Protein AF-A0A9X8E2Y0-F1 (afdb_monomer)

Nearest PDB structures (foldseek):
  7qpg-assembly1_S  TM=6.595E-01  e=1.476E-09  Homo sapiens
  4rg6-assembly1_A  TM=2.338E-01  e=3.665E-01  Homo sapiens
  6hc2-assembly4_S  TM=2.641E-01  e=7.260E+00  Homo sapiens
  7t7t-assembly1_A  TM=2.164E-01  e=4.126E+00  Citrus unshiu
  7qds-assembly1_B  TM=1.953E-01  e=3.963E+00  Homo sapiens

Organism: Aphanomyces astaci (NCBI:txid112090)

pLDDT: mean 82.27, std 19.23, range [25.81, 98.0]

Radius of gyration: 30.3 Å; Cα contacts (8 Å, |Δi|>4): 375; chains: 1; bounding box: 103×72×66 Å

Structure (mmCIF, N/CA/C/O backbone):
data_AF-A0A9X8E2Y0-F1
#
_entry.id   AF-A0A9X8E2Y0-F1
#
loop_
_atom_site.group_PDB
_atom_site.id
_atom_site.type_symbol
_atom_site.label_atom_id
_atom_site.label_alt_id
_atom_site.label_comp_id
_atom_site.label_asym_id
_atom_site.label_entity_id
_atom_site.label_seq_id
_atom_site.pdbx_PDB_ins_code
_atom_site.Cartn_x
_atom_site.Cartn_y
_atom_site.Cartn_z
_atom_site.occupancy
_atom_site.B_iso_or_equiv
_atom_site.auth_seq_id
_atom_site.auth_comp_id
_atom_site.auth_asym_id
_atom_site.auth_atom_id
_atom_site.pdbx_PDB_model_num
ATOM 1 N N . MET A 1 1 ? 14.601 50.756 30.701 1.00 35.56 1 MET A N 1
ATOM 2 C CA . MET A 1 1 ? 13.865 50.807 29.426 1.00 35.56 1 MET A CA 1
ATOM 3 C C . MET A 1 1 ? 12.869 49.675 29.446 1.00 35.56 1 MET A C 1
ATOM 5 O O . MET A 1 1 ? 13.245 48.526 29.265 1.00 35.56 1 MET A O 1
ATOM 9 N N . SER A 1 2 ? 11.645 50.020 29.817 1.00 35.28 2 SER A N 1
ATOM 10 C CA . SER A 1 2 ? 10.489 49.139 29.833 1.00 35.28 2 SER A CA 1
ATOM 11 C C . SER A 1 2 ? 10.053 48.935 28.386 1.00 35.28 2 SER A C 1
ATOM 13 O O . SER A 1 2 ? 9.714 49.911 27.723 1.00 35.28 2 SER A O 1
ATOM 15 N N . GLN A 1 3 ? 10.121 47.707 27.879 1.00 34.72 3 GLN A N 1
ATOM 16 C CA . GLN A 1 3 ? 9.374 47.340 26.681 1.00 34.72 3 GLN A CA 1
ATOM 17 C C . GLN A 1 3 ? 8.023 46.823 27.156 1.00 34.72 3 GLN A C 1
ATOM 19 O O . GLN A 1 3 ? 7.908 45.718 27.682 1.00 34.72 3 GLN A O 1
ATOM 24 N N . GLU A 1 4 ? 7.037 47.709 27.051 1.00 34.12 4 GLU A N 1
ATOM 25 C CA . GLU A 1 4 ? 5.621 47.383 27.093 1.00 34.12 4 GLU A CA 1
ATOM 26 C C . GLU A 1 4 ? 5.363 46.318 26.026 1.00 34.12 4 GLU A C 1
ATOM 28 O O . GLU A 1 4 ? 5.553 46.549 24.832 1.00 34.12 4 GLU A O 1
ATOM 33 N N . PHE A 1 5 ? 5.006 45.116 26.476 1.00 29.88 5 PHE A N 1
ATOM 34 C CA . PHE A 1 5 ? 4.448 44.106 25.596 1.00 29.88 5 PHE A CA 1
ATOM 35 C C . PHE A 1 5 ? 3.051 44.589 25.225 1.00 29.88 5 PHE A C 1
ATOM 37 O O . PHE A 1 5 ? 2.166 44.676 26.078 1.00 29.88 5 PHE A O 1
ATOM 44 N N . ASP A 1 6 ? 2.915 44.963 23.959 1.00 37.25 6 ASP A N 1
ATOM 45 C CA . ASP A 1 6 ? 1.674 45.391 23.342 1.00 37.25 6 ASP A CA 1
ATOM 46 C C . ASP A 1 6 ? 0.613 44.311 23.582 1.00 37.25 6 ASP A C 1
ATOM 48 O O . ASP A 1 6 ? 0.823 43.125 23.302 1.00 37.25 6 ASP A O 1
ATOM 52 N N . GLY A 1 7 ? -0.491 44.720 24.203 1.00 40.59 7 GLY A N 1
ATOM 53 C CA . GLY A 1 7 ? -1.574 43.847 24.621 1.00 40.59 7 GLY A CA 1
ATOM 54 C C . GLY A 1 7 ? -2.274 43.234 23.418 1.00 40.59 7 GLY A C 1
ATOM 55 O O . GLY A 1 7 ? -3.307 43.729 22.974 1.00 40.59 7 GLY A O 1
ATOM 56 N N . ALA A 1 8 ? -1.755 42.113 22.920 1.00 35.19 8 ALA A N 1
ATOM 57 C CA . ALA A 1 8 ? -2.576 41.175 22.180 1.00 35.19 8 ALA A CA 1
ATOM 58 C C . ALA A 1 8 ? -3.679 40.711 23.137 1.00 35.19 8 ALA A C 1
ATOM 60 O O . ALA A 1 8 ? -3.393 40.135 24.190 1.00 35.19 8 ALA A O 1
ATOM 61 N N . ALA A 1 9 ? -4.933 41.018 22.800 1.00 37.78 9 ALA A N 1
ATOM 62 C CA . ALA A 1 9 ? -6.081 40.537 23.547 1.00 37.78 9 ALA A CA 1
ATOM 63 C C . ALA A 1 9 ? -5.945 39.018 23.727 1.00 37.78 9 ALA A C 1
ATOM 65 O O . ALA A 1 9 ? -5.828 38.278 22.746 1.00 37.78 9 ALA A O 1
ATOM 66 N N . LEU A 1 10 ? -5.914 38.567 24.985 1.00 44.19 10 LEU A N 1
ATOM 67 C CA . LEU A 1 10 ? -6.024 37.149 25.301 1.00 44.19 10 LEU A CA 1
ATOM 68 C C . LEU A 1 10 ? -7.296 36.624 24.614 1.00 44.19 10 LEU A C 1
ATOM 70 O O . LEU A 1 10 ? -8.324 37.305 24.689 1.00 44.19 10 LEU A O 1
ATOM 74 N N . PRO A 1 11 ? -7.246 35.463 23.935 1.00 43.91 11 PRO A N 1
ATOM 75 C CA . PRO A 1 11 ? -8.441 34.868 23.357 1.00 43.91 11 PRO A CA 1
ATOM 76 C C . PRO A 1 11 ? -9.524 34.781 24.436 1.00 43.91 11 PRO A C 1
ATOM 78 O O . PRO A 1 11 ? -9.235 34.386 25.568 1.00 43.91 11 PRO A O 1
ATOM 81 N N . GLU A 1 12 ? -10.745 35.208 24.106 1.00 44.75 12 GLU A N 1
ATOM 82 C CA . GLU A 1 12 ? -11.857 35.222 25.056 1.00 44.75 12 GLU A CA 1
ATOM 83 C C . GLU A 1 12 ? -12.028 33.852 25.746 1.00 44.75 12 GLU A C 1
ATOM 85 O O . GLU A 1 12 ? -11.857 32.810 25.105 1.00 44.75 12 GLU A O 1
ATOM 90 N N . PRO A 1 13 ? -12.418 33.817 27.034 1.00 47.59 13 PRO A N 1
ATOM 91 C CA . PRO A 1 13 ? -12.658 32.582 27.771 1.00 47.59 13 PRO A CA 1
ATOM 92 C C . PRO A 1 13 ? -13.994 31.959 27.333 1.00 47.59 13 PRO A C 1
ATOM 94 O O . PRO A 1 13 ? -14.984 32.017 28.056 1.00 47.59 13 PRO A O 1
ATOM 97 N N . GLN A 1 14 ? -14.055 31.399 26.123 1.00 53.34 14 GLN A N 1
ATOM 98 C CA . GLN A 1 14 ? -15.256 30.721 25.609 1.00 53.34 14 GLN A CA 1
ATOM 99 C C . GLN A 1 14 ? -15.030 29.260 25.197 1.00 53.34 14 GLN A C 1
ATOM 101 O O . GLN A 1 14 ? -15.999 28.530 24.961 1.00 53.34 14 GLN A O 1
ATOM 106 N N . ASP A 1 15 ? -13.787 28.780 25.162 1.00 62.16 15 ASP A N 1
ATOM 107 C CA . ASP A 1 15 ? -13.524 27.375 24.869 1.00 62.16 15 ASP A CA 1
ATOM 108 C C . ASP A 1 15 ? -13.430 26.552 26.153 1.00 62.16 15 ASP A C 1
ATOM 110 O O . ASP A 1 15 ? -12.492 26.668 26.935 1.00 62.16 15 ASP A O 1
ATOM 114 N N . SER A 1 16 ? -14.427 25.684 26.360 1.00 87.38 16 SER A N 1
ATOM 115 C CA . SER A 1 16 ? -14.429 24.685 27.436 1.00 87.38 16 SER A CA 1
ATOM 116 C C . SER A 1 16 ? -13.090 23.924 27.478 1.00 87.38 16 SER A C 1
ATOM 118 O O . SER A 1 16 ? -12.581 23.595 26.400 1.00 87.38 16 SER A O 1
ATOM 120 N N . PRO A 1 17 ? -12.566 23.537 28.658 1.00 91.00 17 PRO A N 1
ATOM 121 C CA . PRO A 1 17 ? -11.280 22.836 28.785 1.00 91.00 17 PRO A CA 1
ATOM 122 C C . PRO A 1 17 ? -11.171 21.605 27.875 1.00 91.00 17 PRO A C 1
ATOM 124 O O . PRO A 1 17 ? -10.128 21.363 27.271 1.00 91.00 17 PRO A O 1
ATOM 127 N N . LYS A 1 18 ? -12.284 20.887 27.675 1.00 93.31 18 LYS A N 1
ATOM 128 C CA . LYS A 1 18 ? -12.399 19.777 26.720 1.00 93.31 18 LYS A CA 1
ATOM 129 C C . LYS A 1 18 ? -12.017 20.161 25.284 1.00 93.31 18 LYS A C 1
ATOM 131 O O . LYS A 1 18 ? -11.270 19.426 24.649 1.00 93.31 18 LYS A O 1
ATOM 136 N N . LYS A 1 19 ? -12.510 21.293 24.765 1.00 92.81 19 LYS A N 1
ATOM 137 C CA . LYS A 1 19 ? -12.211 21.764 23.398 1.00 92.81 19 LYS A CA 1
ATOM 138 C C . LYS A 1 19 ? -10.733 22.109 23.232 1.00 92.81 19 LYS A C 1
ATOM 140 O O . LYS A 1 19 ? -10.145 21.758 22.216 1.00 92.81 19 LYS A O 1
ATOM 145 N N . LEU A 1 20 ? -10.138 22.764 24.230 1.00 93.81 20 LEU A N 1
ATOM 146 C CA . LEU A 1 20 ? -8.717 23.117 24.212 1.00 93.81 20 LEU A CA 1
ATOM 147 C C . LEU A 1 20 ? -7.836 21.865 24.229 1.00 93.81 20 LEU A C 1
ATOM 149 O O . LEU A 1 20 ? -6.923 21.742 23.415 1.00 93.81 20 LEU A O 1
ATOM 153 N N . ILE A 1 21 ? -8.146 20.907 25.106 1.00 96.12 21 ILE A N 1
ATOM 154 C CA . ILE A 1 21 ? -7.442 19.622 25.174 1.00 96.12 21 ILE A CA 1
ATOM 155 C C . ILE A 1 21 ? -7.603 18.848 23.858 1.00 96.12 21 ILE A C 1
ATOM 157 O O . ILE A 1 21 ? -6.616 18.349 23.318 1.00 96.12 21 ILE A O 1
ATOM 161 N N . GLU A 1 22 ? -8.818 18.789 23.301 1.00 95.38 22 GLU A N 1
ATOM 162 C CA . GLU A 1 22 ? -9.062 18.150 22.005 1.00 95.38 22 GLU A CA 1
ATOM 163 C C . GLU A 1 22 ? -8.240 18.803 20.888 1.00 95.38 22 GLU A C 1
ATOM 165 O O . GLU A 1 22 ? -7.613 18.089 20.110 1.00 95.38 22 GLU A O 1
ATOM 170 N N . LEU A 1 23 ? -8.178 20.137 20.831 1.00 93.88 23 LEU A N 1
ATOM 171 C CA . LEU A 1 23 ? -7.395 20.868 19.832 1.00 93.88 23 LEU A CA 1
ATOM 172 C C . LEU A 1 23 ? -5.894 20.557 19.935 1.00 93.88 23 LEU A C 1
ATOM 174 O O . LEU A 1 23 ? -5.232 20.380 18.911 1.00 93.88 23 LEU A O 1
ATOM 178 N N . VAL A 1 24 ? -5.363 20.457 21.157 1.00 95.06 24 VAL A N 1
ATOM 179 C CA . VAL A 1 24 ? -3.955 20.119 21.411 1.00 95.06 24 VAL A CA 1
ATOM 180 C C . VAL A 1 24 ? -3.627 18.718 20.889 1.00 95.06 24 VAL A C 1
ATOM 182 O O . VAL A 1 24 ? -2.689 18.567 20.103 1.00 95.06 24 VAL A O 1
ATOM 185 N N . TYR A 1 25 ? -4.431 17.705 21.229 1.00 95.81 25 TYR A N 1
ATOM 186 C CA . TYR A 1 25 ? -4.239 16.356 20.684 1.00 95.81 25 TYR A CA 1
ATOM 187 C C . TYR A 1 25 ? -4.474 16.300 19.170 1.00 95.81 25 TYR A C 1
ATOM 189 O O . TYR A 1 25 ? -3.740 15.617 18.459 1.00 95.81 25 TYR A O 1
ATOM 197 N N . PHE A 1 26 ? -5.474 17.019 18.656 1.00 92.81 26 PHE A N 1
ATOM 198 C CA . PHE A 1 26 ? -5.804 17.025 17.233 1.00 92.81 26 PHE A CA 1
ATOM 199 C C . PHE A 1 26 ? -4.661 17.592 16.388 1.00 92.81 26 PHE A C 1
ATOM 201 O O . PHE A 1 26 ? -4.374 17.049 15.324 1.00 92.81 26 PHE A O 1
ATOM 208 N N . LYS A 1 27 ? -4.020 18.668 16.855 1.00 91.69 27 LYS A N 1
ATOM 209 C CA . LYS A 1 27 ? -2.971 19.375 16.114 1.00 91.69 27 LYS A CA 1
ATOM 210 C C . LYS A 1 27 ? -1.593 18.733 16.263 1.00 91.69 27 LYS A C 1
ATOM 212 O O . LYS A 1 27 ? -0.823 18.750 15.311 1.00 91.69 27 LYS A O 1
ATOM 217 N N . TYR A 1 28 ? -1.283 18.181 17.436 1.00 93.56 28 TYR A N 1
ATOM 218 C CA . TYR A 1 28 ? 0.079 17.745 17.764 1.00 93.56 28 TYR A CA 1
ATOM 219 C C . TYR A 1 28 ? 0.207 16.251 18.083 1.00 93.56 28 TYR A C 1
ATOM 221 O O . TYR A 1 28 ? 1.323 15.744 18.127 1.00 93.56 28 TYR A O 1
ATOM 229 N N . GLY A 1 29 ? -0.897 15.521 18.274 1.00 92.56 29 GLY A N 1
ATOM 230 C CA . GLY A 1 29 ? -0.871 14.128 18.732 1.00 92.56 29 GLY A CA 1
ATOM 231 C C . GLY A 1 29 ? -0.153 13.169 17.780 1.00 92.56 29 GLY A C 1
ATOM 232 O O . GLY A 1 29 ? 0.637 12.351 18.232 1.00 92.56 29 GLY A O 1
ATOM 233 N N . GLN A 1 30 ? -0.359 13.296 16.464 1.00 90.31 30 GLN A N 1
ATOM 234 C CA . GLN A 1 30 ? 0.320 12.434 15.485 1.00 90.31 30 GLN A CA 1
ATOM 235 C C . GLN A 1 30 ? 1.839 12.640 15.505 1.00 90.31 30 GLN A C 1
ATOM 237 O O . GLN A 1 30 ? 2.591 11.677 15.598 1.00 90.31 30 GLN A O 1
ATOM 242 N N . GLN A 1 31 ? 2.300 13.893 15.465 1.00 90.25 31 GLN A N 1
ATOM 243 C CA . GLN A 1 31 ? 3.730 14.199 15.538 1.00 90.25 31 GLN A CA 1
ATOM 244 C C . GLN A 1 31 ? 4.326 13.763 16.882 1.00 90.25 31 GLN A C 1
ATOM 246 O O . GLN A 1 31 ? 5.459 13.278 16.934 1.00 90.25 31 GLN A O 1
ATOM 251 N N . ALA A 1 32 ? 3.565 13.915 17.968 1.00 92.06 32 ALA A N 1
ATOM 252 C CA . ALA A 1 32 ? 3.995 13.505 19.295 1.00 92.06 32 ALA A CA 1
ATOM 253 C C . ALA A 1 32 ? 4.133 11.982 19.427 1.00 92.06 32 ALA A C 1
ATOM 255 O O . ALA A 1 32 ? 5.062 11.525 20.086 1.00 92.06 32 ALA A O 1
ATOM 256 N N . TRP A 1 33 ? 3.284 11.208 18.743 1.00 91.44 33 TRP A N 1
ATOM 257 C CA . TRP A 1 33 ? 3.463 9.764 18.588 1.00 91.44 33 TRP A CA 1
ATOM 258 C C . TRP A 1 33 ? 4.742 9.431 17.822 1.00 91.44 33 TRP A C 1
ATOM 260 O O . TRP A 1 33 ? 5.564 8.665 18.312 1.00 91.44 33 TRP A O 1
ATOM 270 N N . THR A 1 34 ? 4.976 10.055 16.666 1.00 88.88 34 THR A N 1
ATOM 271 C CA . THR A 1 34 ? 6.183 9.797 15.860 1.00 88.88 34 THR A CA 1
ATOM 272 C C . THR A 1 34 ? 7.473 10.100 16.626 1.00 88.88 34 THR A C 1
ATOM 274 O O . THR A 1 34 ? 8.458 9.382 16.501 1.00 88.88 34 THR A O 1
ATOM 277 N N . THR A 1 35 ? 7.469 11.164 17.430 1.00 91.88 35 THR A N 1
ATOM 278 C CA . THR A 1 35 ? 8.630 11.600 18.225 1.00 91.88 35 THR A CA 1
ATOM 279 C C . THR A 1 35 ? 8.664 11.018 19.638 1.00 91.88 35 THR A C 1
ATOM 281 O O . THR A 1 35 ? 9.609 11.295 20.373 1.00 91.88 35 THR A O 1
ATOM 284 N N . GLN A 1 36 ? 7.656 10.224 20.015 1.00 89.38 36 GLN A N 1
ATOM 285 C CA . GLN A 1 36 ? 7.509 9.599 21.334 1.00 89.38 36 GLN A CA 1
ATOM 286 C C . GLN A 1 36 ? 7.704 10.589 22.502 1.00 89.38 36 GLN A C 1
ATOM 288 O O . GLN A 1 36 ? 8.402 10.313 23.477 1.00 89.38 36 GLN A O 1
ATOM 293 N N . THR A 1 37 ? 7.106 11.781 22.402 1.00 93.19 37 THR A N 1
ATOM 294 C CA . THR A 1 37 ? 7.245 12.861 23.399 1.00 93.19 37 THR A CA 1
ATOM 295 C C . THR A 1 37 ? 6.018 12.981 24.307 1.00 93.19 37 THR A C 1
ATOM 297 O O . THR A 1 37 ? 4.890 12.848 23.841 1.00 93.19 37 THR A O 1
ATOM 300 N N . SER A 1 38 ? 6.197 13.302 25.594 1.00 94.19 38 SER A N 1
ATOM 301 C CA . SER A 1 38 ? 5.098 13.518 26.558 1.00 94.19 38 SER A CA 1
ATOM 302 C C . SER A 1 38 ? 4.481 14.921 26.507 1.00 94.19 38 SER A C 1
ATOM 304 O O . SER A 1 38 ? 3.451 15.159 27.130 1.00 94.19 38 SER A O 1
ATOM 306 N N . VAL A 1 39 ? 5.075 15.861 25.760 1.00 95.50 39 VAL A N 1
ATOM 307 C CA . VAL A 1 39 ? 4.751 17.302 25.835 1.00 95.50 39 VAL A CA 1
ATOM 308 C C . VAL A 1 39 ? 3.264 17.600 25.617 1.00 95.50 39 VAL A C 1
ATOM 310 O O . VAL A 1 39 ? 2.706 18.499 26.253 1.00 95.50 39 VAL A O 1
ATOM 313 N N . VAL A 1 40 ? 2.602 16.854 24.730 1.00 96.50 40 VAL A N 1
ATOM 314 C CA . VAL A 1 40 ? 1.173 17.033 24.441 1.00 96.50 40 VAL A CA 1
ATOM 315 C C . VAL A 1 40 ? 0.321 16.530 25.616 1.00 96.50 40 VAL A C 1
ATOM 317 O O . VAL A 1 40 ? -0.612 17.231 26.013 1.00 96.50 40 VAL A O 1
ATOM 320 N N . HIS A 1 41 ? 0.676 15.402 26.244 1.00 96.56 41 HIS A N 1
ATOM 321 C CA . HIS A 1 41 ? 0.052 14.954 27.498 1.00 96.56 41 HIS A CA 1
ATOM 322 C C . HIS A 1 41 ? 0.270 15.952 28.642 1.00 96.56 41 HIS A C 1
ATOM 324 O O . HIS A 1 41 ? -0.689 16.318 29.320 1.00 96.56 41 HIS A O 1
ATOM 330 N N . ASP A 1 42 ? 1.493 16.460 28.807 1.00 96.69 42 ASP A N 1
ATOM 331 C CA . ASP A 1 42 ? 1.838 17.425 29.857 1.00 96.69 42 ASP A CA 1
ATOM 332 C C . ASP A 1 42 ? 1.074 18.744 29.684 1.00 96.69 42 ASP A C 1
ATOM 334 O O . ASP A 1 42 ? 0.639 19.372 30.652 1.00 96.69 42 ASP A O 1
ATOM 338 N N . THR A 1 43 ? 0.875 19.170 28.436 1.00 96.69 43 THR A N 1
ATOM 339 C CA . THR A 1 43 ? 0.084 20.361 28.105 1.00 96.69 43 THR A CA 1
ATOM 340 C C . THR A 1 43 ? -1.399 20.133 28.390 1.00 96.69 43 THR A C 1
ATOM 342 O O . THR A 1 43 ? -2.034 20.989 29.006 1.00 96.69 43 THR A O 1
ATOM 345 N N . ALA A 1 44 ? -1.950 18.977 28.008 1.00 96.75 44 ALA A N 1
ATOM 346 C CA . ALA A 1 44 ? -3.332 18.619 28.319 1.00 96.75 44 ALA A CA 1
ATOM 347 C C . ALA A 1 44 ? -3.583 18.554 29.836 1.00 96.75 44 ALA A C 1
ATOM 349 O O . ALA A 1 44 ? -4.597 19.068 30.307 1.00 96.75 44 ALA A O 1
ATOM 350 N N . LEU A 1 45 ? -2.633 18.005 30.602 1.00 96.94 45 LEU A N 1
ATOM 351 C CA . LEU A 1 45 ? -2.681 17.972 32.063 1.00 96.94 45 LEU A CA 1
ATOM 352 C C . LEU A 1 45 ? -2.677 19.377 32.665 1.00 96.94 45 LEU A C 1
ATOM 354 O O . LEU A 1 45 ? -3.503 19.670 33.522 1.00 96.94 45 LEU A O 1
ATOM 358 N N . LYS A 1 46 ? -1.815 20.279 32.184 1.00 96.88 46 LYS A N 1
ATOM 359 C CA . LYS A 1 46 ? -1.812 21.682 32.636 1.00 96.88 46 LYS A CA 1
ATOM 360 C C . LYS A 1 46 ? -3.154 22.366 32.381 1.00 96.88 46 LYS A C 1
ATOM 362 O O . LYS A 1 46 ? -3.658 23.042 33.273 1.00 96.88 46 LYS A O 1
ATOM 367 N N . ILE A 1 47 ? -3.741 22.180 31.196 1.00 95.94 47 ILE A N 1
ATOM 368 C CA . ILE A 1 47 ? -5.056 22.748 30.865 1.00 95.94 47 ILE A CA 1
ATOM 369 C C . ILE A 1 47 ? -6.129 22.183 31.802 1.00 95.94 47 ILE A C 1
ATOM 371 O O . ILE A 1 47 ? -6.921 22.954 32.339 1.00 95.94 47 ILE A O 1
ATOM 375 N N . ALA A 1 48 ? -6.142 20.867 32.028 1.00 95.94 48 ALA A N 1
ATOM 376 C CA . ALA A 1 48 ? -7.102 20.217 32.915 1.00 95.94 48 ALA A CA 1
ATOM 377 C C . ALA A 1 48 ? -6.997 20.742 34.357 1.00 95.94 48 ALA A C 1
ATOM 379 O O . ALA A 1 48 ? -7.999 21.178 34.918 1.00 95.94 48 ALA A O 1
ATOM 380 N N . THR A 1 49 ? -5.781 20.811 34.911 1.00 96.69 49 THR A N 1
ATOM 381 C CA . THR A 1 49 ? -5.524 21.313 36.270 1.00 96.69 49 THR A CA 1
ATOM 382 C C . THR A 1 49 ? -5.921 22.779 36.441 1.00 96.69 49 THR A C 1
ATOM 384 O O . THR A 1 49 ? -6.502 23.140 37.459 1.00 96.69 49 THR A O 1
ATOM 387 N N . LEU A 1 50 ? -5.649 23.637 35.450 1.00 95.62 50 LEU A N 1
ATOM 388 C CA . LEU A 1 50 ? -6.025 25.057 35.504 1.00 95.62 50 LEU A CA 1
ATOM 389 C C . LEU A 1 50 ? -7.543 25.285 35.482 1.00 95.62 50 LEU A C 1
ATOM 391 O O . LEU A 1 50 ? -8.000 26.343 35.904 1.00 95.62 50 LEU A O 1
ATOM 395 N N . ASN A 1 51 ? -8.308 24.317 34.976 1.00 93.94 51 ASN A N 1
ATOM 396 C CA . ASN A 1 51 ? -9.757 24.413 34.816 1.00 93.94 51 ASN A CA 1
ATOM 397 C C . ASN A 1 51 ? -10.531 23.466 35.751 1.00 93.94 51 ASN A C 1
ATOM 399 O O . ASN A 1 51 ? -11.732 23.304 35.550 1.00 93.94 51 ASN A O 1
ATOM 403 N N . ASP A 1 52 ? -9.859 22.834 36.723 1.00 93.56 52 ASP A N 1
ATOM 404 C CA . ASP A 1 52 ? -10.439 21.834 37.638 1.00 93.56 52 ASP A CA 1
ATOM 405 C C . ASP A 1 52 ? -11.250 20.744 36.906 1.00 93.56 52 ASP A C 1
ATOM 407 O O . ASP A 1 52 ? -12.369 20.387 37.271 1.00 93.56 52 ASP A O 1
ATOM 411 N N . ALA A 1 53 ? -10.702 20.260 35.789 1.00 94.50 53 ALA A N 1
ATOM 412 C CA . ALA A 1 53 ? -11.355 19.294 34.916 1.00 94.50 53 ALA A CA 1
ATOM 413 C C . ALA A 1 53 ? -10.698 17.912 35.019 1.00 94.50 53 ALA A C 1
ATOM 415 O O . ALA A 1 53 ? -9.474 17.797 35.088 1.00 94.50 53 ALA A O 1
ATOM 416 N N . ASP A 1 54 ? -11.502 16.849 34.949 1.00 95.00 54 ASP A N 1
ATOM 417 C CA . ASP A 1 54 ? -10.983 15.482 34.911 1.00 95.00 54 ASP A CA 1
ATOM 418 C C . ASP A 1 54 ? -10.412 15.143 33.524 1.00 95.00 54 ASP A C 1
ATOM 420 O O . ASP A 1 54 ? -11.146 14.910 32.555 1.00 95.00 54 ASP A O 1
ATOM 424 N N . LEU A 1 55 ? -9.079 15.100 33.438 1.00 95.00 55 LEU A N 1
ATOM 425 C CA . LEU A 1 55 ? -8.369 14.758 32.210 1.00 95.00 55 LEU A CA 1
ATOM 426 C C . LEU A 1 55 ? -8.729 13.354 31.710 1.00 95.00 55 LEU A C 1
ATOM 428 O O . LEU A 1 55 ? -8.854 13.179 30.498 1.00 95.00 55 LEU A O 1
ATOM 432 N N . ALA A 1 56 ? -8.912 12.377 32.603 1.00 93.94 56 ALA A N 1
ATOM 433 C CA . ALA A 1 56 ? -9.167 10.993 32.212 1.00 93.94 56 ALA A CA 1
ATOM 434 C C . ALA A 1 56 ? -10.528 10.865 31.512 1.00 93.94 56 ALA A C 1
ATOM 436 O O . ALA A 1 56 ? -10.612 10.300 30.418 1.00 93.94 56 ALA A O 1
ATOM 437 N N . THR A 1 57 ? -11.573 11.481 32.077 1.00 94.69 57 THR A N 1
ATOM 438 C CA . THR A 1 57 ? -12.894 11.565 31.434 1.00 94.69 57 THR A CA 1
ATOM 439 C C . THR A 1 57 ? -12.817 12.289 30.087 1.00 94.69 57 THR A C 1
ATOM 441 O O . THR A 1 57 ? -13.343 11.794 29.089 1.00 94.69 57 THR A O 1
ATOM 444 N N . ILE A 1 58 ? -12.110 13.423 30.005 1.00 95.62 58 ILE A N 1
ATOM 445 C CA . ILE A 1 58 ? -11.958 14.171 28.744 1.00 95.62 58 ILE A CA 1
ATOM 446 C C . ILE A 1 58 ? -11.236 13.335 27.676 1.00 95.62 58 ILE A C 1
ATOM 448 O O . ILE A 1 58 ? -11.680 13.286 26.527 1.00 95.62 58 ILE A O 1
ATOM 452 N N . GLN A 1 59 ? -10.140 12.660 28.033 1.00 95.69 59 GLN A N 1
ATOM 453 C CA . GLN A 1 59 ? -9.394 11.788 27.123 1.00 95.69 59 GLN A CA 1
ATOM 454 C C . GLN A 1 59 ? -10.248 10.619 26.633 1.00 95.69 59 GLN A C 1
ATOM 456 O O . GLN A 1 59 ? -10.222 10.316 25.440 1.00 95.69 59 GLN A O 1
ATOM 461 N N . HIS A 1 60 ? -11.027 9.996 27.520 1.00 94.81 60 HIS A N 1
ATOM 462 C CA . HIS A 1 60 ? -11.960 8.931 27.164 1.00 94.81 60 HIS A CA 1
ATOM 463 C C . HIS A 1 60 ? -13.008 9.420 26.151 1.00 94.81 60 HIS A C 1
ATOM 465 O O . HIS A 1 60 ? -13.206 8.792 25.111 1.00 94.81 60 HIS A O 1
ATOM 471 N N . GLU A 1 61 ? -13.621 10.585 26.378 1.00 94.75 61 GLU A N 1
ATOM 472 C CA . GLU A 1 61 ? -14.608 11.159 25.456 1.00 94.75 61 GLU A CA 1
ATOM 473 C C . GLU A 1 61 ? -14.015 11.506 24.080 1.00 94.75 61 GLU A C 1
ATOM 475 O O . GLU A 1 61 ? -14.647 11.250 23.050 1.00 94.75 61 GLU A O 1
ATOM 480 N N . ILE A 1 62 ? -12.805 12.077 24.041 1.00 95.31 62 ILE A N 1
ATOM 481 C CA . ILE A 1 62 ? -12.096 12.380 22.786 1.00 95.31 62 ILE A CA 1
ATOM 482 C C . ILE A 1 62 ? -11.750 11.081 22.052 1.00 95.31 62 ILE A C 1
ATOM 484 O O . ILE A 1 62 ? -12.019 10.955 20.855 1.00 95.31 62 ILE A O 1
ATOM 488 N N . ARG A 1 63 ? -11.207 10.087 22.766 1.00 95.06 63 ARG A N 1
ATOM 489 C CA . ARG A 1 63 ? -10.867 8.780 22.197 1.00 95.06 63 ARG A CA 1
ATOM 490 C C . ARG A 1 63 ? -12.101 8.107 21.613 1.00 95.06 63 ARG A C 1
ATOM 492 O O . ARG A 1 63 ? -12.054 7.667 20.469 1.00 95.06 63 ARG A O 1
ATOM 499 N N . TRP A 1 64 ? -13.218 8.088 22.339 1.00 94.31 64 TRP A N 1
ATOM 500 C CA . TRP A 1 64 ? -14.480 7.539 21.845 1.00 94.31 64 TRP A CA 1
ATOM 501 C C . TRP A 1 64 ? -14.980 8.271 20.594 1.00 94.31 64 TRP A C 1
ATOM 503 O O . TRP A 1 64 ? -15.364 7.630 19.611 1.00 94.31 64 TRP A O 1
ATOM 513 N N . LYS A 1 65 ? -14.927 9.610 20.581 1.00 93.00 65 LYS A N 1
ATOM 514 C CA . LYS A 1 65 ? -15.302 10.430 19.416 1.00 93.00 65 LYS A CA 1
ATOM 515 C C . LYS A 1 65 ? -14.478 10.070 18.178 1.00 93.00 65 LYS A C 1
ATOM 517 O O . LYS A 1 65 ? -15.036 9.945 17.091 1.00 93.00 65 LYS A O 1
ATOM 522 N N . TRP A 1 66 ? -13.167 9.894 18.322 1.00 93.25 66 TRP A N 1
ATOM 523 C CA . TRP A 1 66 ? -12.281 9.570 17.200 1.00 93.25 66 TRP A CA 1
ATOM 524 C C . TRP A 1 66 ? -12.354 8.097 16.790 1.00 93.25 66 TRP A C 1
ATOM 526 O O . TRP A 1 66 ? -12.331 7.799 15.598 1.00 93.25 66 TRP A O 1
ATOM 536 N N . LEU A 1 67 ? -12.535 7.178 17.742 1.00 92.69 67 LEU A N 1
ATOM 537 C CA . LEU A 1 67 ? -12.779 5.760 17.472 1.00 92.69 67 LEU A CA 1
ATOM 538 C C . LEU A 1 67 ? -14.059 5.560 16.658 1.00 92.69 67 LEU A C 1
ATOM 540 O O . LEU A 1 67 ? -14.041 4.826 15.672 1.00 92.69 67 LEU A O 1
ATOM 544 N N . SER A 1 68 ? -15.144 6.243 17.033 1.00 91.56 68 SER A N 1
ATOM 545 C CA . SER A 1 68 ? -16.471 6.143 16.402 1.00 91.56 68 SER A CA 1
ATOM 546 C C . SER A 1 68 ? -16.675 7.056 15.190 1.00 91.56 68 SER A C 1
ATOM 548 O O . SER A 1 68 ? -17.728 7.001 14.548 1.00 91.56 68 SER A O 1
ATOM 550 N N . ALA A 1 69 ? -15.672 7.867 14.833 1.00 88.81 69 ALA A N 1
ATOM 551 C CA . ALA A 1 69 ? -15.742 8.763 13.687 1.00 88.81 69 ALA A CA 1
ATOM 552 C C . ALA A 1 69 ? -16.043 7.981 12.401 1.00 88.81 69 ALA A C 1
ATOM 554 O O . ALA A 1 69 ? -15.361 7.008 12.066 1.00 88.81 69 ALA A O 1
ATOM 555 N N . ARG A 1 70 ? -17.067 8.407 11.661 1.00 81.06 70 ARG A N 1
ATOM 556 C CA . ARG A 1 70 ? -17.397 7.784 10.378 1.00 81.06 70 ARG A CA 1
ATOM 557 C C . ARG A 1 70 ? -16.283 8.045 9.372 1.00 81.06 70 ARG A C 1
ATOM 559 O O . ARG A 1 70 ? -15.634 9.087 9.407 1.00 81.06 70 ARG A O 1
ATOM 566 N N . HIS A 1 71 ? -16.097 7.095 8.471 1.00 74.69 71 HIS A N 1
ATOM 567 C CA . HIS A 1 71 ? -15.238 7.289 7.319 1.00 74.69 71 HIS A CA 1
ATOM 568 C C . HIS A 1 71 ? -15.912 8.247 6.346 1.00 74.69 71 HIS A C 1
ATOM 570 O O . HIS A 1 71 ? -17.089 8.091 6.002 1.00 74.69 71 HIS A O 1
ATOM 576 N N . THR A 1 72 ? -15.173 9.268 5.943 1.00 66.25 72 THR A N 1
ATOM 577 C CA . THR A 1 72 ? -15.520 10.102 4.802 1.00 66.25 72 THR A CA 1
ATOM 578 C C . THR A 1 72 ? -15.447 9.219 3.569 1.00 66.25 72 THR A C 1
ATOM 580 O O . THR A 1 72 ? -14.461 8.519 3.372 1.00 66.25 72 THR A O 1
ATOM 583 N N . LYS A 1 73 ? -16.513 9.173 2.757 1.00 58.72 73 LYS A N 1
ATOM 584 C CA . LYS A 1 73 ? -16.453 8.407 1.505 1.00 58.72 73 LYS A CA 1
ATOM 585 C C . LYS A 1 73 ? -15.217 8.870 0.731 1.00 58.72 73 LYS A C 1
ATOM 587 O O . LYS A 1 73 ? -15.041 10.087 0.616 1.00 58.72 73 LYS A O 1
ATOM 592 N N . PRO A 1 74 ? -14.393 7.939 0.221 1.00 57.03 74 PRO A N 1
ATOM 593 C CA . PRO A 1 74 ? -13.244 8.336 -0.563 1.00 57.03 74 PRO A CA 1
ATOM 594 C C . PRO A 1 74 ? -13.731 9.180 -1.748 1.00 57.03 74 PRO A C 1
ATOM 596 O O . PRO A 1 74 ? -14.870 9.000 -2.207 1.00 57.03 74 PRO A O 1
ATOM 599 N N . PRO A 1 75 ? -12.913 10.128 -2.225 1.00 56.38 75 PRO A N 1
ATOM 600 C CA . PRO A 1 75 ? -13.289 10.973 -3.343 1.00 56.38 75 PRO A CA 1
ATOM 601 C C . PRO A 1 75 ? -13.746 10.114 -4.528 1.00 56.38 75 PRO A C 1
ATOM 603 O O . PRO A 1 75 ? -13.159 9.081 -4.839 1.00 56.38 75 PRO A O 1
ATOM 606 N N . THR A 1 76 ? -14.798 10.562 -5.216 1.00 53.69 76 THR A N 1
ATOM 607 C CA . THR A 1 76 ? -15.453 9.858 -6.338 1.00 53.69 76 THR A CA 1
ATOM 608 C C . THR A 1 76 ? -14.534 9.526 -7.522 1.00 53.69 76 THR A C 1
ATOM 610 O O . THR A 1 76 ? -14.952 8.813 -8.428 1.00 53.69 76 THR A O 1
ATOM 613 N N . LYS A 1 77 ? -13.297 10.034 -7.537 1.00 60.88 77 LYS A N 1
ATOM 614 C CA . LYS A 1 77 ? -12.246 9.688 -8.498 1.00 60.88 77 LYS A CA 1
ATOM 615 C C . LYS A 1 77 ? -10.982 9.296 -7.734 1.00 60.88 77 LYS A C 1
ATOM 617 O O . LYS A 1 77 ? -10.150 10.149 -7.440 1.00 60.88 77 LYS A O 1
ATOM 622 N N . GLN A 1 78 ? -10.850 8.017 -7.400 1.00 63.81 78 GLN A N 1
ATOM 623 C CA . GLN A 1 78 ? -9.572 7.470 -6.950 1.00 63.81 78 GLN A CA 1
ATOM 624 C C . GLN A 1 78 ? -8.641 7.338 -8.160 1.00 63.81 78 GLN A C 1
ATOM 626 O O . GLN A 1 78 ? -9.033 6.811 -9.200 1.00 63.81 78 GLN A O 1
ATOM 631 N N . THR A 1 79 ? -7.413 7.826 -8.031 1.00 75.19 79 THR A N 1
ATOM 632 C CA . THR A 1 79 ? -6.323 7.606 -8.989 1.00 75.19 79 THR A CA 1
ATOM 633 C C . THR A 1 79 ? -5.230 6.809 -8.287 1.00 75.19 79 THR A C 1
ATOM 635 O O . THR A 1 79 ? -5.161 6.836 -7.061 1.00 75.19 79 THR A O 1
ATOM 638 N N . VAL A 1 80 ? -4.356 6.126 -9.036 1.00 77.19 80 VAL A N 1
ATOM 639 C CA . VAL A 1 80 ? -3.161 5.458 -8.469 1.00 77.19 80 VAL A CA 1
ATOM 640 C C . VAL A 1 80 ? -2.338 6.441 -7.621 1.00 77.19 80 VAL A C 1
ATOM 642 O O . VAL A 1 80 ? -1.843 6.107 -6.553 1.00 77.19 80 VAL A O 1
ATOM 645 N N . TRP A 1 81 ? -2.276 7.692 -8.072 1.00 77.81 81 TRP A N 1
ATOM 646 C CA . TRP A 1 81 ? -1.510 8.783 -7.474 1.00 77.81 81 TRP A CA 1
ATOM 647 C C . TRP A 1 81 ? -2.069 9.311 -6.144 1.00 77.81 81 TRP A C 1
ATOM 649 O O . TRP A 1 81 ? -1.330 9.900 -5.361 1.00 77.81 81 TRP A O 1
ATOM 659 N N . ASN A 1 82 ? -3.358 9.082 -5.882 1.00 68.06 82 ASN A N 1
ATOM 660 C CA . ASN A 1 82 ? -4.052 9.485 -4.654 1.00 68.06 82 ASN A CA 1
ATOM 661 C C . ASN A 1 82 ? -4.594 8.272 -3.881 1.00 68.06 82 ASN A C 1
ATOM 663 O O . ASN A 1 82 ? -5.449 8.419 -3.012 1.00 68.06 82 ASN A O 1
ATOM 667 N N . TYR A 1 83 ? -4.152 7.061 -4.231 1.00 56.81 83 TYR A N 1
ATOM 668 C CA . TYR A 1 83 ? -4.623 5.829 -3.600 1.00 56.81 83 TYR A CA 1
ATOM 669 C C . TYR A 1 83 ? -3.994 5.612 -2.220 1.00 56.81 83 TYR A C 1
ATOM 671 O O . TYR A 1 83 ? -4.571 4.928 -1.379 1.00 56.81 83 TYR A O 1
ATOM 679 N N . LEU A 1 84 ? -2.795 6.166 -2.004 1.00 52.41 84 LEU A N 1
ATOM 680 C CA . LEU A 1 84 ? -1.907 5.737 -0.928 1.00 52.41 84 LEU A CA 1
ATOM 681 C C . LEU A 1 84 ? -2.174 6.332 0.447 1.00 52.41 84 LEU A C 1
ATOM 683 O O . LEU A 1 84 ? -1.620 5.804 1.402 1.00 52.41 84 LEU A O 1
ATOM 687 N N . THR A 1 85 ? -3.051 7.315 0.603 1.00 48.62 85 THR A N 1
ATOM 688 C CA . THR A 1 85 ? -3.406 7.772 1.943 1.00 48.62 85 THR A CA 1
ATOM 689 C C . THR A 1 85 ? -4.846 8.263 1.983 1.00 48.62 85 THR A C 1
ATOM 691 O O . THR A 1 85 ? -5.219 9.264 1.373 1.00 48.62 85 THR A O 1
ATOM 694 N N . ASP A 1 86 ? -5.672 7.588 2.783 1.00 52.81 86 ASP A N 1
ATOM 695 C CA . ASP A 1 86 ? -6.658 8.341 3.551 1.00 52.81 86 ASP A CA 1
ATOM 696 C C . ASP A 1 86 ? -5.836 9.063 4.627 1.00 52.81 86 ASP A C 1
ATOM 698 O O . ASP A 1 86 ? -5.719 8.576 5.752 1.00 52.81 86 ASP A O 1
ATOM 702 N N . ASP A 1 87 ? -5.162 10.161 4.245 1.00 57.09 87 ASP A N 1
ATOM 703 C CA . ASP A 1 87 ? -4.309 10.968 5.139 1.00 57.09 87 ASP A CA 1
ATOM 704 C C . ASP A 1 87 ? -5.060 11.267 6.447 1.00 57.09 87 ASP A C 1
ATOM 706 O O . ASP A 1 87 ? -4.474 11.315 7.530 1.00 57.09 87 ASP A O 1
ATOM 710 N N . ASP A 1 88 ? -6.388 11.375 6.364 1.00 69.56 88 ASP A N 1
ATOM 711 C CA . ASP A 1 88 ? -7.280 11.546 7.498 1.00 69.56 88 ASP A CA 1
ATOM 712 C C . ASP A 1 88 ? -7.356 10.327 8.431 1.00 69.56 88 ASP A C 1
ATOM 714 O O . ASP A 1 88 ? -7.423 10.522 9.651 1.00 69.56 88 ASP A O 1
ATOM 718 N N . GLU A 1 89 ? -7.362 9.092 7.921 1.00 81.31 89 GLU A N 1
ATOM 719 C CA . GLU A 1 89 ? -7.447 7.870 8.733 1.00 81.31 89 GLU A CA 1
ATOM 720 C C . GLU A 1 89 ? -6.112 7.520 9.382 1.00 81.31 89 GLU A C 1
ATOM 722 O O . GLU A 1 89 ? -6.098 7.221 10.576 1.00 81.31 89 GLU A O 1
ATOM 727 N N . ASP A 1 90 ? -4.994 7.632 8.663 1.00 81.31 90 ASP A N 1
ATOM 728 C CA . ASP A 1 90 ? -3.667 7.378 9.236 1.00 81.31 90 ASP A CA 1
ATOM 729 C C . ASP A 1 90 ? -3.296 8.452 10.263 1.00 81.31 90 ASP A C 1
ATOM 731 O O . ASP A 1 90 ? -2.864 8.135 11.378 1.00 81.31 90 ASP A O 1
ATOM 735 N N . ALA A 1 91 ? -3.568 9.730 9.970 1.00 84.44 91 ALA A N 1
ATOM 736 C CA . ALA A 1 91 ? -3.411 10.792 10.959 1.00 84.44 91 ALA A CA 1
ATOM 737 C C . ALA A 1 91 ? -4.337 10.589 12.163 1.00 84.44 91 ALA A C 1
ATOM 739 O O . ALA A 1 91 ? -3.972 10.883 13.306 1.00 84.44 91 ALA A O 1
ATOM 740 N N . ARG A 1 92 ? -5.569 10.109 11.948 1.00 89.69 92 ARG A N 1
ATOM 741 C CA . ARG A 1 92 ? -6.500 9.773 13.039 1.00 89.69 92 ARG A CA 1
ATOM 742 C C . ARG A 1 92 ? -5.986 8.606 13.867 1.00 89.69 92 ARG A C 1
ATOM 744 O O . ARG A 1 92 ? -6.053 8.696 15.090 1.00 89.69 92 ARG A O 1
ATOM 751 N N . LEU A 1 93 ? -5.448 7.562 13.244 1.00 91.44 93 LEU A N 1
ATOM 752 C CA . LEU A 1 93 ? -4.858 6.431 13.946 1.00 91.44 93 LEU A CA 1
ATOM 753 C C . LEU A 1 93 ? -3.644 6.876 14.767 1.00 91.44 93 LEU A C 1
ATOM 755 O O . LEU A 1 93 ? -3.586 6.558 15.948 1.00 91.44 93 LEU A O 1
ATOM 759 N N . GLY A 1 94 ? -2.746 7.695 14.210 1.00 91.25 94 GLY A N 1
ATOM 760 C CA . GLY A 1 94 ? -1.617 8.281 14.945 1.00 91.25 94 GLY A CA 1
ATOM 761 C C . GLY A 1 94 ? -2.053 9.089 16.172 1.00 91.25 94 GLY A C 1
ATOM 762 O O . GLY A 1 94 ? -1.502 8.939 17.262 1.00 91.25 94 GLY A O 1
ATOM 763 N N . ARG A 1 95 ? -3.110 9.900 16.035 1.00 93.06 95 ARG A N 1
ATOM 764 C CA . ARG A 1 95 ? -3.708 10.644 17.159 1.00 93.06 95 ARG A CA 1
ATOM 765 C C . ARG A 1 95 ? -4.359 9.727 18.195 1.00 93.06 95 ARG A C 1
ATOM 767 O O . ARG A 1 95 ? -4.226 9.972 19.393 1.00 93.06 95 ARG A O 1
ATOM 774 N N . LEU A 1 96 ? -5.053 8.683 17.743 1.00 95.31 96 LEU A N 1
ATOM 775 C CA . LEU A 1 96 ? -5.676 7.670 18.594 1.00 95.31 96 LEU A CA 1
ATOM 776 C C . LEU A 1 96 ? -4.642 6.857 19.377 1.00 95.31 96 LEU A C 1
ATOM 778 O O . LEU A 1 96 ? -4.867 6.578 20.552 1.00 95.31 96 LEU A O 1
ATOM 782 N N . LEU A 1 97 ? -3.520 6.508 18.749 1.00 95.25 97 LEU A N 1
ATOM 783 C CA . LEU A 1 97 ? -2.387 5.851 19.393 1.00 95.25 97 LEU A CA 1
ATOM 784 C C . LEU A 1 97 ? -1.835 6.736 20.502 1.00 95.25 97 LEU A C 1
ATOM 786 O O . LEU A 1 97 ? -1.803 6.309 21.652 1.00 95.25 97 LEU A O 1
ATOM 790 N N . TYR A 1 98 ? -1.529 7.996 20.185 1.00 95.44 98 TYR A N 1
ATOM 791 C CA . TYR A 1 98 ? -0.987 8.934 21.162 1.00 95.44 98 TYR A CA 1
ATOM 792 C C . TYR A 1 98 ? -1.911 9.141 22.367 1.00 95.44 98 TYR A C 1
ATOM 794 O O . TYR A 1 98 ? -1.502 8.948 23.504 1.00 95.44 98 TYR A O 1
ATOM 802 N N . ILE A 1 99 ? -3.194 9.466 22.154 1.00 95.44 99 ILE A N 1
ATOM 803 C CA . ILE A 1 99 ? -4.137 9.676 23.272 1.00 95.44 99 ILE A CA 1
ATOM 804 C C . ILE A 1 99 ? -4.420 8.387 24.070 1.00 95.44 99 ILE A C 1
ATOM 806 O O . ILE A 1 99 ? -4.980 8.437 25.167 1.00 95.44 99 ILE A O 1
ATOM 810 N N . SER A 1 100 ? -4.067 7.222 23.524 1.00 94.56 100 SER A N 1
ATOM 811 C CA . SER A 1 100 ? -4.160 5.928 24.209 1.00 94.56 100 SER A CA 1
ATOM 812 C C . SER A 1 100 ? -2.850 5.519 24.895 1.00 94.56 100 SER A C 1
ATOM 814 O O . SER A 1 100 ? -2.858 4.616 25.726 1.00 94.56 100 SER A O 1
ATOM 816 N N . TRP A 1 101 ? -1.742 6.200 24.606 1.00 90.81 101 TRP A N 1
ATOM 817 C CA . TRP A 1 101 ? -0.412 5.925 25.143 1.00 90.81 101 TRP A CA 1
ATOM 818 C C . TRP A 1 101 ? -0.173 6.652 26.477 1.00 90.81 101 TRP A C 1
ATOM 820 O O . TRP A 1 101 ? 0.718 7.480 26.622 1.00 90.81 101 TRP A O 1
ATOM 830 N N . THR A 1 102 ? -1.001 6.357 27.481 1.00 84.94 102 THR A N 1
ATOM 831 C CA . THR A 1 102 ? -0.934 7.016 28.802 1.00 84.94 102 THR A CA 1
ATOM 832 C C . THR A 1 102 ? -0.210 6.194 29.871 1.00 84.94 102 THR A C 1
ATOM 834 O O . THR A 1 102 ? 0.006 6.685 30.975 1.00 84.94 102 THR A O 1
ATOM 837 N N . GLY A 1 103 ? 0.123 4.933 29.580 1.00 80.31 103 GLY A N 1
ATOM 838 C CA . GLY A 1 103 ? 0.638 3.976 30.567 1.00 80.31 103 GLY A CA 1
ATOM 839 C C . GLY A 1 103 ? -0.420 3.431 31.538 1.00 80.31 103 GLY A C 1
ATOM 840 O O . GLY A 1 103 ? -0.090 2.596 32.374 1.00 80.31 103 GLY A O 1
ATOM 841 N N . ASP A 1 104 ? -1.682 3.861 31.426 1.00 86.00 104 ASP A N 1
ATOM 842 C CA . ASP A 1 104 ? -2.798 3.336 32.218 1.00 86.00 104 ASP A CA 1
ATOM 843 C C . ASP A 1 104 ? -3.312 2.010 31.618 1.00 86.00 104 ASP A C 1
ATOM 845 O O . ASP A 1 104 ? -3.854 2.016 30.506 1.00 86.00 104 ASP A O 1
ATOM 849 N N . PRO A 1 105 ? -3.212 0.872 32.334 1.00 84.75 105 PRO A N 1
ATOM 850 C CA . PRO A 1 105 ? -3.706 -0.415 31.846 1.00 84.75 105 PRO A CA 1
ATOM 851 C C . PRO A 1 105 ? -5.204 -0.413 31.523 1.00 84.75 105 PRO A C 1
ATOM 853 O O . PRO A 1 105 ? -5.646 -1.149 30.638 1.00 84.75 105 PRO A O 1
ATOM 856 N N . ASN A 1 106 ? -6.002 0.430 32.193 1.00 88.75 106 ASN A N 1
ATOM 857 C CA . ASN A 1 106 ? -7.448 0.490 31.971 1.00 88.75 106 ASN A CA 1
ATOM 858 C C . ASN A 1 106 ? -7.793 0.910 30.541 1.00 88.75 106 ASN A C 1
ATOM 860 O O . ASN A 1 106 ? -8.759 0.403 29.974 1.00 88.75 106 ASN A O 1
ATOM 864 N N . VAL A 1 107 ? -6.974 1.773 29.932 1.00 90.75 107 VAL A N 1
ATOM 865 C CA . VAL A 1 107 ? -7.119 2.187 28.532 1.00 90.75 107 VAL A CA 1
ATOM 866 C C . VAL A 1 107 ? -7.039 0.984 27.597 1.00 90.75 107 VAL A C 1
ATOM 868 O O . VAL A 1 107 ? -7.878 0.828 26.708 1.00 90.75 107 VAL A O 1
ATOM 871 N N . LEU A 1 108 ? -6.051 0.116 27.813 1.00 89.75 108 LEU A N 1
ATOM 872 C CA . LEU A 1 108 ? -5.856 -1.074 26.996 1.00 89.75 108 LEU A CA 1
ATOM 873 C C . LEU A 1 108 ? -7.005 -2.072 27.197 1.00 89.75 108 LEU A C 1
ATOM 875 O O . LEU A 1 108 ? -7.558 -2.573 26.219 1.00 89.75 108 LEU A O 1
ATOM 879 N N . HIS A 1 109 ? -7.424 -2.300 28.446 1.00 89.88 109 HIS A N 1
ATOM 880 C CA . HIS A 1 109 ? -8.567 -3.163 28.762 1.00 89.88 109 HIS A CA 1
ATOM 881 C C . HIS A 1 109 ? -9.877 -2.671 28.130 1.00 89.88 109 HIS A C 1
ATOM 883 O O . HIS A 1 109 ? -10.675 -3.470 27.637 1.00 89.88 109 HIS A O 1
ATOM 889 N N . GLU A 1 110 ? -10.101 -1.359 28.115 1.00 92.50 110 GLU A N 1
ATOM 890 C CA . GLU A 1 110 ? -11.264 -0.741 27.483 1.00 92.50 110 GLU A CA 1
ATOM 891 C C . GLU A 1 110 ? -11.266 -0.974 25.962 1.00 92.50 110 GLU A C 1
ATOM 893 O O . GLU A 1 110 ? -12.272 -1.409 25.397 1.00 92.50 110 GLU A O 1
ATOM 898 N N . LEU A 1 111 ? -10.122 -0.765 25.302 1.00 93.88 111 LEU A N 1
ATOM 899 C CA . LEU A 1 111 ? -9.962 -1.002 23.865 1.00 93.88 111 LEU A CA 1
ATOM 900 C C . LEU A 1 111 ? -10.162 -2.478 23.497 1.00 93.88 111 LEU A C 1
ATOM 902 O O . LEU A 1 111 ? -10.863 -2.778 22.528 1.00 93.88 111 LEU A O 1
ATOM 906 N N . VAL A 1 112 ? -9.614 -3.401 24.293 1.00 92.56 112 VAL A N 1
ATOM 907 C CA . VAL A 1 112 ? -9.845 -4.848 24.147 1.00 92.56 112 VAL A CA 1
ATOM 908 C C . VAL A 1 112 ? -11.333 -5.172 24.261 1.00 92.56 112 VAL A C 1
ATOM 910 O O . VAL A 1 112 ? -11.869 -5.919 23.441 1.00 92.56 112 VAL A O 1
ATOM 913 N N . LYS A 1 113 ? -12.027 -4.587 25.244 1.00 91.44 113 LYS A N 1
ATOM 914 C CA . LYS A 1 113 ? -13.467 -4.790 25.436 1.00 91.44 113 LYS A CA 1
ATOM 915 C C . LYS A 1 113 ? -14.271 -4.323 24.222 1.00 91.44 113 LYS A C 1
ATOM 917 O O . LYS A 1 113 ? -15.213 -5.008 23.833 1.00 91.44 113 LYS A O 1
ATOM 922 N N . TYR A 1 114 ? -13.907 -3.196 23.609 1.00 91.88 114 TYR A N 1
ATOM 923 C CA . TYR A 1 114 ? -14.537 -2.749 22.364 1.00 91.88 114 TYR A CA 1
ATOM 924 C C . TYR A 1 114 ? -14.270 -3.708 21.210 1.00 91.88 114 TYR A C 1
ATOM 926 O O . TYR A 1 114 ? -15.207 -4.101 20.516 1.00 91.88 114 TYR A O 1
ATOM 934 N N . ALA A 1 115 ? -13.011 -4.103 21.026 1.00 90.94 115 ALA A N 1
ATOM 935 C CA . ALA A 1 115 ? -12.581 -5.002 19.964 1.00 90.94 115 ALA A CA 1
ATOM 936 C C . ALA A 1 115 ? -13.276 -6.373 20.014 1.00 90.94 115 ALA A C 1
ATOM 938 O O . ALA A 1 115 ? -13.666 -6.902 18.973 1.00 90.94 115 ALA A O 1
ATOM 939 N N . CYS A 1 116 ? -13.453 -6.920 21.218 1.00 89.00 116 CYS A N 1
ATOM 940 C CA . CYS A 1 116 ? -13.970 -8.270 21.448 1.00 89.00 116 CYS A CA 1
ATOM 941 C C . CYS A 1 116 ? -15.479 -8.312 21.724 1.00 89.00 116 CYS A C 1
ATOM 943 O O . CYS A 1 116 ? -16.018 -9.373 22.035 1.00 89.00 116 CYS A O 1
ATOM 945 N N . ASP A 1 117 ? -16.186 -7.181 21.631 1.00 87.44 117 ASP A N 1
ATOM 946 C CA . ASP A 1 117 ? -17.639 -7.182 21.782 1.00 87.44 117 ASP A CA 1
ATOM 947 C C . ASP A 1 117 ? -18.259 -8.051 20.665 1.00 87.44 117 ASP A C 1
ATOM 949 O O . ASP A 1 117 ? -18.005 -7.802 19.480 1.00 87.44 117 ASP A O 1
ATOM 953 N N . PRO A 1 118 ? -19.062 -9.079 20.986 1.00 75.00 118 PRO A N 1
ATOM 954 C CA . PRO A 1 118 ? -19.562 -10.019 19.987 1.00 75.00 118 PRO A CA 1
ATOM 955 C C . PRO A 1 118 ? -20.623 -9.415 19.057 1.00 75.00 118 PRO A C 1
ATOM 957 O O . PRO A 1 118 ? -20.883 -9.976 17.992 1.00 75.00 118 PRO A O 1
ATOM 960 N N . VAL A 1 119 ? -21.243 -8.284 19.421 1.00 70.56 119 VAL A N 1
ATOM 961 C CA . VAL A 1 119 ? -22.411 -7.744 18.714 1.00 70.56 119 VAL A CA 1
ATOM 962 C C . VAL A 1 119 ? -22.136 -6.321 18.221 1.00 70.56 119 VAL A C 1
ATOM 964 O O . VAL A 1 119 ? -21.809 -5.437 19.013 1.00 70.56 119 VAL A O 1
ATOM 967 N N . PRO A 1 120 ? -22.266 -6.046 16.912 1.00 68.00 120 PRO A N 1
ATOM 968 C CA . PRO A 1 120 ? -22.342 -4.672 16.430 1.00 68.00 120 PRO A CA 1
ATOM 969 C C . PRO A 1 120 ? -23.599 -4.005 17.004 1.00 68.00 120 PRO A C 1
ATOM 971 O O . PRO A 1 120 ? -24.711 -4.504 16.836 1.00 68.00 120 PRO A O 1
ATOM 974 N N . ARG A 1 121 ? -23.436 -2.878 17.694 1.00 78.31 121 ARG A N 1
ATOM 975 C CA . ARG A 1 121 ? -24.542 -2.071 18.243 1.00 78.31 121 ARG A CA 1
ATOM 976 C C . ARG A 1 121 ? -24.320 -0.602 17.921 1.00 78.31 121 ARG A C 1
ATOM 978 O O . ARG A 1 121 ? -23.228 -0.229 17.501 1.00 78.31 121 ARG A O 1
ATOM 985 N N . ALA A 1 122 ? -25.345 0.234 18.091 1.00 72.12 122 ALA A N 1
ATOM 986 C CA . ALA A 1 122 ? -25.254 1.661 17.781 1.00 72.12 122 ALA A CA 1
ATOM 987 C C . ALA A 1 122 ? -24.005 2.291 18.434 1.00 72.12 122 ALA A C 1
ATOM 989 O O . ALA A 1 122 ? -23.861 2.268 19.653 1.00 72.12 122 ALA A O 1
ATOM 990 N N . GLY A 1 123 ? -23.089 2.803 17.606 1.00 77.31 123 GLY A N 1
ATOM 991 C CA . GLY A 1 123 ? -21.815 3.392 18.040 1.00 77.31 123 GLY A CA 1
ATOM 992 C C . GLY A 1 123 ? -20.621 2.431 18.124 1.00 77.31 123 GLY A C 1
ATOM 993 O O . GLY A 1 123 ? -19.497 2.912 18.133 1.00 77.31 123 GLY A O 1
ATOM 994 N N . LEU A 1 124 ? -20.823 1.108 18.108 1.00 87.25 124 LEU A N 1
ATOM 995 C CA . LEU A 1 124 ? -19.768 0.083 18.155 1.00 87.25 124 LEU A CA 1
ATOM 996 C C . LEU A 1 124 ? -19.767 -0.768 16.871 1.00 87.25 124 LEU A C 1
ATOM 998 O O . LEU A 1 124 ? -20.125 -1.948 16.877 1.00 87.25 124 LEU A O 1
ATOM 1002 N N . THR A 1 125 ? -19.408 -0.131 15.757 1.00 91.62 125 THR A N 1
ATOM 1003 C CA . THR A 1 125 ? -19.295 -0.749 14.422 1.00 91.62 125 THR A CA 1
ATOM 1004 C C . THR A 1 125 ? -18.009 -1.565 14.284 1.00 91.62 125 THR A C 1
ATOM 1006 O O . THR A 1 125 ? -17.094 -1.419 15.101 1.00 91.62 125 THR A O 1
ATOM 1009 N N . TYR A 1 126 ? -17.867 -2.377 13.229 1.00 92.94 126 TYR A N 1
ATOM 1010 C CA . TYR A 1 126 ? -16.590 -3.062 12.977 1.00 92.94 126 TYR A CA 1
ATOM 1011 C C . TYR A 1 126 ? -15.439 -2.093 12.745 1.00 92.94 126 TYR A C 1
ATOM 1013 O O . TYR A 1 126 ? -14.302 -2.428 13.062 1.00 92.94 126 TYR A O 1
ATOM 1021 N N . ARG A 1 127 ? -15.713 -0.870 12.282 1.00 91.75 127 ARG A N 1
ATOM 1022 C CA . ARG A 1 127 ? -14.690 0.176 12.160 1.00 91.75 127 ARG A CA 1
ATOM 1023 C C . ARG A 1 127 ? -14.107 0.568 13.515 1.00 91.75 127 ARG A C 1
ATOM 1025 O O . ARG A 1 127 ? -12.891 0.675 13.641 1.00 91.75 127 ARG A O 1
ATOM 1032 N N . VAL A 1 128 ? -14.952 0.715 14.537 1.00 93.19 128 VAL A N 1
ATOM 1033 C CA . VAL A 1 128 ? -14.492 0.962 15.914 1.00 93.19 128 VAL A CA 1
ATOM 1034 C C . VAL A 1 128 ? -13.645 -0.205 16.406 1.00 93.19 128 VAL A C 1
ATOM 1036 O O . VAL A 1 128 ? -12.554 0.009 16.928 1.00 93.19 128 VAL A O 1
ATOM 1039 N N . LYS A 1 129 ? -14.118 -1.438 16.189 1.00 94.12 129 LYS A N 1
ATOM 1040 C CA . LYS A 1 129 ? -13.399 -2.657 16.590 1.00 94.12 129 LYS A CA 1
ATOM 1041 C C . LYS A 1 129 ? -12.045 -2.769 15.893 1.00 94.12 129 LYS A C 1
ATOM 1043 O O . LYS A 1 129 ? -11.048 -3.057 16.542 1.00 94.12 129 LYS A O 1
ATOM 1048 N N . TYR A 1 130 ? -11.997 -2.489 14.594 1.00 94.25 130 TYR A N 1
ATOM 1049 C CA . TYR A 1 130 ? -10.777 -2.515 13.795 1.00 94.25 130 TYR A CA 1
ATOM 1050 C C . TYR A 1 130 ? -9.755 -1.481 14.279 1.00 94.25 130 TYR A C 1
ATOM 1052 O O . TYR A 1 130 ? -8.610 -1.847 14.538 1.00 94.25 130 TYR A O 1
ATOM 1060 N N . ARG A 1 131 ? -10.174 -0.229 14.505 1.00 94.62 131 ARG A N 1
ATOM 1061 C CA . ARG A 1 131 ? -9.302 0.809 15.080 1.00 94.62 131 ARG A CA 1
ATOM 1062 C C . ARG A 1 131 ? -8.806 0.434 16.471 1.00 94.62 131 ARG A C 1
ATOM 1064 O O . ARG A 1 131 ? -7.621 0.573 16.751 1.00 94.62 131 ARG A O 1
ATOM 1071 N N . ALA A 1 132 ? -9.687 -0.080 17.328 1.00 95.44 132 ALA A N 1
ATOM 1072 C CA . ALA A 1 132 ? -9.302 -0.542 18.656 1.00 95.44 132 ALA A CA 1
ATOM 1073 C C . ALA A 1 132 ? -8.239 -1.648 18.575 1.00 95.44 132 ALA A C 1
ATOM 1075 O O . ALA A 1 132 ? -7.231 -1.563 19.266 1.00 95.44 132 ALA A O 1
ATOM 1076 N N . LEU A 1 133 ? -8.397 -2.624 17.674 1.00 95.00 133 LEU A N 1
ATOM 1077 C CA . LEU A 1 133 ? -7.405 -3.680 17.438 1.00 95.00 133 LEU A CA 1
ATOM 1078 C C . LEU A 1 133 ? -6.076 -3.139 16.902 1.00 95.00 133 LEU A C 1
ATOM 1080 O O . LEU A 1 133 ? -5.024 -3.625 17.308 1.00 95.00 133 LEU A O 1
ATOM 1084 N N . GLN A 1 134 ? -6.098 -2.134 16.020 1.00 94.94 134 GLN A N 1
ATOM 1085 C CA . GLN A 1 134 ? -4.875 -1.469 15.556 1.00 94.94 134 GLN A CA 1
ATOM 1086 C C . GLN A 1 134 ? -4.122 -0.810 16.719 1.00 94.94 134 GLN A C 1
ATOM 1088 O O . GLN A 1 134 ? -2.909 -0.976 16.821 1.00 94.94 134 GLN A O 1
ATOM 1093 N N . ILE A 1 135 ? -4.838 -0.114 17.607 1.00 94.75 135 ILE A N 1
ATOM 1094 C CA . ILE A 1 135 ? -4.249 0.546 18.778 1.00 94.75 135 ILE A CA 1
ATOM 1095 C C . ILE A 1 135 ? -3.717 -0.489 19.773 1.00 94.75 135 ILE A C 1
ATOM 1097 O O . ILE A 1 135 ? -2.570 -0.381 20.194 1.00 94.75 135 ILE A O 1
ATOM 1101 N N . VAL A 1 136 ? -4.516 -1.508 20.116 1.00 93.31 136 VAL A N 1
ATOM 1102 C CA . VAL A 1 136 ? -4.117 -2.598 21.026 1.00 93.31 136 VAL A CA 1
ATOM 1103 C C . VAL A 1 136 ? -2.840 -3.263 20.528 1.00 93.31 136 VAL A C 1
ATOM 1105 O O . VAL A 1 136 ? -1.906 -3.418 21.305 1.00 93.31 136 VAL A O 1
ATOM 1108 N N . GLN A 1 137 ? -2.779 -3.605 19.237 1.00 92.62 137 GLN A N 1
ATOM 1109 C CA . GLN A 1 137 ? -1.600 -4.231 18.651 1.00 92.62 137 GLN A CA 1
ATOM 1110 C C . GLN A 1 137 ? -0.370 -3.325 18.746 1.00 92.62 137 GLN A C 1
ATOM 1112 O O . GLN A 1 137 ? 0.651 -3.756 19.258 1.00 92.62 137 GLN A O 1
ATOM 1117 N N . GLN A 1 138 ? -0.461 -2.066 18.308 1.00 91.88 138 GLN A N 1
ATOM 1118 C CA . GLN A 1 138 ? 0.710 -1.185 18.311 1.00 91.88 138 GLN A CA 1
ATOM 1119 C C . GLN A 1 138 ? 1.192 -0.828 19.720 1.00 91.88 138 GLN A C 1
ATOM 1121 O O . GLN A 1 138 ? 2.398 -0.732 19.945 1.00 91.88 138 GLN A O 1
ATOM 1126 N N . ILE A 1 139 ? 0.280 -0.643 20.679 1.00 89.06 139 ILE A N 1
ATOM 1127 C CA . ILE A 1 139 ? 0.651 -0.434 22.083 1.00 89.06 139 ILE A CA 1
ATOM 1128 C C . ILE A 1 139 ? 1.327 -1.694 22.630 1.00 89.06 139 ILE A C 1
ATOM 1130 O O . ILE A 1 139 ? 2.380 -1.586 23.255 1.00 89.06 139 ILE A O 1
ATOM 1134 N N . ALA A 1 140 ? 0.769 -2.878 22.363 1.00 88.19 140 ALA A N 1
ATOM 1135 C CA . ALA A 1 140 ? 1.379 -4.140 22.767 1.00 88.19 140 ALA A CA 1
ATOM 1136 C C . ALA A 1 140 ? 2.783 -4.308 22.172 1.00 88.19 140 ALA A C 1
ATOM 1138 O O . ALA A 1 140 ? 3.710 -4.593 22.921 1.00 88.19 140 ALA A O 1
ATOM 1139 N N . ASP A 1 141 ? 2.964 -4.035 20.879 1.00 89.38 141 ASP A N 1
ATOM 1140 C CA . ASP A 1 141 ? 4.264 -4.102 20.206 1.00 89.38 141 ASP A CA 1
ATOM 1141 C C . ASP A 1 141 ? 5.267 -3.106 20.823 1.00 89.38 141 ASP A C 1
ATOM 1143 O O . ASP A 1 141 ? 6.417 -3.455 21.088 1.00 89.38 141 ASP A O 1
ATOM 1147 N N . THR A 1 142 ? 4.820 -1.881 21.126 1.00 87.19 142 THR A N 1
ATOM 1148 C CA . THR A 1 142 ? 5.653 -0.824 21.736 1.00 87.19 142 THR A CA 1
ATOM 1149 C C . THR A 1 142 ? 6.133 -1.208 23.137 1.00 87.19 142 THR A C 1
ATOM 1151 O O . THR A 1 142 ? 7.279 -0.942 23.496 1.00 87.19 142 THR A O 1
ATOM 1154 N N . PHE A 1 143 ? 5.271 -1.850 23.927 1.00 84.62 143 PHE A N 1
ATOM 1155 C CA . PHE A 1 143 ? 5.582 -2.296 25.288 1.00 84.62 143 PHE A CA 1
ATOM 1156 C C . PHE A 1 143 ? 6.041 -3.759 25.370 1.00 84.62 143 PHE A C 1
ATOM 1158 O O . PHE A 1 143 ? 6.232 -4.263 26.475 1.00 84.62 143 PHE A O 1
ATOM 1165 N N . GLN A 1 144 ? 6.229 -4.432 24.230 1.00 87.25 144 GLN A N 1
ATOM 1166 C CA . GLN A 1 144 ? 6.603 -5.850 24.142 1.00 87.25 144 GLN A CA 1
ATOM 1167 C C . GLN A 1 144 ? 5.667 -6.769 24.951 1.00 87.25 144 GLN A C 1
ATOM 1169 O O . GLN A 1 144 ? 6.102 -7.730 25.584 1.00 87.25 144 GLN A O 1
ATOM 1174 N N . LEU A 1 145 ? 4.369 -6.455 24.955 1.00 85.75 145 LEU A N 1
ATOM 1175 C CA . LEU A 1 145 ? 3.345 -7.245 25.631 1.00 85.75 145 LEU A CA 1
ATOM 1176 C C . LEU A 1 145 ? 2.951 -8.451 24.777 1.00 85.75 145 LEU A C 1
ATOM 1178 O O . LEU A 1 145 ? 2.803 -8.354 23.558 1.00 85.75 145 LEU A O 1
ATOM 1182 N N . GLU A 1 146 ? 2.690 -9.578 25.432 1.00 84.44 146 GLU A N 1
ATOM 1183 C CA . GLU A 1 146 ? 2.165 -10.769 24.769 1.00 84.44 146 GLU A CA 1
ATOM 1184 C C . GLU A 1 146 ? 0.712 -10.531 24.334 1.00 84.44 146 GLU A C 1
ATOM 1186 O O . GLU A 1 146 ? -0.217 -10.574 25.141 1.00 84.44 146 GLU A O 1
ATOM 1191 N N . THR A 1 147 ? 0.506 -10.277 23.040 1.00 76.06 147 THR A N 1
ATOM 1192 C CA . THR A 1 147 ? -0.814 -9.960 22.459 1.00 76.06 147 THR A CA 1
ATOM 1193 C C . THR A 1 147 ? -1.874 -11.037 22.703 1.00 76.06 147 THR A C 1
ATOM 1195 O O . THR A 1 147 ? -3.056 -10.712 22.811 1.00 76.06 147 THR A O 1
ATOM 1198 N N . GLU A 1 148 ? -1.465 -12.299 22.840 1.00 72.88 148 GLU A N 1
ATOM 1199 C CA . GLU A 1 148 ? -2.346 -13.435 23.140 1.00 72.88 148 GLU A CA 1
ATOM 1200 C C . GLU A 1 148 ? -3.000 -13.317 24.521 1.00 72.88 148 GLU A C 1
ATOM 1202 O O . GLU A 1 148 ? -4.152 -13.700 24.685 1.00 72.88 148 GLU A O 1
ATOM 1207 N N . THR A 1 149 ? -2.321 -12.698 25.492 1.00 81.00 149 THR A N 1
ATOM 1208 C CA . THR A 1 149 ? -2.862 -12.487 26.847 1.00 81.00 149 THR A CA 1
ATOM 1209 C C . THR A 1 149 ? -3.909 -11.373 26.910 1.00 81.00 149 THR A C 1
ATOM 1211 O O . THR A 1 149 ? -4.658 -11.269 27.882 1.00 81.00 149 THR A O 1
ATOM 1214 N N . LEU A 1 150 ? -3.966 -10.522 25.879 1.00 82.31 150 LEU A N 1
ATOM 1215 C CA . LEU A 1 150 ? -4.863 -9.371 25.832 1.00 82.31 150 LEU A CA 1
ATOM 1216 C C . LEU A 1 150 ? -6.250 -9.739 25.307 1.00 82.31 150 LEU A C 1
ATOM 1218 O O . LEU A 1 150 ? -7.219 -9.074 25.661 1.00 82.31 150 LEU A O 1
ATOM 1222 N N . ILE A 1 151 ? -6.365 -10.761 24.456 1.00 85.62 151 ILE A N 1
ATOM 1223 C CA . ILE A 1 151 ? -7.642 -11.163 23.860 1.00 85.62 151 ILE A CA 1
ATOM 1224 C C . ILE A 1 151 ? -8.299 -12.241 24.732 1.00 85.62 151 ILE A C 1
ATOM 1226 O O . ILE A 1 151 ? -7.649 -13.224 25.067 1.00 85.62 151 ILE A O 1
ATOM 1230 N N . PRO A 1 152 ? -9.592 -12.110 25.088 1.00 85.38 152 PRO A N 1
ATOM 1231 C CA . PRO A 1 152 ? -10.287 -13.149 25.838 1.00 85.38 152 PRO A CA 1
ATOM 1232 C C . PRO A 1 152 ? -10.341 -14.481 25.077 1.00 85.38 152 PRO A C 1
ATOM 1234 O O . PRO A 1 152 ? -10.717 -14.503 23.902 1.00 85.38 152 PRO A O 1
ATOM 1237 N N . ASP A 1 153 ? -10.113 -15.595 25.782 1.00 82.06 153 ASP A N 1
ATOM 1238 C CA . ASP A 1 153 ? -10.199 -16.965 25.237 1.00 82.06 153 ASP A CA 1
ATOM 1239 C C . ASP A 1 153 ? -11.526 -17.252 24.513 1.00 82.06 153 ASP A C 1
ATOM 1241 O O . ASP A 1 153 ? -11.593 -18.062 23.587 1.00 82.06 153 ASP A O 1
ATOM 1245 N N . SER A 1 154 ? -12.602 -16.561 24.904 1.00 79.56 154 SER A N 1
ATOM 1246 C CA . SER A 1 154 ? -13.926 -16.682 24.289 1.00 79.56 154 SER A CA 1
ATOM 1247 C C . SER A 1 154 ? -13.968 -16.296 22.807 1.00 79.56 154 SER A C 1
ATOM 1249 O O . SER A 1 154 ? -14.898 -16.709 22.113 1.00 79.56 154 SER A O 1
ATOM 1251 N N . MET A 1 155 ? -12.990 -15.530 22.309 1.00 82.38 155 MET A N 1
ATOM 1252 C CA . MET A 1 155 ? -12.898 -15.175 20.892 1.00 82.38 155 MET A CA 1
ATOM 1253 C C . MET A 1 155 ? -12.479 -16.358 20.016 1.00 82.38 155 MET A C 1
ATOM 1255 O O . MET A 1 155 ? -12.860 -16.396 18.848 1.00 82.38 155 MET A O 1
ATOM 1259 N N . ALA A 1 156 ? -11.742 -17.325 20.577 1.00 82.50 156 ALA A N 1
ATOM 1260 C CA . ALA A 1 156 ? -11.272 -18.536 19.900 1.00 82.50 156 ALA A CA 1
ATOM 1261 C C . ALA A 1 156 ? -10.485 -18.303 18.586 1.00 82.50 156 ALA A C 1
ATOM 1263 O O . ALA A 1 156 ? -10.371 -19.221 17.776 1.00 82.50 156 ALA A O 1
ATOM 1264 N N . VAL A 1 157 ? -9.947 -17.096 18.373 1.00 86.81 157 VAL A N 1
ATOM 1265 C CA . VAL A 1 157 ? -9.094 -16.721 17.232 1.00 86.81 157 VAL A CA 1
ATOM 1266 C C . VAL A 1 157 ? -7.974 -15.785 17.696 1.00 86.81 157 VAL A C 1
ATOM 1268 O O . VAL A 1 157 ? -8.190 -15.004 18.629 1.00 86.81 157 VAL A O 1
ATOM 1271 N N . PRO A 1 158 ? -6.791 -15.816 17.059 1.00 88.88 158 PRO A N 1
ATOM 1272 C CA . PRO A 1 158 ? -5.701 -14.907 17.389 1.00 88.88 158 PRO A CA 1
ATOM 1273 C C . PRO A 1 158 ? -6.037 -13.453 17.025 1.00 88.88 158 PRO A C 1
ATOM 1275 O O . PRO A 1 158 ? -6.870 -13.174 16.156 1.00 88.88 158 PRO A O 1
ATOM 1278 N N . LEU A 1 159 ? -5.329 -12.504 17.649 1.00 88.50 159 LEU A N 1
ATOM 1279 C CA . LEU A 1 159 ? -5.514 -11.064 17.426 1.00 88.50 159 LEU A CA 1
ATOM 1280 C C . LEU A 1 159 ? -5.371 -10.673 15.945 1.00 88.50 159 LEU A C 1
ATOM 1282 O O . LEU A 1 159 ? -6.122 -9.831 15.451 1.00 88.50 159 LEU A O 1
ATOM 1286 N N . SER A 1 160 ? -4.432 -11.295 15.226 1.00 88.94 160 SER A N 1
ATOM 1287 C CA . SER A 1 160 ? -4.195 -11.055 13.798 1.00 88.94 160 SER A CA 1
ATOM 1288 C C . SER A 1 160 ? -5.407 -11.430 12.939 1.00 88.94 160 SER A C 1
ATOM 1290 O O . SER A 1 160 ? -5.849 -10.625 12.116 1.00 88.94 160 SER A O 1
ATOM 1292 N N . GLU A 1 161 ? -5.996 -12.604 13.175 1.00 91.00 161 GLU A N 1
ATOM 1293 C CA . GLU A 1 161 ? -7.198 -13.066 12.476 1.00 91.00 161 GLU A CA 1
ATOM 1294 C C . GLU A 1 161 ? -8.419 -12.212 12.833 1.00 91.00 161 GLU A C 1
ATOM 1296 O O . GLU A 1 161 ? -9.203 -11.848 11.952 1.00 91.00 161 GLU A O 1
ATOM 1301 N N . LEU A 1 162 ? -8.566 -11.830 14.106 1.00 92.00 162 LEU A N 1
ATOM 1302 C CA . LEU A 1 162 ? -9.639 -10.944 14.554 1.00 92.00 162 LEU A CA 1
ATOM 1303 C C . LEU A 1 162 ? -9.548 -9.571 13.877 1.00 92.00 162 LEU A C 1
ATOM 1305 O O . LEU A 1 162 ? -10.543 -9.056 13.364 1.00 92.00 162 LEU A O 1
ATOM 1309 N N . LYS A 1 163 ? -8.345 -8.992 13.819 1.00 93.00 163 LYS A N 1
ATOM 1310 C CA . LYS A 1 163 ? -8.075 -7.717 13.145 1.00 93.00 163 LYS A CA 1
ATOM 1311 C C . LYS A 1 163 ? -8.372 -7.795 11.651 1.00 93.00 163 LYS A C 1
ATOM 1313 O O . LYS A 1 163 ? -9.052 -6.911 11.128 1.00 93.00 163 LYS A O 1
ATOM 1318 N N . GLN A 1 164 ? -7.908 -8.845 10.975 1.00 93.94 164 GLN A N 1
ATOM 1319 C CA . GLN A 1 164 ? -8.195 -9.085 9.559 1.00 93.94 164 GLN A CA 1
ATOM 1320 C C . GLN A 1 164 ? -9.700 -9.234 9.304 1.00 93.94 164 GLN A C 1
ATOM 1322 O O . GLN A 1 164 ? -10.240 -8.612 8.389 1.00 93.94 164 GLN A O 1
ATOM 1327 N N . SER A 1 165 ? -10.390 -10.005 10.146 1.00 94.69 165 SER A N 1
ATOM 1328 C CA . SER A 1 165 ? -11.834 -10.212 10.043 1.00 94.69 165 SER A CA 1
ATOM 1329 C C . SER A 1 165 ? -12.599 -8.906 10.229 1.00 94.69 165 SER A C 1
ATOM 1331 O O . SER A 1 165 ? -13.452 -8.575 9.411 1.00 94.69 165 SER A O 1
ATOM 1333 N N . CYS A 1 166 ? -12.254 -8.117 11.251 1.00 94.00 166 CYS A N 1
ATOM 1334 C CA . CYS A 1 166 ? -12.850 -6.803 11.474 1.00 94.00 166 CYS A CA 1
ATOM 1335 C C . CYS A 1 166 ? -12.609 -5.859 10.291 1.00 94.00 166 CYS A C 1
ATOM 1337 O O . CYS A 1 166 ? -13.560 -5.208 9.875 1.00 94.00 166 CYS A O 1
ATOM 1339 N N . ARG A 1 167 ? -11.399 -5.826 9.704 1.00 93.75 167 ARG A N 1
ATOM 1340 C CA . ARG A 1 167 ? -11.091 -5.014 8.508 1.00 93.75 167 ARG A CA 1
ATOM 1341 C C . ARG A 1 167 ? -12.057 -5.312 7.362 1.00 93.75 167 ARG A C 1
ATOM 1343 O O . ARG A 1 167 ? -12.648 -4.395 6.803 1.00 93.75 167 ARG A O 1
ATOM 1350 N N . LEU A 1 168 ? -12.242 -6.589 7.036 1.00 95.19 168 LEU A N 1
ATOM 1351 C CA . LEU A 1 168 ? -13.136 -7.014 5.955 1.00 95.19 168 LEU A CA 1
ATOM 1352 C C . LEU A 1 168 ? -14.604 -6.749 6.306 1.00 95.19 168 LEU A C 1
ATOM 1354 O O . LEU A 1 168 ? -15.382 -6.319 5.459 1.00 95.19 168 LEU A O 1
ATOM 1358 N N . LEU A 1 169 ? -14.984 -6.942 7.569 1.00 94.31 169 LEU A N 1
ATOM 1359 C CA . LEU A 1 169 ? -16.336 -6.666 8.044 1.00 94.31 169 LEU A CA 1
ATOM 1360 C C . LEU A 1 169 ? -16.697 -5.172 8.032 1.00 94.31 169 LEU A C 1
ATOM 1362 O O . LEU A 1 169 ? -17.876 -4.858 7.875 1.00 94.31 169 LEU A O 1
ATOM 1366 N N . VAL A 1 170 ? -15.719 -4.257 8.105 1.00 92.12 170 VAL A N 1
ATOM 1367 C CA . VAL A 1 170 ? -15.952 -2.828 7.812 1.00 92.12 170 VAL A CA 1
ATOM 1368 C C . VAL A 1 170 ? -16.490 -2.657 6.393 1.00 92.12 170 VAL A C 1
ATOM 1370 O O . VAL A 1 170 ? -17.490 -1.972 6.196 1.00 92.12 170 VAL A O 1
ATOM 1373 N N . MET A 1 171 ? -15.868 -3.309 5.409 1.00 92.62 171 MET A N 1
ATOM 1374 C CA . MET A 1 171 ? -16.289 -3.209 4.009 1.00 92.62 171 MET A CA 1
ATOM 1375 C C . MET A 1 171 ? -17.692 -3.792 3.809 1.00 92.62 171 MET A C 1
ATOM 1377 O O . MET A 1 171 ? -18.523 -3.188 3.139 1.00 92.62 171 MET A O 1
ATOM 1381 N N . PHE A 1 172 ? -17.994 -4.927 4.446 1.00 93.06 172 PHE A N 1
ATOM 1382 C CA . PHE A 1 172 ? -19.345 -5.499 4.445 1.00 93.06 172 PHE A CA 1
ATOM 1383 C C . PHE A 1 172 ? -20.396 -4.548 5.046 1.00 93.06 172 PHE A C 1
ATOM 1385 O O . PHE A 1 172 ? -21.474 -4.391 4.472 1.00 93.06 172 PHE A O 1
ATOM 1392 N N . GLU A 1 173 ? -20.098 -3.893 6.177 1.00 90.88 173 GLU A N 1
ATOM 1393 C CA . GLU A 1 173 ? -20.986 -2.886 6.783 1.00 90.88 173 GLU A CA 1
ATOM 1394 C C . GLU A 1 173 ? -21.224 -1.695 5.846 1.00 90.88 173 GLU A C 1
ATOM 1396 O O . GLU A 1 173 ? -22.357 -1.231 5.702 1.00 90.88 173 GLU A O 1
ATOM 1401 N N . GLU A 1 174 ? -20.176 -1.202 5.188 1.00 88.62 174 GLU A N 1
ATOM 1402 C CA . GLU A 1 174 ? -20.260 -0.044 4.293 1.00 88.62 174 GLU A CA 1
ATOM 1403 C C . GLU A 1 174 ? -21.047 -0.341 3.019 1.00 88.62 174 GLU A C 1
ATOM 1405 O O . GLU A 1 174 ? -21.827 0.503 2.571 1.00 88.62 174 GLU A O 1
ATOM 1410 N N . LEU A 1 175 ? -20.920 -1.564 2.503 1.00 90.38 175 LEU A N 1
ATOM 1411 C CA . LEU A 1 175 ? -21.662 -2.062 1.346 1.00 90.38 175 LEU A CA 1
ATOM 1412 C C . LEU A 1 175 ? -23.099 -2.493 1.674 1.00 90.38 175 LEU A C 1
ATOM 1414 O O . LEU A 1 175 ? -23.815 -2.935 0.785 1.00 90.38 175 LEU A O 1
ATOM 1418 N N . GLN A 1 176 ? -23.545 -2.355 2.928 1.00 89.38 176 GLN A N 1
ATOM 1419 C CA . GLN A 1 176 ? -24.871 -2.801 3.379 1.00 89.38 176 GLN A CA 1
ATOM 1420 C C . GLN A 1 176 ? -25.109 -4.314 3.193 1.00 89.38 176 GLN A C 1
ATOM 1422 O O . GLN A 1 176 ? -26.245 -4.762 3.032 1.00 89.38 176 GLN A O 1
ATOM 1427 N N . HIS A 1 177 ? -24.044 -5.113 3.310 1.00 87.56 177 HIS A N 1
ATOM 1428 C CA . HIS A 1 177 ? -24.079 -6.578 3.352 1.00 87.56 177 HIS A CA 1
ATOM 1429 C C . HIS A 1 177 ? -23.587 -7.086 4.723 1.00 87.56 177 HIS A C 1
ATOM 1431 O O . HIS A 1 177 ? -22.557 -7.752 4.801 1.00 87.56 177 HIS A O 1
ATOM 1437 N N . PRO A 1 178 ? -24.249 -6.740 5.844 1.00 84.31 178 PRO A N 1
ATOM 1438 C CA . PRO A 1 178 ? -23.698 -6.981 7.173 1.00 84.31 178 PRO A CA 1
ATOM 1439 C C . PRO A 1 178 ? -23.577 -8.477 7.495 1.00 84.31 178 PRO A C 1
ATOM 1441 O O . PRO A 1 178 ? -24.535 -9.240 7.371 1.00 84.31 178 PRO A O 1
ATOM 1444 N N . HIS A 1 179 ? -22.413 -8.871 8.012 1.00 88.94 179 HIS A N 1
ATOM 1445 C CA . HIS A 1 179 ? -22.164 -10.197 8.577 1.00 88.94 179 HIS A CA 1
ATOM 1446 C C . HIS A 1 179 ? -21.811 -10.097 10.066 1.00 88.94 179 HIS A C 1
ATOM 1448 O O . HIS A 1 179 ? -21.168 -9.148 10.522 1.00 88.94 179 HIS A O 1
ATOM 1454 N N . SER A 1 180 ? -22.216 -11.095 10.855 1.00 90.00 180 SER A N 1
ATOM 1455 C CA . SER A 1 180 ? -21.729 -11.222 12.232 1.00 90.00 180 SER A CA 1
ATOM 1456 C C . SER A 1 180 ? -20.316 -11.803 12.237 1.00 90.00 180 SER A C 1
ATOM 1458 O O . SER A 1 180 ? -20.010 -12.688 11.438 1.00 90.00 180 SER A O 1
ATOM 1460 N N . LEU A 1 181 ? -19.467 -11.357 13.165 1.00 90.56 181 LEU A N 1
ATOM 1461 C CA . LEU A 1 181 ? -18.095 -11.842 13.303 1.00 90.56 181 LEU A CA 1
ATOM 1462 C C . LEU A 1 181 ? -18.064 -13.360 13.485 1.00 90.56 181 LEU A C 1
ATOM 1464 O O . LEU A 1 181 ? -17.341 -14.051 12.779 1.00 90.56 181 LEU A O 1
ATOM 1468 N N . ALA A 1 182 ? -18.917 -13.887 14.365 1.00 88.81 182 ALA A N 1
ATOM 1469 C CA . ALA A 1 182 ? -18.998 -15.320 14.626 1.00 88.81 182 AL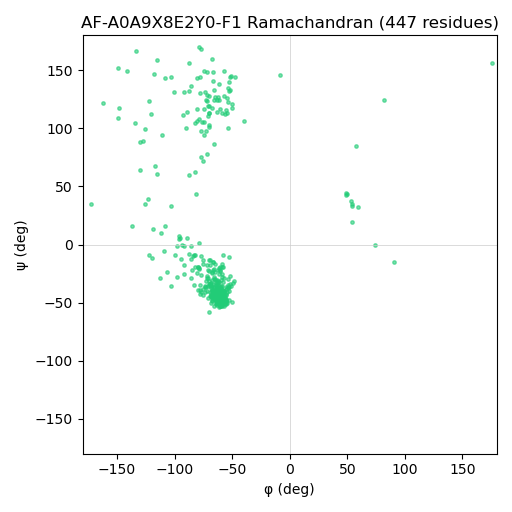A A CA 1
ATOM 1470 C C . ALA A 1 182 ? -19.355 -16.138 13.371 1.00 88.81 182 ALA A C 1
ATOM 1472 O O . ALA A 1 182 ? -18.794 -17.213 13.161 1.00 88.81 182 ALA A O 1
ATOM 1473 N N . SER A 1 183 ? -20.274 -15.643 12.532 1.00 91.06 183 SER A N 1
ATOM 1474 C CA . SER A 1 183 ? -20.609 -16.303 11.265 1.00 91.06 183 SER A CA 1
ATOM 1475 C C . SER A 1 183 ? -19.510 -16.124 10.226 1.00 91.06 183 SER A C 1
ATOM 1477 O O . SER A 1 183 ? -19.278 -17.033 9.435 1.00 91.06 183 SER A O 1
ATOM 1479 N N . PHE A 1 184 ? -18.868 -14.957 10.203 1.00 93.19 184 PHE A N 1
ATOM 1480 C CA . PHE A 1 184 ? -17.817 -14.643 9.253 1.00 93.19 184 PHE A CA 1
ATOM 1481 C C . PHE A 1 184 ? -16.583 -15.497 9.501 1.00 93.19 184 PHE A C 1
ATOM 1483 O O . PHE A 1 184 ? -16.117 -16.120 8.564 1.00 93.19 184 PHE A O 1
ATOM 1490 N N . VAL A 1 185 ? -16.100 -15.617 10.740 1.00 91.62 185 VAL A N 1
ATOM 1491 C CA . VAL A 1 185 ? -14.946 -16.472 11.072 1.00 91.62 185 VAL A CA 1
ATOM 1492 C C . VAL A 1 185 ? -15.199 -17.918 10.637 1.00 91.62 185 VAL A C 1
ATOM 1494 O O . VAL A 1 185 ? -14.384 -18.493 9.921 1.00 91.62 185 VAL A O 1
ATOM 1497 N N . LYS A 1 186 ? -16.377 -18.470 10.959 1.00 91.25 186 LYS A N 1
ATOM 1498 C CA . LYS A 1 186 ? -16.739 -19.871 10.676 1.00 91.25 186 LYS A CA 1
ATOM 1499 C C . LYS A 1 186 ? -17.074 -20.176 9.212 1.00 91.25 186 LYS A C 1
ATOM 1501 O O . LYS A 1 186 ? -17.219 -21.347 8.870 1.00 91.25 186 LYS A O 1
ATOM 1506 N N . SER A 1 187 ? -17.277 -19.166 8.366 1.00 93.88 187 SER A N 1
ATOM 1507 C CA . SER A 1 187 ? -17.691 -19.393 6.980 1.00 93.88 187 SER A CA 1
ATOM 1508 C C . SER A 1 187 ? -16.546 -19.903 6.105 1.00 93.88 187 SER A C 1
ATOM 1510 O O . SER A 1 187 ? -15.385 -19.523 6.283 1.00 93.88 187 SER A O 1
ATOM 1512 N N . ASP A 1 188 ? -16.893 -20.702 5.095 1.00 96.25 188 ASP A N 1
ATOM 1513 C CA . ASP A 1 188 ? -15.992 -20.969 3.977 1.00 96.25 188 ASP A CA 1
ATOM 1514 C C . ASP A 1 188 ? -15.845 -19.699 3.124 1.00 96.25 188 ASP A C 1
ATOM 1516 O O . ASP A 1 188 ? -16.804 -19.227 2.501 1.00 96.25 188 ASP A O 1
ATOM 1520 N N . LYS A 1 189 ? -14.635 -19.132 3.122 1.00 96.81 189 LYS A N 1
ATOM 1521 C CA . LYS A 1 189 ? -14.335 -17.859 2.460 1.00 96.81 189 LYS A CA 1
ATOM 1522 C C . LYS A 1 189 ? -14.406 -17.983 0.946 1.00 96.81 189 LYS A C 1
ATOM 1524 O O . LYS A 1 189 ? -14.859 -17.045 0.298 1.00 96.81 189 LYS A O 1
ATOM 1529 N N . GLU A 1 190 ? -14.045 -19.133 0.378 1.00 97.19 190 GLU A N 1
ATOM 1530 C CA . GLU A 1 190 ? -14.142 -19.335 -1.068 1.00 97.19 190 GLU A CA 1
ATOM 1531 C C . GLU A 1 190 ? -15.607 -19.393 -1.516 1.00 97.19 190 GLU A C 1
ATOM 1533 O O . GLU A 1 190 ? -15.988 -18.728 -2.483 1.00 97.19 190 GLU A O 1
ATOM 1538 N N . SER A 1 191 ? -16.461 -20.114 -0.784 1.00 96.81 191 SER A N 1
ATOM 1539 C CA . SER A 1 191 ? -17.907 -20.110 -1.041 1.00 96.81 191 SER A CA 1
ATOM 1540 C C . SER A 1 191 ? -18.537 -18.728 -0.852 1.00 96.81 191 SER A C 1
ATOM 1542 O O . SER A 1 191 ? -19.366 -18.329 -1.671 1.00 96.81 191 SER A O 1
ATOM 1544 N N . LEU A 1 192 ? -18.126 -17.972 0.174 1.00 96.75 192 LEU A N 1
ATOM 1545 C CA . LEU A 1 192 ? -18.584 -16.595 0.386 1.00 96.75 192 LEU A CA 1
ATOM 1546 C C . LEU A 1 192 ? -18.220 -15.696 -0.803 1.00 96.75 192 LEU A C 1
ATOM 1548 O O . LEU A 1 192 ? -19.086 -15.001 -1.334 1.00 96.75 192 LEU A O 1
ATOM 1552 N N . VAL A 1 193 ? -16.968 -15.758 -1.267 1.00 97.62 193 VAL A N 1
ATOM 1553 C CA . VAL A 1 193 ? -16.514 -15.001 -2.439 1.00 97.62 193 VAL A CA 1
ATOM 1554 C C . VAL A 1 193 ? -17.294 -15.397 -3.694 1.00 97.62 193 VAL A C 1
ATOM 1556 O O . VAL A 1 193 ? -17.729 -14.523 -4.442 1.00 97.62 193 VAL A O 1
ATOM 1559 N N . ARG A 1 194 ? -17.528 -16.694 -3.929 1.00 97.44 194 ARG A N 1
ATOM 1560 C CA . ARG A 1 194 ? -18.338 -17.160 -5.070 1.00 97.44 194 ARG A CA 1
ATOM 1561 C C . ARG A 1 194 ? -19.774 -16.638 -5.016 1.00 97.44 194 ARG A C 1
ATOM 1563 O O . ARG A 1 194 ? -20.324 -16.292 -6.062 1.00 97.44 194 ARG A O 1
ATOM 1570 N N . GLY A 1 195 ? -20.369 -16.587 -3.824 1.00 96.25 195 GLY A N 1
ATOM 1571 C CA . GLY A 1 195 ? -21.697 -16.015 -3.601 1.00 96.25 195 GLY A CA 1
ATOM 1572 C C . GLY A 1 195 ? -21.747 -14.536 -3.980 1.00 96.25 195 GLY A C 1
ATOM 1573 O O . GLY A 1 195 ? -22.546 -14.156 -4.835 1.00 96.25 195 GLY A O 1
ATOM 1574 N N . LEU A 1 196 ? -20.823 -13.738 -3.429 1.00 96.12 196 LEU A N 1
ATOM 1575 C CA . LEU A 1 196 ? -20.681 -12.314 -3.754 1.00 96.12 196 LEU A CA 1
ATOM 1576 C C . LEU A 1 196 ? -20.465 -12.092 -5.253 1.00 96.12 196 LEU A C 1
ATOM 1578 O O . LEU A 1 196 ? -21.126 -11.254 -5.858 1.00 96.12 196 LEU A O 1
ATOM 1582 N N . TRP A 1 197 ? -19.583 -12.879 -5.871 1.00 97.12 197 TRP A N 1
ATOM 1583 C CA . TRP A 1 197 ? -19.304 -12.793 -7.300 1.00 97.12 197 TRP A CA 1
ATOM 1584 C C . TRP A 1 197 ? -20.562 -13.014 -8.143 1.00 97.12 197 TRP A C 1
ATOM 1586 O O . TRP A 1 197 ? -20.868 -12.226 -9.033 1.00 97.12 197 TRP A O 1
ATOM 1596 N N . ARG A 1 198 ? -21.325 -14.074 -7.859 1.00 96.56 198 ARG A N 1
ATOM 1597 C CA . ARG A 1 198 ? -22.523 -14.418 -8.636 1.00 96.56 198 ARG A CA 1
ATOM 1598 C C . ARG A 1 198 ? -23.571 -13.303 -8.623 1.00 96.56 198 ARG A C 1
ATOM 1600 O O . ARG A 1 198 ? -24.264 -13.123 -9.619 1.00 96.56 198 ARG A O 1
ATOM 1607 N N . GLU A 1 199 ? -23.706 -12.604 -7.503 1.00 94.06 199 GLU A N 1
ATOM 1608 C CA . GLU A 1 199 ? -24.802 -11.659 -7.266 1.00 94.06 199 GLU A CA 1
ATOM 1609 C C . GLU A 1 199 ? -24.404 -10.202 -7.542 1.00 94.06 199 GLU A C 1
ATOM 1611 O O . GLU A 1 199 ? -25.251 -9.404 -7.940 1.00 94.06 199 GLU A O 1
ATOM 1616 N N . HIS A 1 200 ? -23.119 -9.862 -7.393 1.00 95.12 200 HIS A N 1
ATOM 1617 C CA . HIS A 1 200 ? -22.672 -8.472 -7.295 1.00 95.12 200 HIS A CA 1
ATOM 1618 C C . HIS A 1 200 ? -21.405 -8.134 -8.104 1.00 95.12 200 HIS A C 1
ATOM 1620 O O . HIS A 1 200 ? -20.826 -7.071 -7.901 1.00 95.12 200 HIS A O 1
ATOM 1626 N N . TYR A 1 201 ? -20.974 -8.966 -9.063 1.00 94.69 201 TYR A N 1
ATOM 1627 C CA . TYR A 1 201 ? -19.767 -8.694 -9.876 1.00 94.69 201 TYR A CA 1
ATOM 1628 C C . TYR A 1 201 ? -19.788 -7.377 -10.679 1.00 94.69 201 TYR A C 1
ATOM 1630 O O . TYR A 1 201 ? -18.749 -6.919 -11.157 1.00 94.69 201 TYR A O 1
ATOM 1638 N N . HIS A 1 202 ? -20.960 -6.768 -10.862 1.00 95.38 202 HIS A N 1
ATOM 1639 C CA . HIS A 1 202 ? -21.104 -5.478 -11.535 1.00 95.38 202 HIS A CA 1
ATOM 1640 C C . HIS A 1 202 ? -20.766 -4.274 -10.648 1.00 95.38 202 HIS A C 1
ATOM 1642 O O . HIS A 1 202 ? -20.545 -3.193 -11.186 1.00 95.38 202 HIS A O 1
ATOM 1648 N N . ASP A 1 203 ? -20.761 -4.435 -9.322 1.00 94.62 203 ASP A N 1
ATOM 1649 C CA . ASP A 1 203 ? -20.473 -3.353 -8.381 1.00 94.62 203 ASP A CA 1
ATOM 1650 C C . ASP A 1 203 ? -18.957 -3.281 -8.111 1.00 94.62 203 ASP A C 1
ATOM 1652 O O . ASP A 1 203 ? -18.407 -4.204 -7.498 1.00 94.62 203 ASP A O 1
ATOM 1656 N N . PRO A 1 204 ? -18.261 -2.197 -8.518 1.00 93.31 204 PRO A N 1
ATOM 1657 C CA . PRO A 1 204 ? -16.825 -2.045 -8.292 1.00 93.31 204 PRO A CA 1
ATOM 1658 C C . PRO A 1 204 ? -16.420 -2.208 -6.825 1.00 93.31 204 PRO A C 1
ATOM 1660 O O . PRO A 1 204 ? -15.378 -2.789 -6.530 1.00 93.31 204 PRO A O 1
ATOM 1663 N N . ALA A 1 205 ? -17.243 -1.732 -5.889 1.00 91.94 205 ALA A N 1
ATOM 1664 C CA . ALA A 1 205 ? -16.908 -1.774 -4.474 1.00 91.94 205 ALA A CA 1
ATOM 1665 C C . ALA A 1 205 ? -17.008 -3.204 -3.910 1.00 91.94 205 ALA A C 1
ATOM 1667 O O . ALA A 1 205 ? -16.200 -3.600 -3.065 1.00 91.94 205 ALA A O 1
ATOM 1668 N N . VAL A 1 206 ? -17.918 -4.023 -4.448 1.00 94.88 206 VAL A N 1
ATOM 1669 C CA . VAL A 1 206 ? -17.983 -5.457 -4.129 1.00 94.88 206 VAL A CA 1
ATOM 1670 C C . VAL A 1 206 ? -16.840 -6.229 -4.790 1.00 94.88 206 VAL A C 1
ATOM 1672 O O . VAL A 1 206 ? -16.282 -7.133 -4.172 1.00 94.88 206 VAL A O 1
ATOM 1675 N N . VAL A 1 207 ? -16.422 -5.856 -6.003 1.00 96.62 207 VAL A N 1
ATOM 1676 C CA . VAL A 1 207 ? -15.241 -6.452 -6.656 1.00 96.62 207 VAL A CA 1
ATOM 1677 C C . VAL A 1 207 ? -13.959 -6.180 -5.849 1.00 96.62 207 VAL A C 1
ATOM 1679 O O . VAL A 1 207 ? -13.139 -7.088 -5.697 1.00 96.62 207 VAL A O 1
ATOM 1682 N N . ILE A 1 208 ? -13.816 -4.988 -5.248 1.00 94.94 208 ILE A N 1
ATOM 1683 C CA . ILE A 1 208 ? -12.729 -4.690 -4.294 1.00 94.94 208 ILE A CA 1
ATOM 1684 C C . ILE A 1 208 ? -12.811 -5.628 -3.082 1.00 94.94 208 ILE A C 1
ATOM 1686 O O . ILE A 1 208 ? -11.829 -6.307 -2.782 1.00 94.94 208 ILE A O 1
ATOM 1690 N N . LEU A 1 209 ? -13.980 -5.749 -2.439 1.00 95.69 209 LEU A N 1
ATOM 1691 C CA . LEU A 1 209 ? -14.182 -6.672 -1.312 1.00 95.69 209 LEU A CA 1
ATOM 1692 C C . LEU A 1 209 ? -13.828 -8.124 -1.669 1.00 95.69 209 LEU A C 1
ATOM 1694 O O . LEU A 1 209 ? -13.164 -8.805 -0.891 1.00 95.69 209 LEU A O 1
ATOM 1698 N N . ILE A 1 210 ? -14.236 -8.595 -2.847 1.00 97.56 210 ILE A N 1
ATOM 1699 C CA . ILE A 1 210 ? -13.897 -9.930 -3.348 1.00 97.56 210 ILE A CA 1
ATOM 1700 C C . ILE A 1 210 ? -12.377 -10.098 -3.444 1.00 97.56 210 ILE A C 1
ATOM 1702 O O . ILE A 1 210 ? -11.846 -11.069 -2.910 1.00 97.56 210 ILE A O 1
ATOM 1706 N N . SER A 1 211 ? -11.670 -9.154 -4.070 1.00 97.31 211 SER A N 1
ATOM 1707 C CA . SER A 1 211 ? -10.210 -9.236 -4.196 1.00 97.31 211 SER A CA 1
ATOM 1708 C C . SER A 1 211 ? -9.498 -9.196 -2.839 1.00 97.31 211 SER A C 1
ATOM 1710 O O . SER A 1 211 ? -8.587 -9.986 -2.602 1.00 97.31 211 SER A O 1
ATOM 1712 N N . GLU A 1 212 ? -9.971 -8.364 -1.910 1.00 96.38 212 GLU A N 1
ATOM 1713 C CA . GLU A 1 212 ? -9.445 -8.259 -0.547 1.00 96.38 212 GLU A CA 1
ATOM 1714 C C . GLU A 1 212 ? -9.665 -9.550 0.248 1.00 96.38 212 GLU A C 1
ATOM 1716 O O . GLU A 1 212 ? -8.755 -10.007 0.942 1.00 96.38 212 GLU A O 1
ATOM 1721 N N . LEU A 1 213 ? -10.834 -10.187 0.113 1.00 97.12 213 LEU A N 1
ATOM 1722 C CA . LEU A 1 213 ? -11.110 -11.505 0.694 1.00 97.12 213 LEU A CA 1
ATOM 1723 C C . LEU A 1 213 ? -10.171 -12.571 0.128 1.00 97.12 213 LEU A C 1
ATOM 1725 O O . LEU A 1 213 ? -9.620 -13.365 0.892 1.00 97.12 213 LEU A O 1
ATOM 1729 N N . MET A 1 214 ? -9.988 -12.587 -1.194 1.00 98.00 214 MET A N 1
ATOM 1730 C CA . MET A 1 214 ? -9.146 -13.577 -1.858 1.00 98.00 214 MET A CA 1
ATOM 1731 C C . MET A 1 214 ? -7.675 -13.449 -1.456 1.00 98.00 214 MET A C 1
ATOM 1733 O O . MET A 1 214 ? -7.062 -14.472 -1.160 1.00 98.00 214 MET A O 1
ATOM 1737 N N . VAL A 1 215 ? -7.130 -12.228 -1.365 1.00 97.25 215 VAL A N 1
ATOM 1738 C CA . VAL A 1 215 ? -5.770 -11.998 -0.843 1.00 97.25 215 VAL A CA 1
ATOM 1739 C C . VAL A 1 215 ? -5.687 -12.372 0.636 1.00 97.25 215 VAL A C 1
ATOM 1741 O O . VAL A 1 215 ? -4.843 -13.174 1.022 1.00 97.25 215 VAL A O 1
ATOM 1744 N N . SER A 1 216 ? -6.583 -11.838 1.471 1.00 95.56 216 SER A N 1
ATOM 1745 C CA . SER A 1 216 ? -6.504 -11.990 2.932 1.00 95.56 216 SER A CA 1
ATOM 1746 C C . SER A 1 216 ? -6.595 -13.451 3.389 1.00 95.56 216 SER A C 1
ATOM 1748 O O . SER A 1 216 ? -5.995 -13.823 4.395 1.00 95.56 216 SER A O 1
ATOM 1750 N N . TYR A 1 217 ? -7.340 -14.288 2.664 1.00 95.81 217 TYR A N 1
ATOM 1751 C CA . TYR A 1 217 ? -7.510 -15.711 2.975 1.00 95.81 217 TYR A CA 1
ATOM 1752 C C . TYR A 1 217 ? -6.780 -16.646 2.006 1.00 95.81 217 TYR A C 1
ATOM 1754 O O . TYR A 1 217 ? -7.083 -17.837 1.983 1.00 95.81 217 TYR A O 1
ATOM 1762 N N . ALA A 1 218 ? -5.831 -16.126 1.219 1.00 96.44 218 ALA A N 1
ATOM 1763 C CA . ALA A 1 218 ? -5.010 -16.909 0.296 1.00 96.44 218 ALA A CA 1
ATOM 1764 C C . ALA A 1 218 ? -5.832 -17.853 -0.613 1.00 96.44 218 ALA A C 1
ATOM 1766 O O . ALA A 1 218 ? -5.483 -19.018 -0.814 1.00 96.44 218 ALA A O 1
ATOM 1767 N N . ILE A 1 219 ? -6.951 -17.367 -1.162 1.00 97.25 219 ILE A N 1
ATOM 1768 C CA . ILE A 1 219 ? -7.865 -18.172 -1.985 1.00 97.25 219 ILE A CA 1
ATOM 1769 C C . ILE A 1 219 ? -7.231 -18.408 -3.363 1.00 97.25 219 ILE A C 1
ATOM 1771 O O . ILE A 1 219 ? -7.350 -17.591 -4.278 1.00 97.25 219 ILE A O 1
ATOM 1775 N N . ALA A 1 220 ? -6.548 -19.543 -3.513 1.00 94.94 220 ALA A N 1
ATOM 1776 C CA . ALA A 1 220 ? -5.816 -19.933 -4.719 1.00 94.94 220 ALA A CA 1
ATOM 1777 C C . ALA A 1 220 ? -6.733 -20.556 -5.792 1.00 94.94 220 ALA A C 1
ATOM 1779 O O . ALA A 1 220 ? -6.597 -21.724 -6.154 1.00 94.94 220 ALA A O 1
ATOM 1780 N N . ASN A 1 221 ? -7.701 -19.780 -6.290 1.00 96.62 221 ASN A N 1
ATOM 1781 C CA . ASN A 1 221 ? -8.571 -20.192 -7.393 1.00 96.62 221 ASN A CA 1
ATOM 1782 C C . ASN A 1 221 ? -8.272 -19.378 -8.660 1.00 96.62 221 ASN A C 1
ATOM 1784 O O . ASN A 1 221 ? -8.843 -18.306 -8.862 1.00 96.62 221 ASN A O 1
ATOM 1788 N N . ASP A 1 222 ? -7.412 -19.909 -9.532 1.00 96.19 222 ASP A N 1
ATOM 1789 C CA . ASP A 1 222 ? -6.940 -19.215 -10.742 1.00 96.19 222 ASP A CA 1
ATOM 1790 C C . ASP A 1 222 ? -8.087 -18.788 -11.669 1.00 96.19 222 ASP A C 1
ATOM 1792 O O . ASP A 1 222 ? -8.095 -17.681 -12.208 1.00 96.19 222 ASP A O 1
ATOM 1796 N N . SER A 1 223 ? -9.101 -19.646 -11.821 1.00 96.19 223 SER A N 1
ATOM 1797 C CA . SER A 1 223 ? -10.254 -19.362 -12.682 1.00 96.19 223 SER A CA 1
ATOM 1798 C C . SER A 1 223 ? -11.097 -18.195 -12.165 1.00 96.19 223 SER A C 1
ATOM 1800 O O . SER A 1 223 ? -11.622 -17.402 -12.949 1.00 96.19 223 SER A O 1
ATOM 1802 N N . LEU A 1 224 ? -11.223 -18.080 -10.842 1.00 97.25 224 LEU A N 1
ATOM 1803 C CA . LEU A 1 224 ? -11.938 -16.994 -10.191 1.00 97.25 224 LEU A CA 1
ATOM 1804 C C . LEU A 1 224 ? -11.112 -15.709 -10.231 1.00 97.25 224 LEU A C 1
ATOM 1806 O O . LEU A 1 224 ? -11.658 -14.669 -10.590 1.00 97.25 224 LEU A O 1
ATOM 1810 N N . TRP A 1 225 ? -9.804 -15.791 -9.964 1.00 97.81 225 TRP A N 1
ATOM 1811 C CA . TRP A 1 225 ? -8.885 -14.662 -10.106 1.00 97.81 225 TRP A CA 1
ATOM 1812 C C . TRP A 1 225 ? -8.941 -14.065 -11.507 1.00 97.81 225 TRP A C 1
ATOM 1814 O O . TRP A 1 225 ? -9.145 -12.863 -11.645 1.00 97.81 225 TRP A O 1
ATOM 1824 N N . HIS A 1 226 ? -8.857 -14.896 -12.548 1.00 97.44 226 HIS A N 1
ATOM 1825 C CA . HIS A 1 226 ? -8.934 -14.423 -13.928 1.00 97.44 226 HIS A CA 1
ATOM 1826 C C . HIS A 1 226 ? -10.229 -13.644 -14.203 1.00 97.44 226 HIS A C 1
ATOM 1828 O O . HIS A 1 226 ? -10.189 -12.564 -14.789 1.00 97.44 226 HIS A O 1
ATOM 1834 N N . ARG A 1 227 ? -11.377 -14.146 -13.726 1.00 97.75 227 ARG A N 1
ATOM 1835 C CA . ARG A 1 227 ? -12.671 -13.460 -13.870 1.00 97.75 227 ARG A CA 1
ATOM 1836 C C . ARG A 1 227 ? -12.705 -12.130 -13.119 1.00 97.75 227 ARG A C 1
ATOM 1838 O O . ARG A 1 227 ? -13.172 -11.143 -13.678 1.00 97.75 227 ARG A O 1
ATOM 1845 N N . VAL A 1 228 ? -12.201 -12.094 -11.884 1.00 97.94 228 VAL A N 1
ATOM 1846 C CA . VAL A 1 228 ? -12.130 -10.873 -11.065 1.00 97.94 228 VAL A CA 1
ATOM 1847 C C . VAL A 1 228 ? -11.259 -9.817 -11.744 1.00 97.94 228 VAL A C 1
ATOM 1849 O O . VAL A 1 228 ? -11.701 -8.683 -11.909 1.00 97.94 228 VAL A O 1
ATOM 1852 N N . LEU A 1 229 ? -10.063 -10.190 -12.206 1.00 97.88 229 LEU A N 1
ATOM 1853 C CA . LEU A 1 229 ? -9.136 -9.279 -12.884 1.00 97.88 229 LEU A CA 1
ATOM 1854 C C . LEU A 1 229 ? -9.706 -8.763 -14.208 1.00 97.88 229 LEU A C 1
ATOM 1856 O O . LEU A 1 229 ? -9.678 -7.561 -14.470 1.00 97.88 229 LEU A O 1
ATOM 1860 N N . GLN A 1 230 ? -10.300 -9.648 -15.011 1.00 97.31 230 GLN A N 1
ATOM 1861 C CA . GLN A 1 230 ? -10.974 -9.264 -16.249 1.00 97.31 230 GLN A CA 1
ATOM 1862 C C . GLN A 1 230 ? -12.116 -8.274 -15.988 1.00 97.31 230 GLN A C 1
ATOM 1864 O O . GLN A 1 230 ? -12.281 -7.298 -16.723 1.00 97.31 230 GLN A O 1
ATOM 1869 N N . GLN A 1 231 ? -12.888 -8.493 -14.925 1.00 97.62 231 GLN A N 1
ATOM 1870 C CA . GLN A 1 231 ? -13.981 -7.605 -14.555 1.00 97.62 231 GLN A CA 1
ATOM 1871 C C . GLN A 1 231 ? -13.479 -6.252 -14.058 1.00 97.62 231 GLN A C 1
ATOM 1873 O O . GLN A 1 231 ? -14.025 -5.230 -14.468 1.00 97.62 231 GLN A O 1
ATOM 1878 N N . MET A 1 232 ? -12.410 -6.217 -13.260 1.00 96.69 232 MET A N 1
ATOM 1879 C CA . MET A 1 232 ? -11.766 -4.963 -12.865 1.00 96.69 232 MET A CA 1
ATOM 1880 C C . MET A 1 232 ? -11.306 -4.152 -14.084 1.00 96.69 232 MET A C 1
ATOM 1882 O O . MET A 1 232 ? -11.522 -2.942 -14.116 1.00 96.69 232 MET A O 1
ATOM 1886 N N . VAL A 1 233 ? -10.754 -4.799 -15.119 1.00 95.44 233 VAL A N 1
ATOM 1887 C CA . VAL A 1 233 ? -10.425 -4.123 -16.388 1.00 95.44 233 VAL A CA 1
ATOM 1888 C C . VAL A 1 233 ? -11.686 -3.585 -17.069 1.00 95.44 233 VAL A C 1
ATOM 1890 O O . VAL A 1 233 ? -11.703 -2.430 -17.490 1.00 95.44 233 VAL A O 1
ATOM 1893 N N . SER A 1 234 ? -12.765 -4.374 -17.137 1.00 95.69 234 SER A N 1
ATOM 1894 C CA . SER A 1 234 ? -14.033 -3.940 -17.752 1.00 95.69 234 SER A CA 1
ATOM 1895 C C . SER A 1 234 ? -14.675 -2.738 -17.044 1.00 95.69 234 SER A C 1
ATOM 1897 O O . SER A 1 234 ? -15.308 -1.904 -17.688 1.00 95.69 234 SER A O 1
ATOM 1899 N N . LEU A 1 235 ? -14.470 -2.630 -15.729 1.00 93.94 235 LEU A N 1
ATOM 1900 C CA . LEU A 1 235 ? -14.935 -1.535 -14.879 1.00 93.94 235 LEU A CA 1
ATOM 1901 C C . LEU A 1 235 ? -13.920 -0.378 -14.798 1.00 93.94 235 LEU A C 1
ATOM 1903 O O . LEU A 1 235 ? -14.132 0.562 -14.034 1.00 93.94 235 LEU A O 1
ATOM 1907 N N . ALA A 1 236 ? -12.822 -0.440 -15.563 1.00 92.12 236 ALA A N 1
ATOM 1908 C CA . ALA A 1 236 ? -11.725 0.528 -15.560 1.00 92.12 236 ALA A CA 1
ATOM 1909 C C . ALA A 1 236 ? -11.104 0.779 -14.166 1.00 92.12 236 ALA A C 1
ATOM 1911 O O . ALA A 1 236 ? -10.629 1.875 -13.868 1.00 92.12 236 ALA A O 1
ATOM 1912 N N . MET A 1 237 ? -11.061 -0.249 -13.314 1.00 92.12 237 MET A N 1
ATOM 1913 C CA . MET A 1 237 ? -10.531 -0.204 -11.944 1.00 92.12 237 MET A CA 1
ATOM 1914 C C . MET A 1 237 ? -8.998 -0.330 -11.904 1.00 92.12 237 MET A C 1
ATOM 1916 O O . MET A 1 237 ? -8.436 -1.062 -11.089 1.00 92.12 237 MET A O 1
ATOM 1920 N N . PHE A 1 238 ? -8.305 0.377 -12.796 1.00 91.62 238 PHE A N 1
ATOM 1921 C CA . PHE A 1 238 ? -6.845 0.330 -12.900 1.00 91.62 238 PHE A CA 1
ATOM 1922 C C . PHE A 1 238 ? -6.108 0.744 -11.619 1.00 91.62 238 PHE A C 1
ATOM 1924 O O . PHE A 1 238 ? -5.113 0.091 -11.313 1.00 91.62 238 PHE A O 1
ATOM 1931 N N . PRO A 1 239 ? -6.586 1.725 -10.820 1.00 89.62 239 PRO A N 1
ATOM 1932 C CA . PRO A 1 239 ? -5.987 2.007 -9.520 1.00 89.62 239 PRO A CA 1
ATOM 1933 C C . PRO A 1 239 ? -5.958 0.791 -8.598 1.00 89.62 239 PRO A C 1
ATOM 1935 O O . PRO A 1 239 ? -4.898 0.396 -8.125 1.00 89.62 239 PRO A O 1
ATOM 1938 N N . THR A 1 240 ? -7.098 0.126 -8.417 1.00 90.81 240 THR A N 1
ATOM 1939 C CA . THR A 1 240 ? -7.181 -1.095 -7.608 1.00 90.81 240 THR A CA 1
ATOM 1940 C C . THR A 1 240 ? -6.310 -2.212 -8.181 1.00 90.81 240 THR A C 1
ATOM 1942 O O . THR A 1 240 ? -5.572 -2.850 -7.434 1.00 90.81 240 THR A O 1
ATOM 1945 N N . LEU A 1 241 ? -6.358 -2.436 -9.501 1.00 94.19 241 LEU A N 1
ATOM 1946 C CA . LEU A 1 241 ? -5.541 -3.457 -10.165 1.00 94.19 241 LEU A CA 1
ATOM 1947 C C . LEU A 1 241 ? -4.049 -3.239 -9.926 1.00 94.19 241 LEU A C 1
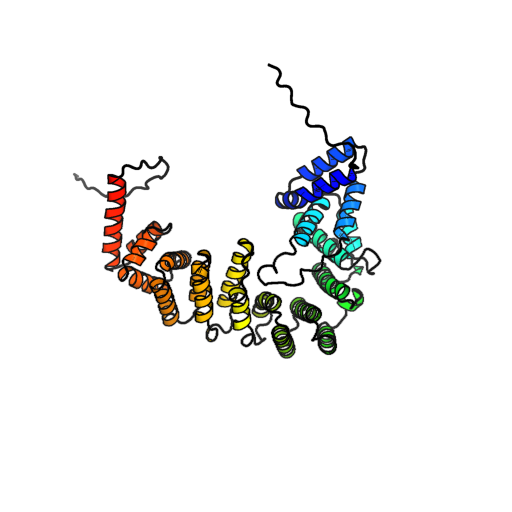ATOM 1949 O O . LEU A 1 241 ? -3.347 -4.199 -9.624 1.00 94.19 241 LEU A O 1
ATOM 1953 N N . PHE A 1 242 ? -3.580 -1.995 -10.028 1.00 94.56 242 PHE A N 1
ATOM 1954 C CA . PHE A 1 242 ? -2.178 -1.640 -9.838 1.00 94.56 242 PHE A CA 1
ATOM 1955 C C . PHE A 1 242 ? -1.671 -2.074 -8.460 1.00 94.56 242 PHE A C 1
ATOM 1957 O O . PHE A 1 242 ? -0.674 -2.789 -8.367 1.00 94.56 242 PHE A O 1
ATOM 1964 N N . HIS A 1 243 ? -2.415 -1.759 -7.397 1.00 90.81 243 HIS A N 1
ATOM 1965 C CA . HIS A 1 243 ? -2.058 -2.173 -6.036 1.00 90.81 243 HIS A CA 1
ATOM 1966 C C . HIS A 1 243 ? -2.215 -3.677 -5.791 1.00 90.81 243 HIS A C 1
ATOM 1968 O O . HIS A 1 243 ? -1.551 -4.234 -4.916 1.00 90.81 243 HIS A O 1
ATOM 1974 N N . LEU A 1 244 ? -3.052 -4.353 -6.579 1.00 94.38 244 LEU A N 1
ATOM 1975 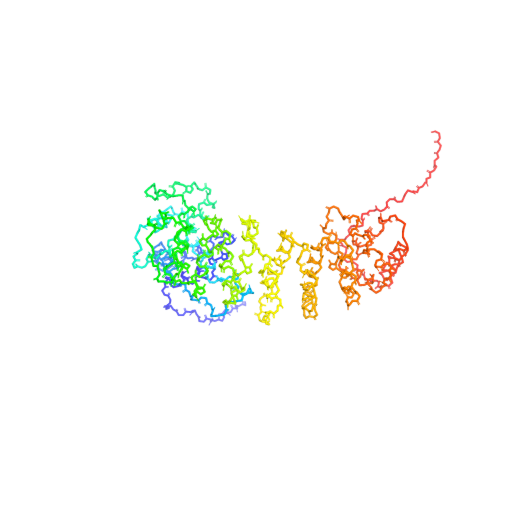C CA . LEU A 1 244 ? -3.256 -5.795 -6.495 1.00 94.38 244 LEU A CA 1
ATOM 1976 C C . LEU A 1 244 ? -2.134 -6.598 -7.183 1.00 94.38 244 LEU A C 1
ATOM 1978 O O . LEU A 1 244 ? -1.928 -7.763 -6.845 1.00 94.38 244 LEU A O 1
ATOM 1982 N N . LEU A 1 245 ? -1.355 -6.002 -8.095 1.00 95.50 245 LEU A N 1
ATOM 1983 C CA . LEU A 1 245 ? -0.274 -6.715 -8.791 1.00 95.50 245 LEU A CA 1
ATOM 1984 C C . LEU A 1 245 ? 0.783 -7.269 -7.825 1.00 95.50 245 LEU A C 1
ATOM 1986 O O . LEU A 1 245 ? 1.179 -8.428 -7.945 1.00 95.50 245 LEU A O 1
ATOM 1990 N N . ARG A 1 246 ? 1.213 -6.477 -6.834 1.00 93.81 246 ARG A N 1
ATOM 1991 C CA . ARG A 1 246 ? 2.220 -6.894 -5.845 1.00 93.81 246 ARG A CA 1
ATOM 1992 C C . ARG A 1 246 ? 1.791 -8.124 -5.027 1.00 93.81 246 ARG A C 1
ATOM 1994 O O . ARG A 1 246 ? 2.576 -9.077 -4.971 1.00 93.81 246 ARG A O 1
ATOM 2001 N N . PRO A 1 247 ? 0.611 -8.160 -4.372 1.00 94.75 247 PRO A N 1
ATOM 2002 C CA . PRO A 1 247 ? 0.173 -9.357 -3.662 1.00 94.75 247 PRO A CA 1
ATOM 2003 C C . PRO A 1 247 ? -0.055 -10.541 -4.608 1.00 94.75 247 PRO A C 1
ATOM 2005 O O . PRO A 1 247 ? 0.292 -11.657 -4.232 1.00 94.75 247 PRO A O 1
ATOM 2008 N N . LEU A 1 248 ? -0.539 -10.321 -5.838 1.00 96.00 248 LEU A N 1
ATOM 2009 C CA . LEU A 1 248 ? -0.715 -11.397 -6.820 1.00 96.00 248 LEU A CA 1
ATOM 2010 C C . LEU A 1 248 ? 0.604 -12.070 -7.200 1.00 96.00 248 LEU A C 1
ATOM 2012 O O . LEU A 1 248 ? 0.705 -13.289 -7.100 1.00 96.00 248 LEU A O 1
ATOM 2016 N N . ILE A 1 249 ? 1.634 -11.290 -7.543 1.00 94.19 249 ILE A N 1
ATOM 2017 C CA . ILE A 1 249 ? 2.969 -11.822 -7.859 1.00 94.19 249 ILE A CA 1
ATOM 2018 C C . ILE A 1 249 ? 3.537 -12.625 -6.680 1.00 94.19 249 ILE A C 1
ATOM 2020 O O . ILE A 1 249 ? 4.128 -13.684 -6.875 1.00 94.19 249 ILE A O 1
ATOM 2024 N N . ARG A 1 250 ? 3.371 -12.123 -5.449 1.00 92.94 250 ARG A N 1
ATOM 2025 C CA . ARG A 1 250 ? 3.980 -12.725 -4.253 1.00 92.94 250 ARG A CA 1
ATOM 2026 C C . ARG A 1 250 ? 3.252 -13.967 -3.745 1.00 92.94 250 ARG A C 1
ATOM 2028 O O . ARG A 1 250 ? 3.908 -14.878 -3.254 1.00 92.94 250 ARG A O 1
ATOM 2035 N N . GLN A 1 251 ? 1.922 -13.976 -3.788 1.00 94.88 251 GLN A N 1
ATOM 2036 C CA . GLN A 1 251 ? 1.106 -15.003 -3.128 1.00 94.88 251 GLN A CA 1
ATOM 2037 C C . GLN A 1 251 ? 0.470 -15.994 -4.106 1.00 94.88 251 GLN A C 1
ATOM 2039 O O . GLN A 1 251 ? 0.170 -17.118 -3.712 1.00 94.88 251 GLN A O 1
ATOM 2044 N N . PHE A 1 252 ? 0.276 -15.611 -5.372 1.00 95.62 252 PHE A N 1
ATOM 2045 C CA . PHE A 1 252 ? -0.498 -16.385 -6.344 1.00 95.62 252 PHE A CA 1
ATOM 2046 C C . PHE A 1 252 ? 0.268 -16.584 -7.665 1.00 95.62 252 PHE A C 1
ATOM 2048 O O . PHE A 1 252 ? -0.177 -16.120 -8.716 1.00 95.62 252 PHE A O 1
ATOM 2055 N N . PRO A 1 253 ? 1.407 -17.304 -7.652 1.00 91.12 253 PRO A N 1
ATOM 2056 C CA . PRO A 1 253 ? 2.262 -17.463 -8.833 1.00 91.12 253 PRO A CA 1
ATOM 2057 C C . PRO A 1 253 ? 1.603 -18.239 -9.988 1.00 91.12 253 PRO A C 1
ATOM 2059 O O . PRO A 1 253 ? 2.098 -18.188 -11.111 1.00 91.12 253 PRO A O 1
ATOM 2062 N N . SER A 1 254 ? 0.510 -18.968 -9.730 1.00 92.75 254 SER A N 1
ATOM 2063 C CA . SER A 1 254 ? -0.264 -19.707 -10.738 1.00 92.75 254 SER A CA 1
ATOM 2064 C C . SER A 1 254 ? -1.230 -18.834 -11.543 1.00 92.75 254 SER A C 1
ATOM 2066 O O . SER A 1 254 ? -1.656 -19.234 -12.626 1.00 92.75 254 SER A O 1
ATOM 2068 N N . VAL A 1 255 ? -1.579 -17.644 -11.044 1.00 94.75 255 VAL A N 1
ATOM 2069 C CA . VAL A 1 255 ? -2.526 -16.750 -11.716 1.00 94.75 255 VAL A CA 1
ATOM 2070 C C . VAL A 1 255 ? -1.858 -16.132 -12.941 1.00 94.75 255 VAL A C 1
ATOM 2072 O O . VAL A 1 255 ? -0.828 -15.467 -12.838 1.00 94.75 255 VAL A O 1
ATOM 2075 N N . ASP A 1 256 ? -2.471 -16.304 -14.114 1.00 93.75 256 ASP A N 1
ATOM 2076 C CA . ASP A 1 256 ? -1.990 -15.671 -15.342 1.00 93.75 256 ASP A CA 1
ATOM 2077 C C . ASP A 1 256 ? -2.280 -14.161 -15.332 1.00 93.75 256 ASP A C 1
ATOM 2079 O O . ASP A 1 256 ? -3.388 -13.710 -15.637 1.00 93.75 256 ASP A O 1
ATOM 2083 N N . LEU A 1 257 ? -1.264 -13.375 -14.965 1.00 95.12 257 LEU A N 1
ATOM 2084 C CA . LEU A 1 257 ? -1.336 -11.912 -14.941 1.00 95.12 257 LEU A CA 1
ATOM 2085 C C . LEU A 1 257 ? -1.018 -11.274 -16.294 1.00 95.12 257 LEU A C 1
ATOM 2087 O O . LEU A 1 257 ? -1.281 -10.083 -16.472 1.00 95.12 257 LEU A O 1
ATOM 2091 N N . LYS A 1 258 ? -0.472 -12.029 -17.256 1.00 93.88 258 LYS A N 1
ATOM 2092 C CA . LYS A 1 258 ? 0.010 -11.487 -18.532 1.00 93.88 258 LYS A CA 1
ATOM 2093 C C . LYS A 1 258 ? -1.033 -10.637 -19.279 1.00 93.88 258 LYS A C 1
ATOM 2095 O O . LYS A 1 258 ? -0.642 -9.581 -19.778 1.00 93.88 258 LYS A O 1
ATOM 2100 N N . PRO A 1 259 ? -2.334 -10.999 -19.327 1.00 94.19 259 PRO A N 1
ATOM 2101 C CA . PRO A 1 259 ? -3.344 -10.201 -20.030 1.00 94.19 259 PRO A CA 1
ATOM 2102 C C . PRO A 1 259 ? -3.602 -8.819 -19.416 1.00 94.19 259 PRO A C 1
ATOM 2104 O O . PRO A 1 259 ? -4.131 -7.942 -20.092 1.00 94.19 259 PRO A O 1
ATOM 2107 N N . PHE A 1 260 ? -3.266 -8.630 -18.138 1.00 94.25 260 PHE A N 1
ATOM 2108 C CA . PHE A 1 260 ? -3.655 -7.451 -17.359 1.00 94.25 260 PHE A CA 1
ATOM 2109 C C . PHE A 1 260 ? -2.456 -6.570 -16.993 1.00 94.25 260 PHE A C 1
ATOM 2111 O O . PHE A 1 260 ? -2.596 -5.357 -16.835 1.00 94.25 260 PHE A O 1
ATOM 2118 N N . PHE A 1 261 ? -1.275 -7.175 -16.861 1.00 94.88 261 PHE A N 1
ATOM 2119 C CA . PHE A 1 261 ? -0.092 -6.567 -16.258 1.00 94.88 261 PHE A CA 1
ATOM 2120 C C . PHE A 1 261 ? 0.399 -5.322 -16.996 1.00 94.88 261 PHE A C 1
ATOM 2122 O O . PHE A 1 261 ? 0.526 -4.257 -16.396 1.00 94.88 261 PHE A O 1
ATOM 2129 N N . GLU A 1 262 ? 0.635 -5.436 -18.307 1.00 92.62 262 GLU A N 1
ATOM 2130 C CA . GLU A 1 262 ? 1.205 -4.340 -19.094 1.00 92.62 262 GLU A CA 1
ATOM 2131 C C . GLU A 1 262 ? 0.279 -3.118 -19.104 1.00 92.62 262 GLU A C 1
ATOM 2133 O O . GLU A 1 262 ? 0.720 -2.003 -18.825 1.00 92.62 262 GLU A O 1
ATOM 2138 N N . GLN A 1 263 ? -1.018 -3.321 -19.362 1.00 93.00 263 GLN A N 1
ATOM 2139 C CA . GLN A 1 263 ? -1.993 -2.230 -19.359 1.00 93.00 263 GLN A CA 1
ATOM 2140 C C . GLN A 1 263 ? -2.084 -1.567 -17.980 1.00 93.00 263 GLN A C 1
ATOM 2142 O O . GLN A 1 263 ? -2.149 -0.343 -17.893 1.00 93.00 263 GLN A O 1
ATOM 2147 N N . THR A 1 264 ? -2.045 -2.362 -16.910 1.00 94.81 264 THR A N 1
ATOM 2148 C CA . THR A 1 264 ? -2.137 -1.865 -15.533 1.00 94.81 264 THR A CA 1
ATOM 2149 C C . THR A 1 264 ? -0.925 -1.014 -15.150 1.00 94.81 264 THR A C 1
ATOM 2151 O O . THR A 1 264 ? -1.100 0.048 -14.563 1.00 94.81 264 THR A O 1
ATOM 2154 N N . ILE A 1 265 ? 0.292 -1.421 -15.526 1.00 94.81 265 ILE A N 1
ATOM 2155 C CA . ILE A 1 265 ? 1.520 -0.653 -15.247 1.00 94.81 265 ILE A CA 1
ATOM 2156 C C . ILE A 1 265 ? 1.610 0.620 -16.090 1.00 94.81 265 ILE A C 1
ATOM 2158 O O . ILE A 1 265 ? 2.088 1.649 -15.617 1.00 94.81 265 ILE A O 1
ATOM 2162 N N . ARG A 1 266 ? 1.143 0.576 -17.342 1.00 93.69 266 ARG A N 1
ATOM 2163 C CA . ARG A 1 266 ? 1.136 1.752 -18.226 1.00 93.69 266 ARG A CA 1
ATOM 2164 C C . ARG A 1 266 ? 0.090 2.781 -17.809 1.00 93.69 266 ARG A C 1
ATOM 2166 O O . ARG A 1 266 ? 0.284 3.968 -18.061 1.00 93.69 266 ARG A O 1
ATOM 2173 N N . TRP A 1 267 ? -1.002 2.343 -17.182 1.00 93.12 267 TRP A N 1
ATOM 2174 C CA . TRP A 1 267 ? -2.134 3.206 -16.858 1.00 93.12 267 TRP A CA 1
ATOM 2175 C C . TRP A 1 267 ? -1.756 4.449 -16.031 1.00 93.12 267 TRP A C 1
ATOM 2177 O O . TRP A 1 267 ? -2.126 5.536 -16.483 1.00 93.12 267 TRP A O 1
ATOM 2187 N N . PRO A 1 268 ? -0.998 4.355 -14.909 1.00 91.31 268 PRO A N 1
ATOM 2188 C CA . PRO A 1 268 ? -0.558 5.534 -14.163 1.00 91.31 268 PRO A CA 1
ATOM 2189 C C . PRO A 1 268 ? 0.149 6.553 -15.063 1.00 91.31 268 PRO A C 1
ATOM 2191 O O . PRO A 1 268 ? -0.213 7.727 -15.059 1.00 91.31 268 PRO A O 1
ATOM 2194 N N . LEU A 1 269 ? 1.099 6.093 -15.886 1.00 91.88 269 LEU A N 1
ATOM 2195 C CA . LEU A 1 269 ? 1.916 6.942 -16.763 1.00 91.88 269 LEU A CA 1
ATOM 2196 C C . LEU A 1 269 ? 1.097 7.628 -17.865 1.00 91.88 269 LEU A C 1
ATOM 2198 O O . LEU A 1 269 ? 1.455 8.705 -18.327 1.00 91.88 269 LEU A O 1
ATOM 2202 N N . GLN A 1 270 ? -0.006 7.011 -18.288 1.00 91.12 270 GLN A N 1
ATOM 2203 C CA . GLN A 1 270 ? -0.922 7.561 -19.291 1.00 91.12 270 GLN A CA 1
ATOM 2204 C C . GLN A 1 270 ? -1.968 8.515 -18.695 1.00 91.12 270 GLN A C 1
ATOM 2206 O O . GLN A 1 270 ? -2.524 9.335 -19.422 1.00 91.12 270 GLN A O 1
ATOM 2211 N N . HIS A 1 271 ? -2.245 8.406 -17.392 1.00 87.62 271 HIS A N 1
ATOM 2212 C CA . HIS A 1 271 ? -3.309 9.134 -16.690 1.00 87.62 271 HIS A CA 1
ATOM 2213 C C . HIS A 1 271 ? -2.751 9.953 -15.524 1.00 87.62 271 HIS A C 1
ATOM 2215 O O . HIS A 1 271 ? -3.338 10.016 -14.441 1.00 87.62 271 HIS A O 1
ATOM 2221 N N . MET A 1 272 ? -1.588 10.561 -15.736 1.00 82.94 272 MET A N 1
ATOM 2222 C CA . MET A 1 272 ? -0.996 11.474 -14.773 1.00 82.94 272 MET A CA 1
ATOM 2223 C C . MET A 1 272 ? -1.805 12.767 -14.698 1.00 82.94 272 MET A C 1
ATOM 2225 O O . MET A 1 272 ? -2.081 13.399 -15.720 1.00 82.94 272 MET A O 1
ATOM 2229 N N . ASP A 1 273 ? -2.178 13.150 -13.482 1.00 74.62 273 ASP A N 1
ATOM 2230 C CA . ASP A 1 273 ? -2.767 14.456 -13.203 1.00 74.62 273 ASP A CA 1
ATOM 2231 C C . ASP A 1 273 ? -1.660 15.486 -12.926 1.00 74.62 273 ASP A C 1
ATOM 2233 O O . ASP A 1 273 ? -0.548 15.131 -12.539 1.00 74.62 273 ASP A O 1
ATOM 2237 N N . LYS A 1 274 ? -1.944 16.772 -13.129 1.00 70.88 274 LYS A N 1
ATOM 2238 C CA . LYS A 1 274 ? -0.963 17.851 -12.932 1.00 70.88 274 LYS A CA 1
ATOM 2239 C C . LYS A 1 274 ? -0.782 18.231 -11.462 1.00 70.88 274 LYS A C 1
ATOM 2241 O O . LYS A 1 274 ? 0.257 18.779 -11.112 1.00 70.88 274 LYS A O 1
ATOM 2246 N N . ASP A 1 275 ? -1.761 17.906 -10.620 1.00 74.00 275 ASP A N 1
ATOM 2247 C CA . ASP A 1 275 ? -1.835 18.345 -9.222 1.00 74.00 275 ASP A CA 1
ATOM 2248 C C . ASP A 1 275 ? -1.436 17.240 -8.220 1.00 74.00 275 ASP A C 1
ATOM 2250 O O . ASP A 1 275 ? -1.979 17.153 -7.118 1.00 74.00 275 ASP A O 1
ATOM 2254 N N . ILE A 1 276 ? -0.501 16.357 -8.593 1.00 76.19 276 ILE A N 1
ATOM 2255 C CA . ILE A 1 276 ? -0.059 15.245 -7.736 1.00 76.19 276 ILE A CA 1
ATOM 2256 C C . ILE A 1 276 ? 1.057 15.705 -6.791 1.00 76.19 276 ILE A C 1
ATOM 2258 O O . ILE A 1 276 ? 2.011 16.369 -7.197 1.00 76.19 276 ILE A O 1
ATOM 2262 N N . VAL A 1 277 ? 0.973 15.291 -5.525 1.00 78.56 277 VAL A N 1
ATOM 2263 C CA . VAL A 1 277 ? 2.041 15.494 -4.537 1.00 78.56 277 VAL A CA 1
ATOM 2264 C C . VAL A 1 277 ? 3.313 14.746 -4.979 1.00 78.56 277 VAL A C 1
ATOM 2266 O O . VAL A 1 277 ? 3.241 13.534 -5.190 1.00 78.56 277 VAL A O 1
ATOM 2269 N N . PRO A 1 278 ? 4.490 15.399 -5.070 1.00 81.44 278 PRO A N 1
ATOM 2270 C CA . PRO A 1 278 ? 5.716 14.766 -5.574 1.00 81.44 278 PRO A CA 1
ATOM 2271 C C . PRO A 1 278 ? 6.111 13.459 -4.872 1.00 81.44 278 PRO A C 1
ATOM 2273 O O . PRO A 1 278 ? 6.528 12.517 -5.538 1.00 81.44 278 PRO A O 1
ATOM 2276 N N . ALA A 1 279 ? 5.910 13.363 -3.553 1.00 80.88 279 ALA A N 1
ATOM 2277 C CA . ALA A 1 279 ? 6.185 12.139 -2.794 1.00 80.88 279 ALA A CA 1
ATOM 2278 C C . ALA A 1 279 ? 5.346 10.941 -3.282 1.00 80.88 279 ALA A C 1
ATOM 2280 O O . ALA A 1 279 ? 5.856 9.831 -3.401 1.00 80.88 279 ALA A O 1
ATOM 2281 N N . ASN A 1 280 ? 4.079 11.166 -3.648 1.00 83.75 280 ASN A N 1
ATOM 2282 C CA . ASN A 1 280 ? 3.227 10.108 -4.193 1.00 83.75 280 ASN A CA 1
ATOM 2283 C C . ASN A 1 280 ? 3.700 9.677 -5.584 1.00 83.75 280 ASN A C 1
ATOM 2285 O O . ASN A 1 280 ? 3.590 8.503 -5.928 1.00 83.75 280 ASN A O 1
ATOM 2289 N N . VAL A 1 281 ? 4.227 10.610 -6.388 1.00 87.88 281 VAL A N 1
ATOM 2290 C CA . VAL A 1 281 ? 4.805 10.274 -7.696 1.00 87.88 281 VAL A CA 1
ATOM 2291 C C . VAL A 1 281 ? 5.972 9.314 -7.512 1.00 87.88 281 VAL A C 1
ATOM 2293 O O . VAL A 1 281 ? 6.005 8.272 -8.161 1.00 87.88 281 VAL A O 1
ATOM 2296 N N . GLU A 1 282 ? 6.881 9.634 -6.594 1.00 88.81 282 GLU A N 1
ATOM 2297 C CA . GLU A 1 282 ? 8.052 8.815 -6.291 1.00 88.81 282 GLU A CA 1
ATOM 2298 C C . GLU A 1 282 ? 7.661 7.388 -5.884 1.00 88.81 282 GLU A C 1
ATOM 2300 O O . GLU A 1 282 ? 8.061 6.437 -6.552 1.00 88.81 282 GLU A O 1
ATOM 2305 N N . CYS A 1 283 ? 6.771 7.233 -4.897 1.00 88.50 283 CYS A N 1
ATOM 2306 C CA . CYS A 1 283 ? 6.318 5.915 -4.442 1.00 88.50 283 CYS A CA 1
ATOM 2307 C C . CYS A 1 283 ? 5.703 5.062 -5.564 1.00 88.50 283 CYS A C 1
ATOM 2309 O O . CYS A 1 283 ? 5.919 3.851 -5.627 1.00 88.50 283 CYS A O 1
ATOM 2311 N N . ILE A 1 284 ? 4.922 5.666 -6.464 1.00 91.50 284 ILE A N 1
ATOM 2312 C CA . ILE A 1 284 ? 4.313 4.933 -7.582 1.00 91.50 284 ILE A CA 1
ATOM 2313 C C . ILE A 1 284 ? 5.353 4.558 -8.642 1.00 91.50 284 ILE A C 1
ATOM 2315 O O . ILE A 1 284 ? 5.268 3.473 -9.219 1.00 91.50 284 ILE A O 1
ATOM 2319 N N . LEU A 1 285 ? 6.344 5.411 -8.901 1.00 93.75 285 LEU A N 1
ATOM 2320 C CA . LEU A 1 285 ? 7.432 5.087 -9.824 1.00 93.75 285 LEU A CA 1
ATOM 2321 C C . LEU A 1 285 ? 8.331 3.968 -9.276 1.00 93.75 285 LEU A C 1
ATOM 2323 O O . LEU A 1 285 ? 8.680 3.051 -10.024 1.00 93.75 285 LEU A O 1
ATOM 2327 N N . GLU A 1 286 ? 8.631 3.982 -7.977 1.00 93.44 286 GLU A N 1
ATOM 2328 C CA . GLU A 1 286 ? 9.305 2.879 -7.284 1.00 93.44 286 GLU A CA 1
ATOM 2329 C C . GLU A 1 286 ? 8.506 1.573 -7.392 1.00 93.44 286 GLU A C 1
ATOM 2331 O O . GLU A 1 286 ? 9.070 0.513 -7.675 1.00 93.44 286 GLU A O 1
ATOM 2336 N N . GLU A 1 287 ? 7.180 1.639 -7.227 1.00 94.44 287 GLU A N 1
ATOM 2337 C CA . GLU A 1 287 ? 6.297 0.484 -7.395 1.00 94.44 287 GLU A CA 1
ATOM 2338 C C . GLU A 1 287 ? 6.351 -0.060 -8.829 1.00 94.44 287 GLU A C 1
ATOM 2340 O O . GLU A 1 287 ? 6.469 -1.270 -9.014 1.00 94.44 287 GLU A O 1
ATOM 2345 N N . ILE A 1 288 ? 6.329 0.802 -9.852 1.00 96.06 288 ILE A N 1
ATOM 2346 C CA . ILE A 1 288 ? 6.464 0.384 -11.258 1.00 96.06 288 ILE A CA 1
ATOM 2347 C C . ILE A 1 288 ? 7.781 -0.367 -11.477 1.00 96.06 288 ILE A C 1
ATOM 2349 O O . ILE A 1 288 ? 7.772 -1.463 -12.044 1.00 96.06 288 ILE A O 1
ATOM 2353 N N . VAL A 1 289 ? 8.904 0.186 -11.006 1.00 95.69 289 VAL A N 1
ATOM 2354 C CA . VAL A 1 289 ? 10.219 -0.462 -11.124 1.00 95.69 289 VAL A CA 1
ATOM 2355 C C . VAL A 1 289 ? 10.217 -1.812 -10.413 1.00 95.69 289 VAL A C 1
ATOM 2357 O O . VAL A 1 289 ? 10.641 -2.815 -10.993 1.00 95.69 289 VAL A O 1
ATOM 2360 N N . PHE A 1 290 ? 9.687 -1.867 -9.190 1.00 94.88 290 PHE A N 1
ATOM 2361 C CA . PHE A 1 290 ? 9.569 -3.106 -8.429 1.00 94.88 290 PHE A CA 1
ATOM 2362 C C . PHE A 1 290 ? 8.748 -4.159 -9.186 1.00 94.88 290 PHE A C 1
ATOM 2364 O O . PHE A 1 290 ? 9.171 -5.310 -9.296 1.00 94.88 290 PHE A O 1
ATOM 2371 N N . LEU A 1 291 ? 7.595 -3.783 -9.742 1.00 96.44 291 LEU A N 1
ATOM 2372 C CA . LEU A 1 291 ? 6.729 -4.693 -10.490 1.00 96.44 291 LEU A CA 1
ATOM 2373 C C . LEU A 1 291 ? 7.420 -5.237 -11.745 1.00 96.44 291 LEU A C 1
ATOM 2375 O O . LEU A 1 291 ? 7.315 -6.431 -12.021 1.00 96.44 291 LEU A O 1
ATOM 2379 N N . ILE A 1 292 ? 8.169 -4.404 -12.476 1.00 96.38 292 ILE A N 1
ATOM 2380 C CA . ILE A 1 292 ? 8.965 -4.851 -13.630 1.00 96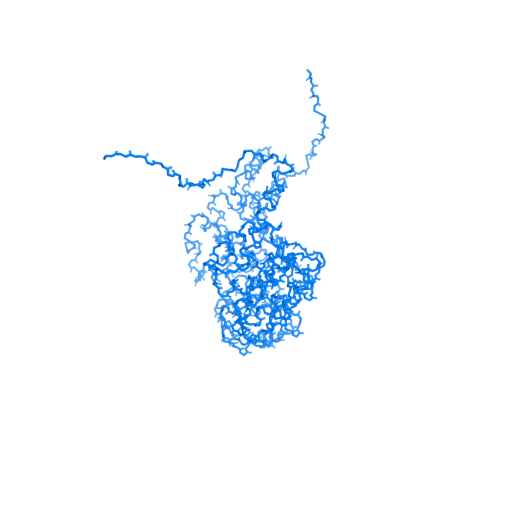.38 292 ILE A CA 1
ATOM 2381 C C . ILE A 1 292 ? 10.025 -5.866 -13.183 1.00 96.38 292 ILE A C 1
ATOM 2383 O O . ILE A 1 292 ? 10.126 -6.942 -13.771 1.00 96.38 292 ILE A O 1
ATOM 2387 N N . GLN A 1 293 ? 10.776 -5.566 -12.120 1.00 91.94 293 GLN A N 1
ATOM 2388 C CA . GLN A 1 293 ? 11.846 -6.435 -11.616 1.00 91.94 293 GLN A CA 1
ATOM 2389 C C . GLN A 1 293 ? 11.335 -7.773 -11.065 1.00 91.94 293 GLN A C 1
ATOM 2391 O O . GLN A 1 293 ? 12.044 -8.774 -11.125 1.00 91.94 293 GLN A O 1
ATOM 2396 N N . GLN A 1 294 ? 10.113 -7.804 -10.533 1.00 92.94 294 GLN A N 1
ATOM 2397 C CA . GLN A 1 294 ? 9.482 -9.013 -9.997 1.00 92.94 294 GLN A CA 1
ATOM 2398 C C . GLN A 1 294 ? 8.548 -9.706 -11.001 1.00 92.94 294 GLN A C 1
ATOM 2400 O O . GLN A 1 294 ? 7.841 -10.645 -10.635 1.00 92.94 294 GLN A O 1
ATOM 2405 N N . CYS A 1 295 ? 8.508 -9.256 -12.258 1.00 94.19 295 CYS A N 1
ATOM 2406 C CA . CYS A 1 295 ? 7.586 -9.785 -13.255 1.00 94.19 295 CYS A CA 1
ATOM 2407 C C . CYS A 1 295 ? 7.934 -11.244 -13.626 1.00 94.19 295 CYS A C 1
ATOM 2409 O O . CYS A 1 295 ? 8.992 -11.490 -14.217 1.00 94.19 295 CYS A O 1
ATOM 2411 N N . PRO A 1 296 ? 7.041 -12.226 -13.381 1.00 90.06 296 PRO A N 1
ATOM 2412 C CA . PRO A 1 296 ? 7.337 -13.640 -13.639 1.00 90.06 296 PRO A CA 1
ATOM 2413 C C . PRO A 1 296 ? 7.424 -13.988 -15.137 1.00 90.06 296 PRO A C 1
ATOM 2415 O O . PRO A 1 296 ? 7.919 -15.050 -15.504 1.00 90.06 296 PRO A O 1
ATOM 2418 N N . PHE A 1 297 ? 6.971 -13.094 -16.019 1.00 93.62 297 PHE A N 1
ATOM 2419 C CA . PHE A 1 297 ? 6.983 -13.246 -17.480 1.00 93.62 297 PHE A CA 1
ATOM 2420 C C . PHE A 1 297 ? 7.681 -12.068 -18.175 1.00 93.62 297 PHE A C 1
ATOM 2422 O O . PHE A 1 297 ? 7.299 -11.681 -19.284 1.00 93.62 297 PHE A O 1
ATOM 2429 N N . ILE A 1 298 ? 8.730 -11.525 -17.543 1.00 94.19 298 ILE A N 1
ATOM 2430 C CA . ILE A 1 298 ? 9.498 -10.356 -18.008 1.00 94.19 298 ILE A CA 1
ATOM 2431 C C . ILE A 1 298 ? 9.934 -10.437 -19.480 1.00 94.19 298 ILE A C 1
ATOM 2433 O O . ILE A 1 298 ? 9.913 -9.436 -20.183 1.00 94.19 298 ILE A O 1
ATOM 2437 N N . GLN A 1 299 ? 10.222 -11.639 -19.992 1.00 91.56 299 GLN A N 1
ATOM 2438 C CA . GLN A 1 299 ? 10.588 -11.877 -21.399 1.00 91.56 299 GLN A CA 1
ATOM 2439 C C . GLN A 1 299 ? 9.502 -11.461 -22.405 1.00 91.56 299 GLN A C 1
ATOM 2441 O O . GLN A 1 299 ? 9.790 -11.249 -23.577 1.00 91.56 299 GLN A O 1
ATOM 2446 N N . SER A 1 300 ? 8.244 -11.396 -21.966 1.00 92.06 300 SER A N 1
ATOM 2447 C CA . SER A 1 300 ? 7.099 -11.033 -22.806 1.00 92.06 300 SER A CA 1
ATOM 2448 C C . SER A 1 300 ? 6.508 -9.663 -22.490 1.00 92.06 300 SER A C 1
ATOM 2450 O O . SER A 1 300 ? 5.595 -9.237 -23.191 1.00 92.06 300 SER A O 1
ATOM 2452 N N . LEU A 1 301 ? 7.001 -8.994 -21.446 1.00 94.75 301 LEU A N 1
ATOM 2453 C CA . LEU A 1 301 ? 6.566 -7.653 -21.086 1.00 94.75 301 LEU A CA 1
ATOM 2454 C C . LEU A 1 301 ? 7.224 -6.643 -22.028 1.00 94.75 301 LEU A C 1
ATOM 2456 O O . LEU A 1 301 ? 8.448 -6.646 -22.177 1.00 94.75 301 LEU A O 1
ATOM 2460 N N . ASN A 1 302 ? 6.442 -5.740 -22.619 1.00 94.69 302 ASN A N 1
ATOM 2461 C CA . ASN A 1 302 ? 7.002 -4.650 -23.410 1.00 94.69 302 ASN A CA 1
ATOM 2462 C C . ASN A 1 302 ? 7.565 -3.539 -22.504 1.00 94.69 302 ASN A C 1
ATOM 2464 O O . ASN A 1 302 ? 6.974 -2.475 -22.322 1.00 94.69 302 ASN A O 1
ATOM 2468 N N . VAL A 1 303 ? 8.732 -3.804 -21.915 1.00 96.19 303 VAL A N 1
ATOM 2469 C CA . VAL A 1 303 ? 9.448 -2.842 -21.063 1.00 96.19 303 VAL A CA 1
ATOM 2470 C C . VAL A 1 303 ? 9.873 -1.605 -21.860 1.00 96.19 303 VAL A C 1
ATOM 2472 O O . VAL A 1 303 ? 9.896 -0.509 -21.311 1.00 96.19 303 VAL A O 1
ATOM 2475 N N . VAL A 1 304 ? 10.153 -1.754 -23.160 1.00 95.62 304 VAL A N 1
ATOM 2476 C CA . VAL A 1 304 ? 10.563 -0.648 -24.038 1.00 95.62 304 VAL A CA 1
ATOM 2477 C C . VAL A 1 304 ? 9.485 0.436 -24.091 1.00 95.62 304 VAL A C 1
ATOM 2479 O O . VAL A 1 304 ? 9.796 1.602 -23.862 1.00 95.62 304 VAL A O 1
ATOM 2482 N N . ASP A 1 305 ? 8.221 0.061 -24.306 1.00 95.31 305 ASP A N 1
ATOM 2483 C CA . ASP A 1 305 ? 7.095 1.006 -24.301 1.00 95.31 305 ASP A CA 1
ATOM 2484 C C . ASP A 1 305 ? 6.961 1.735 -22.954 1.00 95.31 305 ASP A C 1
ATOM 2486 O O . ASP A 1 305 ? 6.688 2.935 -22.916 1.00 95.31 305 ASP A O 1
ATOM 2490 N N . ILE A 1 306 ? 7.154 1.025 -21.836 1.00 96.81 306 ILE A N 1
ATOM 2491 C CA . ILE A 1 306 ? 7.081 1.619 -20.492 1.00 96.81 306 ILE A CA 1
ATOM 2492 C C . ILE A 1 306 ? 8.207 2.645 -20.308 1.00 96.81 306 ILE A C 1
ATOM 2494 O O . ILE A 1 306 ? 7.958 3.768 -19.868 1.00 96.81 306 ILE A O 1
ATOM 2498 N N . VAL A 1 307 ? 9.433 2.298 -20.708 1.00 97.25 307 VAL A N 1
ATOM 2499 C CA . VAL A 1 307 ? 10.594 3.200 -20.669 1.00 97.25 307 VAL A CA 1
ATOM 2500 C C . VAL A 1 307 ? 10.373 4.425 -21.556 1.00 97.25 307 VAL A C 1
ATOM 2502 O O . VAL A 1 307 ? 10.709 5.533 -21.151 1.00 97.25 307 VAL A O 1
ATOM 2505 N N . GLN A 1 308 ? 9.762 4.270 -22.731 1.00 95.75 308 GLN A N 1
ATOM 2506 C CA . GLN A 1 308 ? 9.434 5.394 -23.615 1.00 95.75 308 GLN A CA 1
ATOM 2507 C C . GLN A 1 308 ? 8.389 6.341 -23.005 1.00 95.75 308 GLN A C 1
ATOM 2509 O O . GLN A 1 308 ? 8.506 7.562 -23.150 1.00 95.75 308 GLN A O 1
ATOM 2514 N N . LEU A 1 309 ? 7.391 5.810 -22.288 1.00 95.88 309 LEU A N 1
ATOM 2515 C CA . LEU A 1 309 ? 6.431 6.633 -21.544 1.00 95.88 309 LEU A CA 1
ATOM 2516 C C . LEU A 1 309 ? 7.134 7.432 -20.439 1.00 95.88 309 LEU A C 1
ATOM 2518 O O . LEU A 1 309 ? 6.946 8.645 -20.352 1.00 95.88 309 LEU A O 1
ATOM 2522 N N . LEU A 1 310 ? 7.998 6.784 -19.652 1.00 96.31 310 LEU A N 1
ATOM 2523 C CA . LEU A 1 310 ? 8.803 7.450 -18.622 1.00 96.31 310 LEU A CA 1
ATOM 2524 C C . LEU A 1 310 ? 9.736 8.508 -19.230 1.00 96.31 310 LEU A C 1
ATOM 2526 O O . 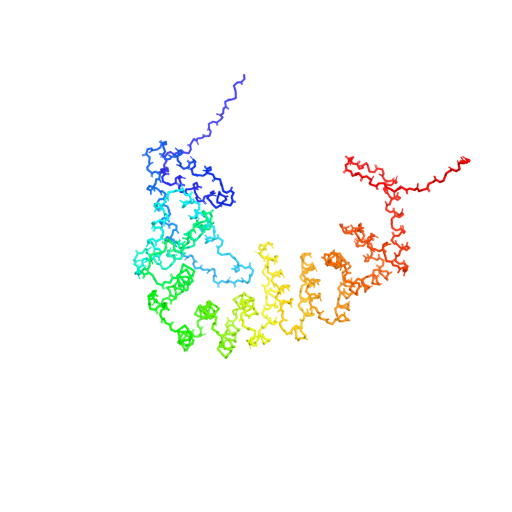LEU A 1 310 ? 9.821 9.623 -18.721 1.00 96.31 310 LEU A O 1
ATOM 2530 N N . HIS A 1 311 ? 10.371 8.208 -20.365 1.00 95.25 311 HIS A N 1
ATOM 2531 C CA . HIS A 1 311 ? 11.204 9.161 -21.093 1.00 95.25 311 HIS A CA 1
ATOM 2532 C C . HIS A 1 311 ? 10.409 10.390 -21.544 1.00 95.25 311 HIS A C 1
ATOM 2534 O O . HIS A 1 311 ? 10.848 11.522 -21.339 1.00 95.25 311 HIS A O 1
ATOM 2540 N N . THR A 1 312 ? 9.209 10.187 -22.086 1.00 93.62 312 THR A N 1
ATOM 2541 C CA . THR A 1 312 ? 8.326 11.290 -22.488 1.00 93.62 312 THR A CA 1
ATOM 2542 C C . THR A 1 312 ? 8.008 12.189 -21.292 1.00 93.62 312 THR A C 1
ATOM 2544 O O . THR A 1 312 ? 8.104 13.411 -21.401 1.00 93.62 312 THR A O 1
ATOM 2547 N N . MET A 1 313 ? 7.711 11.603 -20.128 1.00 91.38 313 MET A N 1
ATOM 2548 C CA . MET A 1 313 ? 7.470 12.351 -18.887 1.00 91.38 313 MET A CA 1
ATOM 2549 C C . MET A 1 313 ? 8.732 13.046 -18.353 1.00 91.38 313 MET A C 1
ATOM 2551 O O . MET A 1 313 ? 8.635 14.143 -17.807 1.00 91.38 313 MET A O 1
ATOM 2555 N N . SER A 1 314 ? 9.922 12.482 -18.589 1.00 92.44 314 SER A N 1
ATOM 2556 C CA . SER A 1 314 ? 11.198 13.080 -18.162 1.00 92.44 314 SER A CA 1
ATOM 2557 C C . SER A 1 314 ? 11.494 14.443 -18.787 1.00 92.44 314 SER A C 1
ATOM 2559 O O . SER A 1 314 ? 12.231 15.238 -18.213 1.00 92.44 314 SER A O 1
ATOM 2561 N N . THR A 1 315 ? 10.873 14.748 -19.932 1.00 86.62 315 THR A N 1
ATOM 2562 C CA . THR A 1 315 ? 10.970 16.072 -20.566 1.00 86.62 315 THR A CA 1
ATOM 2563 C C . THR A 1 315 ? 10.279 17.172 -19.757 1.00 86.62 315 THR A C 1
ATOM 2565 O O . THR A 1 315 ? 10.617 18.343 -19.904 1.00 86.62 315 THR A O 1
ATOM 2568 N N . GLN A 1 316 ? 9.316 16.799 -18.910 1.00 85.06 316 GLN A N 1
ATOM 2569 C CA . GLN A 1 316 ? 8.565 17.707 -18.043 1.00 85.06 316 GLN A CA 1
ATOM 2570 C C . GLN A 1 316 ? 9.050 17.626 -16.592 1.00 85.06 316 GLN A C 1
ATOM 2572 O O . GLN A 1 316 ? 9.102 18.644 -15.907 1.00 85.06 316 GLN A O 1
ATOM 2577 N N . PHE A 1 317 ? 9.430 16.429 -16.139 1.00 86.62 317 PHE A N 1
ATOM 2578 C CA . PHE A 1 317 ? 9.825 16.151 -14.762 1.00 86.62 317 PHE A CA 1
ATOM 2579 C C . PHE A 1 317 ? 11.098 15.302 -14.736 1.00 86.62 317 PHE A C 1
ATOM 2581 O O . PHE A 1 317 ? 11.055 14.094 -14.962 1.00 86.62 317 PHE A O 1
ATOM 2588 N N . GLU A 1 318 ? 12.236 15.920 -14.420 1.00 87.56 318 GLU A N 1
ATOM 2589 C CA . GLU A 1 318 ? 13.562 15.290 -14.515 1.00 87.56 318 GLU A CA 1
ATOM 2590 C C . GLU A 1 318 ? 13.670 13.951 -13.762 1.00 87.56 318 GLU A C 1
ATOM 2592 O O . GLU A 1 318 ? 14.293 13.017 -14.271 1.00 87.56 318 GLU A O 1
ATOM 2597 N N . MET A 1 319 ? 12.990 13.809 -12.613 1.00 90.25 319 MET A N 1
ATOM 2598 C CA . MET A 1 319 ? 13.013 12.592 -11.784 1.00 90.25 319 MET A CA 1
ATOM 2599 C C . MET A 1 319 ? 12.648 11.311 -12.555 1.00 90.25 319 MET A C 1
ATOM 2601 O O . MET A 1 319 ? 13.172 10.241 -12.261 1.00 90.25 319 MET A O 1
ATOM 2605 N N . PHE A 1 320 ? 11.806 11.401 -13.591 1.00 94.44 320 PHE A N 1
ATOM 2606 C CA . PHE A 1 320 ? 11.382 10.241 -14.384 1.00 94.44 320 PHE A CA 1
ATOM 2607 C C . PHE A 1 320 ? 12.531 9.591 -15.156 1.00 94.44 320 PHE A C 1
ATOM 2609 O O . PHE A 1 320 ? 12.452 8.405 -15.475 1.00 94.44 320 PHE A O 1
ATOM 2616 N N . SER A 1 321 ? 13.599 10.340 -15.447 1.00 95.12 321 SER A N 1
ATOM 2617 C CA . SER A 1 321 ? 14.779 9.810 -16.136 1.00 95.12 321 SER A CA 1
ATOM 2618 C C . SER A 1 321 ? 15.443 8.681 -15.341 1.00 95.12 321 SER A C 1
ATOM 2620 O O . SER A 1 321 ? 15.819 7.662 -15.921 1.00 95.12 321 SER A O 1
ATOM 2622 N N . GLN A 1 322 ? 15.496 8.801 -14.011 1.00 94.69 322 GLN A N 1
ATOM 2623 C CA . GLN A 1 322 ? 16.047 7.777 -13.126 1.00 94.69 322 GLN A CA 1
ATOM 2624 C C . GLN A 1 322 ? 15.221 6.486 -13.191 1.00 94.69 322 GLN A C 1
ATOM 2626 O O . GLN A 1 322 ? 15.762 5.399 -13.394 1.00 94.69 322 GLN A O 1
ATOM 2631 N N . TYR A 1 323 ? 13.896 6.605 -13.114 1.00 96.56 323 TYR A N 1
ATOM 2632 C CA . TYR A 1 323 ? 12.983 5.463 -13.175 1.00 96.56 323 TYR A CA 1
ATOM 2633 C C . TYR A 1 323 ? 12.915 4.824 -14.567 1.00 96.56 323 TYR A C 1
ATOM 2635 O O . TYR A 1 323 ? 12.764 3.605 -14.676 1.00 96.56 323 TYR A O 1
ATOM 2643 N N . ALA A 1 324 ? 13.086 5.609 -15.637 1.00 97.38 324 ALA A N 1
ATOM 2644 C CA . ALA A 1 324 ? 13.234 5.095 -16.998 1.00 97.38 324 ALA A CA 1
ATOM 2645 C C . ALA A 1 324 ? 14.475 4.199 -17.118 1.00 97.38 324 ALA A C 1
ATOM 2647 O O . ALA A 1 324 ? 14.388 3.093 -17.652 1.00 97.38 324 ALA A O 1
ATOM 2648 N N . VAL A 1 325 ? 15.610 4.637 -16.563 1.00 96.00 325 VAL A N 1
ATOM 2649 C CA . VAL A 1 325 ? 16.851 3.850 -16.525 1.00 96.00 325 VAL A CA 1
ATOM 2650 C C . VAL A 1 325 ? 16.668 2.577 -15.702 1.00 96.00 325 VAL A C 1
ATOM 2652 O O . VAL A 1 325 ? 16.928 1.487 -16.208 1.00 96.00 325 VAL A O 1
ATOM 2655 N N . GLN A 1 326 ? 16.167 2.684 -14.469 1.00 95.31 326 GLN A N 1
ATOM 2656 C CA . GLN A 1 326 ? 15.934 1.522 -13.602 1.00 95.31 326 GLN A CA 1
ATOM 2657 C C . GLN A 1 326 ? 15.000 0.489 -14.254 1.00 95.31 326 GLN A C 1
ATOM 2659 O O . GLN A 1 326 ? 15.250 -0.714 -14.176 1.00 95.31 326 GLN A O 1
ATOM 2664 N N . SER A 1 327 ? 13.958 0.955 -14.949 1.00 96.56 327 SER A N 1
ATOM 2665 C CA . SER A 1 327 ? 13.040 0.098 -15.707 1.00 96.56 327 SER A CA 1
ATOM 2666 C C . SER A 1 327 ? 13.733 -0.569 -16.898 1.00 96.56 327 SER A C 1
ATOM 2668 O O . SER A 1 327 ? 13.539 -1.762 -17.123 1.00 96.56 327 SER A O 1
ATOM 2670 N N . ALA A 1 328 ? 14.582 0.157 -17.637 1.00 96.19 328 ALA A N 1
ATOM 2671 C CA . ALA A 1 328 ? 15.352 -0.393 -18.754 1.00 96.19 328 ALA A CA 1
ATOM 2672 C C . ALA A 1 328 ? 16.315 -1.504 -18.303 1.00 96.19 328 ALA A C 1
ATOM 2674 O O . ALA A 1 328 ? 16.484 -2.496 -19.014 1.00 96.19 328 ALA A O 1
ATOM 2675 N N . PHE A 1 329 ? 16.886 -1.398 -17.100 1.00 93.00 329 PHE A N 1
ATOM 2676 C CA . PHE A 1 329 ? 17.685 -2.474 -16.507 1.00 93.00 329 PHE A CA 1
ATOM 2677 C C . PHE A 1 329 ? 16.880 -3.735 -16.161 1.00 93.00 329 PHE A C 1
ATOM 2679 O O . PHE A 1 329 ? 17.463 -4.811 -16.047 1.00 93.00 329 PHE A O 1
ATOM 2686 N N . GLY A 1 330 ? 15.547 -3.651 -16.122 1.00 91.69 330 GLY A N 1
ATOM 2687 C CA . GLY A 1 330 ? 14.661 -4.814 -16.067 1.00 91.69 330 GLY A CA 1
ATOM 2688 C C . GLY A 1 330 ? 14.627 -5.651 -17.355 1.00 91.69 330 GLY A C 1
ATOM 2689 O O . GLY A 1 330 ? 14.128 -6.774 -17.329 1.00 91.69 330 GLY A O 1
ATOM 2690 N N . ILE A 1 331 ? 15.159 -5.154 -18.482 1.00 94.31 331 ILE A N 1
ATOM 2691 C CA . ILE A 1 331 ? 15.221 -5.906 -19.746 1.00 94.31 331 ILE A CA 1
ATOM 2692 C C . ILE A 1 331 ? 16.264 -7.032 -19.624 1.00 94.31 331 ILE A C 1
ATOM 2694 O O . ILE A 1 331 ? 17.455 -6.736 -19.468 1.00 94.31 331 ILE A O 1
ATOM 2698 N N . PRO A 1 332 ? 15.877 -8.319 -19.761 1.00 91.25 332 PRO A N 1
ATOM 2699 C CA . PRO A 1 332 ? 16.805 -9.435 -19.567 1.00 91.25 332 PRO A CA 1
ATOM 2700 C C . PRO A 1 332 ? 17.869 -9.548 -20.665 1.00 91.25 332 PRO A C 1
ATOM 2702 O O . PRO A 1 332 ? 19.000 -9.959 -20.411 1.00 91.25 332 PRO A O 1
ATOM 2705 N N . GLN A 1 333 ? 17.512 -9.209 -21.907 1.00 91.56 333 GLN A N 1
ATOM 2706 C CA . GLN A 1 333 ? 18.421 -9.313 -23.044 1.00 91.56 333 GLN A CA 1
ATOM 2707 C C . GLN A 1 333 ? 19.395 -8.129 -23.059 1.00 91.56 333 GLN A C 1
ATOM 2709 O O . GLN A 1 333 ? 19.015 -7.020 -23.432 1.00 91.56 333 GLN A O 1
ATOM 2714 N N . VAL A 1 334 ? 20.668 -8.392 -22.739 1.00 89.88 334 VAL A N 1
ATOM 2715 C CA . VAL A 1 334 ? 21.737 -7.375 -22.663 1.00 89.88 334 VAL A CA 1
ATOM 2716 C C . VAL A 1 334 ? 21.788 -6.501 -23.917 1.00 89.88 334 VAL A C 1
ATOM 2718 O O . VAL A 1 334 ? 21.750 -5.287 -23.805 1.00 89.88 334 VAL A O 1
ATOM 2721 N N . ALA A 1 335 ? 21.787 -7.091 -25.117 1.00 91.19 335 ALA A N 1
ATOM 2722 C CA . ALA A 1 335 ? 21.863 -6.326 -26.367 1.00 91.19 335 ALA A CA 1
ATOM 2723 C C . ALA A 1 335 ? 20.672 -5.371 -26.583 1.00 91.19 335 ALA A C 1
ATOM 2725 O O . ALA A 1 335 ? 20.852 -4.269 -27.092 1.00 91.19 335 ALA A O 1
ATOM 2726 N N . ALA A 1 336 ? 19.459 -5.779 -26.195 1.00 92.44 336 ALA A N 1
ATOM 2727 C CA . ALA A 1 336 ? 18.274 -4.928 -26.304 1.00 92.44 336 ALA A CA 1
ATOM 2728 C C . ALA A 1 336 ? 18.292 -3.818 -25.242 1.00 92.44 336 ALA A C 1
ATOM 2730 O O . ALA A 1 336 ? 17.988 -2.666 -25.545 1.00 92.44 336 ALA A O 1
ATOM 2731 N N . ARG A 1 337 ? 18.711 -4.160 -24.016 1.00 93.94 337 ARG A N 1
ATOM 2732 C CA . ARG A 1 337 ? 18.903 -3.214 -22.914 1.00 93.94 337 ARG A CA 1
ATOM 2733 C C . ARG A 1 337 ? 19.912 -2.127 -23.279 1.00 93.94 337 ARG A C 1
ATOM 2735 O O . ARG A 1 337 ? 19.596 -0.948 -23.173 1.00 93.94 337 ARG A O 1
ATOM 2742 N N . THR A 1 338 ? 21.107 -2.509 -23.728 1.00 92.50 338 THR A N 1
ATOM 2743 C CA . THR A 1 338 ? 22.170 -1.553 -24.066 1.00 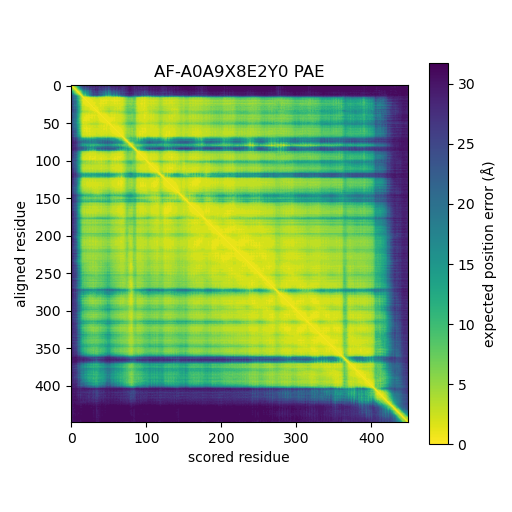92.50 338 THR A CA 1
ATOM 2744 C C . THR A 1 338 ? 21.784 -0.679 -25.252 1.00 92.50 338 THR A C 1
ATOM 2746 O O . THR A 1 338 ? 21.995 0.527 -25.196 1.00 92.50 338 THR A O 1
ATOM 2749 N N . ALA A 1 339 ? 21.140 -1.241 -26.281 1.00 93.94 339 ALA A N 1
ATOM 2750 C CA . ALA A 1 339 ? 20.624 -0.461 -27.404 1.00 93.94 339 ALA A CA 1
ATOM 2751 C C . ALA A 1 339 ? 19.601 0.599 -26.959 1.00 93.94 339 ALA A C 1
ATOM 2753 O O . ALA A 1 339 ? 19.679 1.745 -27.400 1.00 93.94 339 ALA A O 1
ATOM 2754 N N . LEU A 1 340 ? 18.677 0.246 -26.056 1.00 96.25 340 LEU A N 1
ATOM 2755 C CA . LEU A 1 340 ? 17.700 1.192 -25.513 1.00 96.25 340 LEU A CA 1
ATOM 2756 C C . LEU A 1 340 ? 18.364 2.288 -24.668 1.00 96.25 340 LEU A C 1
ATOM 2758 O O . LEU A 1 340 ? 18.029 3.459 -24.822 1.00 96.25 340 LEU A O 1
ATOM 2762 N N . LEU A 1 341 ? 19.314 1.927 -23.802 1.00 95.50 341 LEU A N 1
ATOM 2763 C CA . LEU A 1 341 ? 20.044 2.889 -22.971 1.00 95.50 341 LEU A CA 1
ATOM 2764 C C . LEU A 1 341 ? 20.866 3.871 -23.821 1.00 95.50 341 LEU A C 1
ATOM 2766 O O . LEU A 1 341 ? 20.828 5.071 -23.560 1.00 95.50 341 LEU A O 1
ATOM 2770 N N . CYS A 1 342 ? 21.543 3.394 -24.872 1.00 93.88 342 CYS A N 1
ATOM 2771 C CA . CYS A 1 342 ? 22.224 4.267 -25.832 1.00 93.88 342 CYS A CA 1
ATOM 2772 C C . CYS A 1 342 ? 21.233 5.205 -26.533 1.00 93.88 342 CYS A C 1
ATOM 2774 O O . CYS A 1 342 ? 21.473 6.404 -26.589 1.00 93.88 342 CYS A O 1
ATOM 2776 N N . HIS A 1 343 ? 20.083 4.691 -26.982 1.00 95.31 343 HIS A N 1
ATOM 2777 C CA . HIS A 1 343 ? 19.059 5.513 -27.630 1.00 95.31 343 HIS A CA 1
ATOM 2778 C C . HIS A 1 343 ? 18.517 6.631 -26.719 1.00 95.31 343 HIS A C 1
ATOM 2780 O O . HIS A 1 343 ? 18.277 7.749 -27.183 1.00 95.31 343 HIS A O 1
ATOM 2786 N N . LEU A 1 344 ? 18.350 6.357 -25.420 1.00 95.69 344 LEU A N 1
ATOM 2787 C CA . LEU A 1 344 ? 17.973 7.376 -24.436 1.00 95.69 344 LEU A CA 1
ATOM 2788 C C . LEU A 1 344 ? 19.035 8.478 -24.331 1.00 95.69 344 LEU A C 1
ATOM 2790 O O . LEU A 1 344 ? 18.682 9.656 -24.361 1.00 95.69 344 LEU A O 1
ATOM 2794 N N . CYS A 1 345 ? 20.318 8.107 -24.267 1.00 93.94 345 CYS A N 1
ATOM 2795 C CA . CYS A 1 345 ? 21.427 9.062 -24.255 1.00 93.94 345 CYS A CA 1
ATOM 2796 C C . CYS A 1 345 ? 21.524 9.876 -25.553 1.00 93.94 345 CYS A C 1
ATOM 2798 O O . CYS A 1 345 ? 21.735 11.085 -25.490 1.00 93.94 345 CYS A O 1
ATOM 2800 N N . ASP A 1 346 ? 21.313 9.244 -26.710 1.00 93.44 346 ASP A N 1
ATOM 2801 C CA . ASP A 1 346 ? 21.333 9.912 -28.018 1.00 93.44 346 ASP A CA 1
ATOM 2802 C C . ASP A 1 346 ? 20.207 10.947 -28.139 1.00 93.44 346 ASP A C 1
ATOM 2804 O O . ASP A 1 346 ? 20.357 11.984 -28.784 1.00 93.44 346 ASP A O 1
ATOM 2808 N N . THR A 1 347 ? 19.069 10.673 -27.496 1.00 92.81 347 THR A N 1
ATOM 2809 C CA . THR A 1 347 ? 17.917 11.581 -27.462 1.00 92.81 347 THR A CA 1
ATOM 2810 C C . THR A 1 347 ? 18.113 12.698 -26.436 1.00 92.81 347 THR A C 1
ATOM 2812 O O . THR A 1 347 ? 17.744 13.846 -26.680 1.00 92.81 347 THR A O 1
ATOM 2815 N N . ASN A 1 348 ? 18.696 12.379 -25.279 1.00 92.31 348 ASN A N 1
ATOM 2816 C CA . ASN A 1 348 ? 19.021 13.336 -24.233 1.00 92.31 348 ASN A CA 1
ATOM 2817 C C . ASN A 1 348 ? 20.272 12.887 -23.460 1.00 92.31 348 ASN A C 1
ATOM 2819 O O . ASN A 1 348 ? 20.218 11.985 -22.623 1.00 92.31 348 ASN A O 1
ATOM 2823 N N . HIS A 1 349 ? 21.384 13.594 -23.670 1.00 90.31 349 HIS A N 1
ATOM 2824 C CA . HIS A 1 349 ? 22.664 13.294 -23.028 1.00 90.31 349 HIS A CA 1
ATOM 2825 C C . HIS A 1 349 ? 22.609 13.309 -21.493 1.00 90.31 349 HIS A C 1
ATOM 2827 O O . HIS A 1 349 ? 23.470 12.699 -20.871 1.00 90.31 349 HIS A O 1
ATOM 2833 N N . ALA A 1 350 ? 21.608 13.939 -20.863 1.00 91.88 350 ALA A N 1
ATOM 2834 C CA . ALA A 1 350 ? 21.430 13.909 -19.409 1.00 91.88 350 ALA A CA 1
ATOM 2835 C C . ALA A 1 350 ? 21.272 12.485 -18.848 1.00 91.88 350 ALA A C 1
ATOM 2837 O O . ALA A 1 350 ? 21.655 12.251 -17.705 1.00 91.88 350 ALA A O 1
ATOM 2838 N N . TYR A 1 351 ? 20.801 11.519 -19.653 1.00 95.25 351 TYR A N 1
ATOM 2839 C CA . TYR A 1 351 ? 20.621 10.119 -19.242 1.00 95.25 351 TYR A CA 1
ATOM 2840 C C . TYR A 1 351 ? 21.914 9.417 -18.808 1.00 95.25 351 TYR A C 1
ATOM 2842 O O . TYR A 1 351 ? 21.856 8.440 -18.064 1.00 95.25 351 TYR A O 1
ATOM 2850 N N . VAL A 1 352 ? 23.087 9.932 -19.182 1.00 92.88 352 VAL A N 1
ATOM 2851 C CA . VAL A 1 352 ? 24.372 9.389 -18.711 1.00 92.88 352 VAL A CA 1
ATOM 2852 C C . VAL A 1 352 ? 24.510 9.436 -17.191 1.00 92.88 352 VAL A C 1
ATOM 2854 O O . VAL A 1 352 ? 25.156 8.565 -16.615 1.00 92.88 352 VAL A O 1
ATOM 2857 N N . VAL A 1 353 ? 23.891 10.426 -16.540 1.00 93.12 353 VAL A N 1
ATOM 2858 C CA . VAL A 1 353 ? 23.943 10.618 -15.087 1.00 93.12 353 VAL A CA 1
ATOM 2859 C C . VAL A 1 353 ? 23.155 9.523 -14.353 1.00 93.12 353 VAL A C 1
ATOM 2861 O O . VAL A 1 353 ? 23.788 8.790 -13.594 1.00 93.12 353 VAL A O 1
ATOM 2864 N N . PRO A 1 354 ? 21.840 9.321 -14.593 1.00 94.06 354 PRO A N 1
ATOM 2865 C CA . PRO A 1 354 ? 21.088 8.246 -13.945 1.00 94.06 354 PRO A CA 1
ATOM 2866 C C . PRO A 1 354 ? 21.572 6.843 -14.343 1.00 94.06 354 PRO A C 1
ATOM 2868 O O . PRO A 1 354 ? 21.498 5.926 -13.528 1.00 94.06 354 PRO A O 1
ATOM 2871 N N . ILE A 1 355 ? 22.118 6.647 -15.554 1.00 93.25 355 ILE A N 1
ATOM 2872 C CA . ILE A 1 355 ? 22.749 5.366 -15.929 1.00 93.25 355 ILE A CA 1
ATOM 2873 C C . ILE A 1 355 ? 23.979 5.100 -15.068 1.00 93.25 355 ILE A C 1
ATOM 2875 O O . ILE A 1 355 ? 24.103 4.016 -14.497 1.00 93.25 355 ILE A O 1
ATOM 2879 N N . PHE A 1 356 ? 24.879 6.078 -14.954 1.00 89.69 356 PHE A N 1
ATOM 2880 C CA . PHE A 1 356 ? 26.069 5.912 -14.133 1.00 89.69 356 PHE A CA 1
ATOM 2881 C C . PHE A 1 356 ? 25.721 5.746 -12.652 1.00 89.69 356 PHE A C 1
ATOM 2883 O O . PHE A 1 356 ? 26.306 4.892 -11.996 1.00 89.69 356 PHE A O 1
ATOM 2890 N N . GLU A 1 357 ? 24.760 6.512 -12.132 1.00 90.31 357 GLU A N 1
ATOM 2891 C CA . GLU A 1 357 ? 24.256 6.359 -10.763 1.00 90.31 357 GLU A CA 1
ATOM 2892 C C . GLU A 1 357 ? 23.770 4.929 -10.506 1.00 90.31 357 GLU A C 1
ATOM 2894 O O . GLU A 1 357 ? 24.205 4.300 -9.540 1.00 90.31 357 GLU A O 1
ATOM 2899 N N . TYR A 1 358 ? 22.915 4.396 -11.388 1.00 89.44 358 TYR A N 1
ATOM 2900 C CA . TYR A 1 358 ? 22.395 3.038 -11.253 1.00 89.44 358 TYR A CA 1
ATOM 2901 C C . TYR A 1 358 ? 23.525 2.005 -11.245 1.00 89.44 358 TYR A C 1
ATOM 2903 O O . TYR A 1 358 ? 23.622 1.202 -10.317 1.00 89.44 358 TYR A O 1
ATOM 2911 N N . LEU A 1 359 ? 24.430 2.072 -12.227 1.00 86.12 359 LEU A N 1
ATOM 2912 C CA . LEU A 1 359 ? 25.587 1.179 -12.318 1.00 86.12 359 LEU A CA 1
ATOM 2913 C C . LEU A 1 359 ? 26.488 1.284 -11.080 1.00 86.12 359 LEU A C 1
ATOM 2915 O O . LEU A 1 359 ? 26.925 0.271 -10.546 1.00 86.12 359 LEU A O 1
ATOM 2919 N N . ALA A 1 360 ? 26.746 2.496 -10.591 1.00 80.44 360 ALA A N 1
ATOM 2920 C CA . ALA A 1 360 ? 27.611 2.738 -9.441 1.00 80.44 360 ALA A CA 1
ATOM 2921 C C . ALA A 1 360 ? 27.018 2.245 -8.109 1.00 80.44 360 ALA A C 1
ATOM 2923 O O . ALA A 1 360 ? 27.765 2.109 -7.134 1.00 80.44 360 ALA A O 1
ATOM 2924 N N . ASN A 1 361 ? 25.706 2.000 -8.058 1.00 82.25 361 ASN A N 1
ATOM 2925 C CA . ASN A 1 361 ? 25.007 1.432 -6.906 1.00 82.25 361 ASN A CA 1
ATOM 2926 C C . ASN A 1 361 ? 24.911 -0.104 -6.963 1.00 82.25 361 ASN A C 1
ATOM 2928 O O . ASN A 1 361 ? 24.710 -0.737 -5.926 1.00 82.25 361 ASN A O 1
ATOM 2932 N N . LEU A 1 362 ? 25.118 -0.719 -8.132 1.00 73.06 362 LEU A N 1
ATOM 2933 C CA . LEU A 1 362 ? 25.307 -2.163 -8.256 1.00 73.06 362 LEU A CA 1
ATOM 2934 C C . LEU A 1 362 ? 26.720 -2.512 -7.760 1.00 73.06 362 LEU A C 1
ATOM 2936 O O . LEU A 1 362 ? 27.719 -2.202 -8.405 1.00 73.06 362 LEU A O 1
ATOM 2940 N N . SER A 1 363 ? 26.825 -3.093 -6.564 1.00 54.22 363 SER A N 1
ATOM 2941 C CA . SER A 1 363 ? 28.108 -3.458 -5.948 1.00 54.22 363 SER A CA 1
ATOM 2942 C C . SER A 1 363 ? 28.410 -4.956 -6.098 1.00 54.22 363 SER A C 1
ATOM 2944 O O . SER A 1 363 ? 27.572 -5.762 -5.688 1.00 54.22 363 SER A O 1
ATOM 2946 N N . PRO A 1 364 ? 29.619 -5.347 -6.551 1.00 54.28 364 PRO A N 1
ATOM 2947 C CA . PRO A 1 364 ? 30.542 -4.552 -7.363 1.00 54.28 364 PRO A CA 1
ATOM 2948 C C . PRO A 1 364 ? 29.988 -4.413 -8.790 1.00 54.28 364 PRO A C 1
ATOM 2950 O O . PRO A 1 364 ? 29.329 -5.331 -9.260 1.00 54.28 364 PRO A O 1
ATOM 2953 N N . LEU A 1 365 ? 30.268 -3.289 -9.462 1.00 55.44 365 LEU A N 1
ATOM 2954 C CA . LEU A 1 365 ? 29.868 -3.015 -10.851 1.00 55.44 365 LEU A CA 1
ATOM 2955 C C . LEU A 1 365 ? 30.018 -4.276 -11.710 1.00 55.44 365 LEU A C 1
ATOM 2957 O O . LEU A 1 365 ? 31.149 -4.668 -12.015 1.00 55.44 365 LEU A O 1
ATOM 2961 N N . ASP A 1 366 ? 28.903 -4.914 -12.073 1.00 53.47 366 ASP A N 1
ATOM 2962 C CA . ASP A 1 366 ? 28.938 -6.091 -12.932 1.00 53.47 366 ASP A CA 1
ATOM 2963 C C . ASP A 1 366 ? 29.611 -5.683 -14.246 1.00 53.47 366 ASP A C 1
ATOM 2965 O O . ASP A 1 366 ? 29.118 -4.837 -14.997 1.00 53.47 366 ASP A O 1
ATOM 2969 N N . VAL A 1 367 ? 30.795 -6.254 -14.487 1.00 52.88 367 VAL A N 1
ATOM 2970 C CA . VAL A 1 367 ? 31.752 -5.820 -15.521 1.00 52.88 367 VAL A CA 1
ATOM 2971 C C . VAL A 1 367 ? 31.088 -5.713 -16.901 1.00 52.88 367 VAL A C 1
ATOM 2973 O O . VAL A 1 367 ? 31.378 -4.793 -17.661 1.00 52.88 367 VAL A O 1
ATOM 2976 N N . VAL A 1 368 ? 30.118 -6.588 -17.183 1.00 53.59 368 VAL A N 1
ATOM 2977 C CA . VAL A 1 368 ? 29.413 -6.680 -18.470 1.00 53.59 368 VAL A CA 1
ATOM 2978 C C . VAL A 1 368 ? 28.528 -5.460 -18.758 1.00 53.59 368 VAL A C 1
ATOM 2980 O O . VAL A 1 368 ? 28.503 -4.979 -19.891 1.00 53.59 368 VAL A O 1
ATOM 2983 N N . ASP A 1 369 ? 27.830 -4.922 -17.755 1.00 59.78 369 ASP A N 1
ATOM 2984 C CA . ASP A 1 369 ? 26.974 -3.737 -17.929 1.00 59.78 369 ASP A CA 1
ATOM 2985 C C . ASP A 1 369 ? 27.776 -2.433 -17.875 1.00 59.78 369 ASP A C 1
ATOM 2987 O O . ASP A 1 369 ? 27.366 -1.401 -18.397 1.00 59.78 369 ASP A O 1
ATOM 2991 N N . ALA A 1 370 ? 28.975 -2.475 -17.308 1.00 67.94 370 ALA A N 1
ATOM 2992 C CA . ALA A 1 370 ? 29.868 -1.330 -17.260 1.00 67.94 370 ALA A CA 1
ATOM 2993 C C . ALA A 1 370 ? 30.628 -1.131 -18.597 1.00 67.94 370 ALA A C 1
ATOM 2995 O O . ALA A 1 370 ? 31.055 -0.019 -18.928 1.00 67.94 370 ALA A O 1
ATOM 2996 N N . ASP A 1 371 ? 30.805 -2.192 -19.394 1.00 74.44 371 ASP A N 1
ATOM 2997 C CA . ASP A 1 371 ? 31.572 -2.166 -20.644 1.00 74.44 371 ASP A CA 1
ATOM 2998 C C . ASP A 1 371 ? 30.908 -1.332 -21.745 1.00 74.44 371 ASP A C 1
ATOM 3000 O O . ASP A 1 371 ? 31.556 -0.430 -22.284 1.00 74.44 371 ASP A O 1
ATOM 3004 N N . PHE A 1 372 ? 29.619 -1.565 -22.025 1.00 82.50 372 PHE A N 1
ATOM 3005 C CA . PHE A 1 372 ? 28.897 -0.803 -23.054 1.00 82.50 372 PHE A CA 1
ATOM 3006 C C . PHE A 1 372 ? 28.897 0.696 -22.733 1.00 82.50 372 PHE A C 1
ATOM 3008 O O . PHE A 1 372 ? 29.079 1.520 -23.630 1.00 82.50 372 PHE A O 1
ATOM 3015 N N . PHE A 1 373 ? 28.721 1.043 -21.452 1.00 85.00 373 PHE A N 1
ATOM 3016 C CA . PHE A 1 373 ? 28.620 2.426 -21.015 1.00 85.00 373 PHE A CA 1
ATOM 3017 C C . PHE A 1 373 ? 29.942 3.164 -21.232 1.00 85.00 373 PHE A C 1
ATOM 3019 O O . PHE A 1 373 ? 29.943 4.259 -21.784 1.00 85.00 373 PHE A O 1
ATOM 3026 N N . ALA A 1 374 ? 31.086 2.548 -20.912 1.00 78.69 374 ALA A N 1
ATOM 3027 C CA . ALA A 1 374 ? 32.379 3.158 -21.234 1.00 78.69 374 ALA A CA 1
ATOM 3028 C C . ALA A 1 374 ? 32.585 3.329 -22.741 1.00 78.69 374 ALA A C 1
ATOM 3030 O O . ALA A 1 374 ? 33.013 4.398 -23.169 1.00 78.69 374 ALA A O 1
ATOM 3031 N N . SER A 1 375 ? 32.263 2.315 -23.553 1.00 80.88 375 SER A N 1
ATOM 3032 C CA .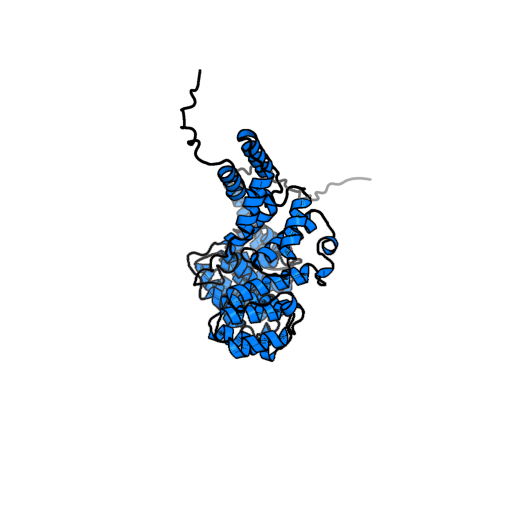 SER A 1 375 ? 32.362 2.431 -25.013 1.00 80.88 375 SER A CA 1
ATOM 3033 C C . SER A 1 375 ? 31.485 3.564 -25.559 1.00 80.88 375 SER A C 1
ATOM 3035 O O . SER A 1 375 ? 31.914 4.305 -26.448 1.00 80.88 375 SER A O 1
ATOM 3037 N N . TYR A 1 376 ? 30.286 3.738 -24.996 1.00 86.19 376 TYR A N 1
ATOM 3038 C CA . TYR A 1 376 ? 29.389 4.836 -25.338 1.00 86.19 376 TYR A CA 1
ATOM 3039 C C . TYR A 1 376 ? 29.998 6.195 -24.970 1.00 86.19 376 TYR A C 1
ATOM 3041 O O . TYR A 1 376 ? 30.118 7.062 -25.831 1.00 86.19 376 TYR A O 1
ATOM 3049 N N . ILE A 1 377 ? 30.467 6.378 -23.732 1.00 84.12 377 ILE A N 1
ATOM 3050 C CA . ILE A 1 377 ? 31.013 7.671 -23.299 1.00 84.12 377 ILE A CA 1
ATOM 3051 C C . ILE A 1 377 ? 32.275 8.060 -24.090 1.00 84.12 377 ILE A C 1
ATOM 3053 O O . ILE A 1 377 ? 32.424 9.220 -24.465 1.00 84.12 377 ILE A O 1
ATOM 3057 N N . VAL A 1 378 ? 33.151 7.103 -24.419 1.00 75.94 378 VAL A N 1
ATOM 3058 C CA . VAL A 1 378 ? 34.353 7.351 -25.247 1.00 75.94 378 VAL A CA 1
ATOM 3059 C C . VAL A 1 378 ? 34.001 7.872 -26.637 1.00 75.94 378 VAL A C 1
ATOM 3061 O O . VAL A 1 378 ? 34.723 8.696 -27.195 1.00 75.94 378 VAL A O 1
ATOM 3064 N N . SER A 1 379 ? 32.903 7.386 -27.210 1.00 81.06 379 SER A N 1
ATOM 3065 C CA . SER A 1 379 ? 32.461 7.786 -28.546 1.00 81.06 379 SER A CA 1
ATOM 3066 C C . SER A 1 379 ? 31.633 9.078 -28.555 1.00 81.06 379 SER A C 1
ATOM 3068 O O . SER A 1 379 ? 31.423 9.639 -29.629 1.00 81.06 379 SER A O 1
ATOM 3070 N N . HIS A 1 380 ? 31.225 9.595 -27.387 1.00 85.69 380 HIS A N 1
ATOM 3071 C CA . HIS A 1 380 ? 30.312 10.736 -27.258 1.00 85.69 380 HIS A CA 1
ATOM 3072 C C . HIS A 1 380 ? 30.858 11.805 -26.284 1.00 85.69 380 HIS A C 1
ATOM 3074 O O . HIS A 1 380 ? 30.508 11.819 -25.100 1.00 85.69 380 HIS A O 1
ATOM 3080 N N . PRO A 1 381 ? 31.666 12.775 -26.766 1.00 82.81 381 PRO A N 1
ATOM 3081 C CA . PRO A 1 381 ? 32.290 13.797 -25.915 1.00 82.81 381 PRO A CA 1
ATOM 3082 C C . PRO A 1 381 ? 31.303 14.656 -25.107 1.00 82.81 381 PRO A C 1
ATOM 3084 O O . PRO A 1 381 ? 31.610 15.064 -23.989 1.00 82.81 381 PRO A O 1
ATOM 3087 N N . GLN A 1 382 ? 30.107 14.921 -25.648 1.00 83.94 382 GLN A N 1
ATOM 3088 C CA . GLN A 1 382 ? 29.065 15.684 -24.946 1.00 83.94 382 GLN A CA 1
ATOM 3089 C C . GLN A 1 382 ? 28.518 14.916 -23.736 1.00 83.94 382 GLN A C 1
ATOM 3091 O O . GLN A 1 382 ? 28.451 15.466 -22.642 1.00 83.94 382 GLN A O 1
ATOM 3096 N N . ALA A 1 383 ? 28.219 13.627 -23.911 1.00 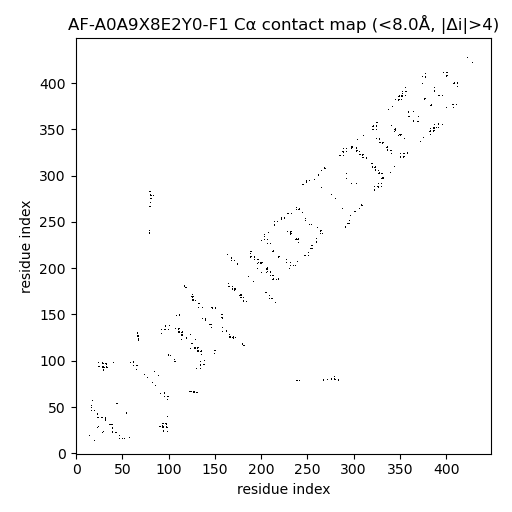85.62 383 ALA A N 1
ATOM 3097 C CA . ALA A 1 383 ? 27.829 12.718 -22.835 1.00 85.62 383 ALA A CA 1
ATOM 3098 C C . ALA A 1 383 ? 28.904 12.635 -21.737 1.00 85.62 383 ALA A C 1
ATOM 3100 O O . ALA A 1 383 ? 28.592 12.705 -20.547 1.00 85.62 383 ALA A O 1
ATOM 3101 N N . GLN A 1 384 ? 30.181 12.558 -22.130 1.00 83.19 384 GLN A N 1
ATOM 3102 C CA . GLN A 1 384 ? 31.294 12.602 -21.183 1.00 83.19 384 GLN A CA 1
ATOM 3103 C C . GLN A 1 384 ? 31.298 13.904 -20.378 1.00 83.19 384 GLN A C 1
ATOM 3105 O O . GLN A 1 384 ? 31.409 13.867 -19.154 1.00 83.19 384 GLN A O 1
ATOM 3110 N N . GLN A 1 385 ? 31.161 15.049 -21.048 1.00 84.12 385 GLN A N 1
ATOM 3111 C CA . GLN A 1 385 ? 31.137 16.353 -20.394 1.00 84.12 385 GLN A CA 1
ATOM 3112 C C . GLN A 1 385 ? 29.977 16.465 -19.393 1.00 84.12 385 GLN A C 1
ATOM 3114 O O . GLN A 1 385 ? 30.203 16.897 -18.263 1.00 84.12 385 GLN A O 1
ATOM 3119 N N . THR A 1 386 ? 28.770 16.033 -19.769 1.00 88.25 386 THR A N 1
ATOM 3120 C CA . THR A 1 386 ? 27.593 16.021 -18.887 1.00 88.25 386 THR A CA 1
ATOM 3121 C C . THR A 1 386 ? 27.834 15.184 -17.633 1.00 88.25 386 THR A C 1
ATOM 3123 O O . THR A 1 386 ? 27.603 15.658 -16.522 1.00 88.25 386 THR A O 1
ATOM 3126 N N . LEU A 1 387 ? 28.344 13.958 -17.786 1.00 84.69 387 LEU A N 1
ATOM 3127 C CA . LEU A 1 387 ? 28.595 13.064 -16.654 1.00 84.69 387 LEU A CA 1
ATOM 3128 C C . LEU A 1 387 ? 29.649 13.630 -15.703 1.00 84.69 387 LEU A C 1
ATOM 3130 O O . LEU A 1 387 ? 29.502 13.586 -14.483 1.00 84.69 387 LEU A O 1
ATOM 3134 N N . VAL A 1 388 ? 30.703 14.197 -16.271 1.00 82.75 388 VAL A N 1
ATOM 3135 C CA . VAL A 1 388 ? 31.813 14.779 -15.528 1.00 82.75 388 VAL A CA 1
ATOM 3136 C C . VAL A 1 388 ? 31.404 16.043 -14.760 1.00 82.75 388 VAL A C 1
ATOM 3138 O O . VAL A 1 388 ? 31.904 16.276 -13.663 1.00 82.75 388 VAL A O 1
ATOM 3141 N N . GLN A 1 389 ? 30.489 16.847 -15.305 1.00 86.38 389 GLN A N 1
ATOM 3142 C CA . GLN A 1 389 ? 29.939 18.031 -14.634 1.00 86.38 389 GLN A CA 1
ATOM 3143 C C . GLN A 1 389 ? 28.886 17.691 -13.565 1.00 86.38 389 GLN A C 1
ATOM 3145 O O . GLN A 1 389 ? 28.483 18.571 -12.807 1.00 86.38 389 GLN A O 1
ATOM 3150 N N . SER A 1 390 ? 28.434 16.436 -13.497 1.00 88.75 390 SER A N 1
ATOM 3151 C CA . SER A 1 390 ? 27.459 15.978 -12.506 1.00 88.75 390 SER A CA 1
ATOM 3152 C C . SER A 1 390 ? 28.090 15.714 -11.134 1.00 88.75 390 SER A C 1
ATOM 3154 O O . SER A 1 390 ? 29.309 15.599 -10.990 1.00 88.75 390 SER A O 1
ATOM 3156 N N . VAL A 1 391 ? 27.242 15.499 -10.123 1.00 87.25 391 VAL A N 1
ATOM 3157 C CA . VAL A 1 391 ? 27.662 15.074 -8.774 1.00 87.25 391 VAL A CA 1
ATOM 3158 C C . VAL A 1 391 ? 28.430 13.743 -8.767 1.00 87.25 391 VAL A C 1
ATOM 3160 O O . VAL A 1 391 ? 29.170 13.460 -7.827 1.00 87.25 391 VAL A O 1
ATOM 3163 N N . TYR A 1 392 ? 28.308 12.939 -9.828 1.00 85.44 392 TYR A N 1
ATOM 3164 C CA . TYR A 1 392 ? 29.003 11.661 -9.976 1.00 85.44 392 TYR A CA 1
ATOM 3165 C C . TYR A 1 392 ? 30.334 11.756 -10.733 1.00 85.44 392 TYR A C 1
ATOM 3167 O O . TYR A 1 392 ? 31.020 10.741 -10.869 1.00 85.44 392 TYR A O 1
ATOM 3175 N N . GLY A 1 393 ? 30.739 12.946 -11.189 1.00 82.00 393 GLY A N 1
ATOM 3176 C CA . GLY A 1 393 ? 31.927 13.131 -12.026 1.00 82.00 393 GLY A CA 1
ATOM 3177 C C . GLY A 1 393 ? 33.215 12.575 -11.410 1.00 82.00 393 GLY A C 1
ATOM 3178 O O . GLY A 1 393 ? 33.974 11.884 -12.089 1.00 82.00 393 GLY A O 1
ATOM 3179 N N . GLN A 1 394 ? 33.433 12.785 -10.106 1.00 80.88 394 GLN A N 1
ATOM 3180 C CA . GLN A 1 394 ? 34.592 12.223 -9.402 1.00 80.88 394 GLN A CA 1
ATOM 3181 C C . GLN A 1 394 ? 34.569 10.687 -9.401 1.00 80.88 394 GLN A C 1
ATOM 3183 O O . GLN A 1 394 ? 35.552 10.056 -9.794 1.00 80.88 394 GLN A O 1
ATOM 3188 N N . ARG A 1 395 ? 33.439 10.083 -9.001 1.00 80.50 395 ARG A N 1
ATOM 3189 C CA . ARG A 1 395 ? 33.273 8.618 -8.967 1.00 80.50 395 ARG A CA 1
ATOM 3190 C C . ARG A 1 395 ? 33.464 8.007 -10.355 1.00 80.50 395 ARG A C 1
ATOM 3192 O O . ARG A 1 395 ? 34.060 6.940 -10.475 1.00 80.50 395 ARG A O 1
ATOM 3199 N N . TYR A 1 396 ? 32.999 8.690 -11.397 1.00 81.25 396 TYR A N 1
ATOM 3200 C CA . TYR A 1 396 ? 33.201 8.290 -12.785 1.00 81.25 396 TYR A CA 1
ATOM 3201 C C . TYR A 1 396 ? 34.678 8.318 -13.200 1.00 81.25 396 TYR A C 1
ATOM 3203 O O . TYR A 1 396 ? 35.172 7.335 -13.754 1.00 81.25 396 TYR A O 1
ATOM 3211 N N . CYS A 1 397 ? 35.409 9.392 -12.887 1.00 75.62 397 CYS A N 1
ATOM 3212 C CA . CYS A 1 397 ? 36.843 9.485 -13.172 1.00 75.62 397 CYS A CA 1
ATOM 3213 C C . CYS A 1 397 ? 37.640 8.377 -12.468 1.00 75.62 397 CYS A C 1
ATOM 3215 O O . CYS A 1 397 ? 38.491 7.740 -13.089 1.00 75.62 397 CYS A O 1
ATOM 3217 N N . GLU A 1 398 ? 37.341 8.109 -11.194 1.00 76.81 398 GLU A N 1
ATOM 3218 C CA . GLU A 1 398 ? 37.953 7.006 -10.444 1.00 76.81 398 GLU A CA 1
ATOM 3219 C C . GLU A 1 398 ? 37.635 5.641 -11.062 1.00 76.81 398 GLU A C 1
ATOM 3221 O O . GLU A 1 398 ? 38.507 4.773 -11.131 1.00 76.81 398 GLU A O 1
ATOM 3226 N N . TRP A 1 399 ? 36.396 5.445 -11.518 1.00 77.56 399 TRP A N 1
ATOM 3227 C CA . TRP A 1 399 ? 35.970 4.211 -12.166 1.00 77.56 399 TRP A CA 1
ATOM 3228 C C . TRP A 1 399 ? 36.709 3.968 -13.487 1.00 77.56 399 TRP A C 1
ATOM 3230 O O . TRP A 1 399 ? 37.249 2.879 -13.681 1.00 77.56 399 TRP A O 1
ATOM 3240 N N . ILE A 1 400 ? 36.813 4.977 -14.359 1.00 72.00 400 ILE A N 1
ATOM 3241 C CA . ILE A 1 400 ? 37.567 4.861 -15.617 1.00 72.00 400 ILE A CA 1
ATOM 3242 C C . ILE A 1 400 ? 39.054 4.629 -15.371 1.00 72.00 400 ILE A C 1
ATOM 3244 O O . ILE A 1 400 ? 39.645 3.782 -16.037 1.00 72.00 400 ILE A O 1
ATOM 3248 N N . ALA A 1 401 ? 39.656 5.323 -14.402 1.00 69.12 401 ALA A N 1
ATOM 3249 C CA . ALA A 1 401 ? 41.079 5.185 -14.094 1.00 69.12 401 ALA A CA 1
ATOM 3250 C C . ALA A 1 401 ? 41.476 3.760 -13.659 1.00 69.12 401 ALA A C 1
ATOM 3252 O O . ALA A 1 401 ? 42.642 3.388 -13.751 1.00 69.12 401 ALA A O 1
ATOM 3253 N N . ARG A 1 402 ? 40.518 2.953 -13.183 1.00 71.75 402 ARG A N 1
ATOM 3254 C CA . ARG A 1 402 ? 40.741 1.558 -12.774 1.00 71.75 402 ARG A CA 1
ATOM 3255 C C . ARG A 1 402 ? 40.616 0.553 -13.923 1.00 71.75 40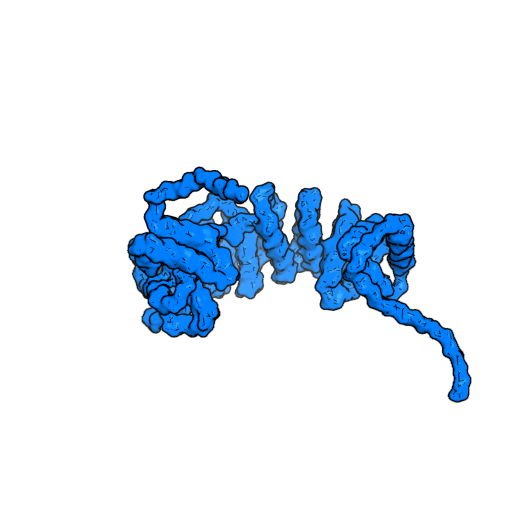2 ARG A C 1
ATOM 3257 O O . ARG A 1 402 ? 40.903 -0.624 -13.706 1.00 71.75 402 ARG A O 1
ATOM 3264 N N . ARG A 1 403 ? 40.170 0.963 -15.116 1.00 68.06 403 ARG A N 1
ATOM 3265 C CA . ARG A 1 403 ? 39.943 0.041 -16.237 1.00 68.06 403 ARG A CA 1
ATOM 3266 C C . ARG A 1 403 ? 41.220 -0.168 -17.060 1.00 68.06 403 ARG A C 1
ATOM 3268 O O . ARG A 1 403 ? 41.869 0.811 -17.424 1.00 68.06 403 ARG A O 1
ATOM 3275 N N . PRO A 1 404 ? 41.584 -1.423 -17.377 1.00 59.31 404 PRO A N 1
ATOM 3276 C CA . PRO A 1 404 ? 42.741 -1.707 -18.212 1.00 59.31 404 PRO A CA 1
ATOM 3277 C C . PRO A 1 404 ? 42.459 -1.320 -19.672 1.00 59.31 404 PRO A C 1
ATOM 3279 O O . PRO A 1 404 ? 41.501 -1.797 -20.270 1.00 59.31 404 PRO A O 1
ATOM 3282 N N . ASP A 1 405 ? 43.323 -0.459 -20.208 1.00 58.44 405 ASP A N 1
ATOM 3283 C CA . ASP A 1 405 ? 43.540 -0.164 -21.630 1.00 58.44 405 ASP A CA 1
ATOM 3284 C C . ASP A 1 405 ? 42.316 0.320 -22.438 1.00 58.44 405 ASP A C 1
ATOM 3286 O O . ASP A 1 405 ? 41.648 -0.441 -23.133 1.00 58.44 405 ASP A O 1
ATOM 3290 N N . THR A 1 406 ? 42.037 1.629 -22.397 1.00 53.12 406 THR A N 1
ATOM 3291 C CA . THR A 1 406 ? 41.187 2.298 -23.399 1.00 53.12 406 THR A CA 1
ATOM 3292 C C . THR A 1 406 ? 41.609 3.757 -23.590 1.00 53.12 406 THR A C 1
ATOM 3294 O O . THR A 1 406 ? 42.040 4.423 -22.649 1.00 53.12 406 THR A O 1
ATOM 3297 N N . SER A 1 407 ? 41.370 4.300 -24.787 1.00 55.25 407 SER A N 1
ATOM 3298 C CA . SER A 1 407 ? 41.406 5.742 -25.102 1.00 55.25 407 SER A CA 1
ATOM 3299 C C . SER A 1 407 ? 40.533 6.612 -24.174 1.00 55.25 407 SER A C 1
ATOM 3301 O O . SER A 1 407 ? 40.649 7.838 -24.179 1.00 55.25 407 SER A O 1
ATOM 3303 N N . ALA A 1 408 ? 39.681 5.992 -23.347 1.00 51.19 408 ALA A N 1
ATOM 3304 C CA . ALA A 1 408 ? 38.929 6.614 -22.261 1.00 51.19 408 ALA A CA 1
ATOM 3305 C C . ALA A 1 408 ? 39.832 7.192 -21.161 1.00 51.19 408 ALA A C 1
ATOM 3307 O O . ALA A 1 408 ? 39.515 8.240 -20.596 1.00 51.19 408 ALA A O 1
ATOM 3308 N N . MET A 1 409 ? 40.962 6.533 -20.874 1.00 52.91 409 MET A N 1
ATOM 3309 C CA . MET A 1 409 ? 41.917 6.970 -19.855 1.00 52.91 409 MET A CA 1
ATOM 3310 C C . MET A 1 409 ? 42.593 8.283 -20.265 1.00 52.91 409 MET A C 1
ATOM 3312 O O . MET A 1 409 ? 42.663 9.200 -19.452 1.00 52.91 409 MET A O 1
ATOM 3316 N N . ASP A 1 410 ? 42.972 8.435 -21.537 1.00 58.03 410 ASP A N 1
ATOM 3317 C CA . ASP A 1 410 ? 43.557 9.677 -22.064 1.00 58.03 410 ASP A CA 1
ATOM 3318 C C . ASP A 1 410 ? 42.582 10.865 -21.982 1.00 58.03 410 ASP A C 1
ATOM 3320 O O . ASP A 1 410 ? 42.981 11.980 -21.644 1.00 58.03 410 ASP A O 1
ATOM 3324 N N . HIS A 1 411 ? 41.284 10.634 -22.214 1.00 53.69 411 HIS A N 1
ATOM 3325 C CA . HIS A 1 411 ? 40.251 11.673 -22.117 1.00 53.69 411 HIS A CA 1
ATOM 3326 C C . HIS A 1 411 ? 39.896 12.020 -20.660 1.00 53.69 411 HIS A C 1
ATOM 3328 O O . HIS A 1 411 ? 39.706 13.194 -20.335 1.00 53.69 411 HIS A O 1
ATOM 3334 N N . ALA A 1 412 ? 39.847 11.030 -19.759 1.00 52.78 412 ALA A N 1
ATOM 3335 C CA . ALA A 1 412 ? 39.670 11.263 -18.323 1.00 52.78 412 ALA A CA 1
ATOM 3336 C C . ALA A 1 412 ? 40.871 12.016 -17.717 1.00 52.78 412 ALA A C 1
ATOM 3338 O O . ALA A 1 412 ? 40.687 12.958 -16.943 1.00 52.78 412 ALA A O 1
ATOM 3339 N N . LEU A 1 413 ? 42.097 11.670 -18.128 1.00 56.56 413 LEU A N 1
ATOM 3340 C CA . LEU A 1 413 ? 43.325 12.379 -17.758 1.00 56.56 413 LEU A CA 1
ATOM 3341 C C . LEU A 1 413 ? 43.357 13.808 -18.322 1.00 56.56 413 LEU A C 1
ATOM 3343 O O . LEU A 1 413 ? 43.730 14.731 -17.598 1.00 56.56 413 LEU A O 1
ATOM 3347 N N . ALA A 1 414 ? 42.917 14.025 -19.568 1.00 57.28 414 ALA A N 1
ATOM 3348 C CA . ALA A 1 414 ? 42.809 15.360 -20.162 1.00 57.28 414 ALA A CA 1
ATOM 3349 C C . ALA A 1 414 ? 41.822 16.261 -19.399 1.00 57.28 414 ALA A C 1
ATOM 3351 O O . ALA A 1 414 ? 42.107 17.441 -19.187 1.00 57.28 414 ALA A O 1
ATOM 3352 N N . PHE A 1 415 ? 40.697 15.718 -18.924 1.00 54.41 415 PHE A N 1
ATOM 3353 C CA . PHE A 1 415 ? 39.760 16.468 -18.089 1.00 54.41 415 PHE A CA 1
ATOM 3354 C C . PHE A 1 415 ? 40.310 16.748 -16.689 1.00 54.41 415 PHE A C 1
ATOM 3356 O O . PHE A 1 415 ? 40.238 17.892 -16.254 1.00 54.41 415 PHE A O 1
ATOM 3363 N N . LEU A 1 416 ? 40.899 15.764 -15.993 1.00 53.12 416 LEU A N 1
ATOM 3364 C CA . LEU A 1 416 ? 41.567 16.013 -14.707 1.00 53.12 416 LEU A CA 1
ATOM 3365 C C . LEU A 1 416 ? 42.614 17.125 -14.860 1.00 53.12 416 LEU A C 1
ATOM 3367 O O . LEU A 1 416 ? 42.672 18.046 -14.051 1.00 53.12 416 LEU A O 1
ATOM 3371 N N . TYR A 1 417 ? 43.366 17.116 -15.959 1.00 53.16 417 TYR A N 1
ATOM 3372 C CA . TYR A 1 417 ? 44.333 18.161 -16.264 1.00 53.16 417 TYR A CA 1
ATOM 3373 C C . TYR A 1 417 ? 43.688 19.543 -16.480 1.00 53.16 417 TYR A C 1
ATOM 3375 O O . TYR A 1 417 ? 44.226 20.534 -15.991 1.00 53.16 417 TYR A O 1
ATOM 3383 N N . VAL A 1 418 ? 42.536 19.637 -17.159 1.00 55.44 418 VAL A N 1
ATOM 3384 C CA . VAL A 1 418 ? 41.804 20.899 -17.409 1.00 55.44 418 VAL A CA 1
ATOM 3385 C C . VAL A 1 418 ? 41.034 21.394 -16.180 1.00 55.44 418 VAL A C 1
ATOM 3387 O O . VAL A 1 418 ? 41.058 22.590 -15.904 1.00 55.44 418 VAL A O 1
ATOM 3390 N N . PHE A 1 419 ? 40.391 20.511 -15.418 1.00 50.19 419 PHE A N 1
ATOM 3391 C CA . PHE A 1 419 ? 39.620 20.846 -14.219 1.00 50.19 419 PHE A CA 1
ATOM 3392 C C . PHE A 1 419 ? 40.536 21.326 -13.091 1.00 50.19 419 PHE A C 1
ATOM 3394 O O . PHE A 1 419 ? 40.284 22.378 -12.506 1.00 50.19 419 PHE A O 1
ATOM 3401 N N . PHE A 1 420 ? 41.667 20.643 -12.868 1.00 50.25 420 PHE A N 1
ATOM 3402 C CA . PHE A 1 420 ? 42.692 21.119 -11.938 1.00 50.25 420 PHE A CA 1
ATOM 3403 C C . PHE A 1 420 ? 43.418 22.370 -12.462 1.00 50.25 420 PHE A C 1
ATOM 3405 O O . PHE A 1 420 ? 43.712 23.258 -11.666 1.00 50.25 420 PHE A O 1
ATOM 3412 N N . LYS A 1 421 ? 43.634 22.534 -13.782 1.00 46.06 421 LYS A N 1
ATOM 3413 C CA . LYS A 1 421 ? 44.121 23.819 -14.335 1.00 46.06 421 LYS A CA 1
ATOM 3414 C C . LYS A 1 421 ? 43.138 24.963 -14.110 1.00 46.06 421 LYS A C 1
ATOM 3416 O O . LYS A 1 421 ? 43.576 26.060 -13.786 1.00 46.06 421 LYS A O 1
ATOM 3421 N N . GLY A 1 422 ? 41.840 24.725 -14.292 1.00 43.97 422 GLY A N 1
ATOM 3422 C CA . GLY A 1 422 ? 40.780 25.705 -14.063 1.00 43.97 422 GLY A CA 1
ATOM 3423 C C . GLY A 1 422 ? 40.743 26.145 -12.604 1.00 43.97 422 GLY A C 1
ATOM 3424 O O . GLY A 1 422 ? 40.789 27.339 -12.339 1.00 43.97 422 GLY A O 1
ATOM 3425 N N . PHE A 1 423 ? 40.803 25.190 -11.670 1.00 40.81 423 PHE A N 1
ATOM 3426 C CA . PHE A 1 423 ? 40.883 25.450 -10.228 1.00 40.81 423 PHE A CA 1
ATOM 3427 C C . PHE A 1 423 ? 42.122 26.268 -9.828 1.00 40.81 423 PHE A C 1
ATOM 3429 O O . PHE A 1 423 ? 42.027 27.181 -9.010 1.00 40.81 423 PHE A O 1
ATOM 3436 N N . ILE A 1 424 ? 43.276 25.982 -10.442 1.00 40.34 424 ILE A N 1
ATOM 3437 C CA . ILE A 1 424 ? 44.529 26.721 -10.219 1.00 40.34 424 ILE A CA 1
ATOM 3438 C C . ILE A 1 424 ? 44.477 28.133 -10.837 1.00 40.34 424 ILE A C 1
ATOM 3440 O O . ILE A 1 424 ? 45.123 29.046 -10.328 1.00 40.34 424 ILE A O 1
ATOM 3444 N N . LEU A 1 425 ? 43.704 28.341 -11.910 1.00 35.72 425 LEU A N 1
ATOM 3445 C CA . LEU A 1 425 ? 43.619 29.620 -12.626 1.00 35.72 425 LEU A CA 1
ATOM 3446 C C . LEU A 1 425 ? 42.502 30.552 -12.127 1.00 35.72 425 LEU A C 1
ATOM 3448 O O . LEU A 1 425 ? 42.637 31.763 -12.291 1.00 35.72 425 LEU A O 1
ATOM 3452 N N . THR A 1 426 ? 41.425 30.044 -11.515 1.00 37.09 426 THR A N 1
ATOM 3453 C CA . THR A 1 426 ? 40.306 30.878 -11.027 1.00 37.09 426 THR A CA 1
ATOM 3454 C C . THR A 1 426 ? 40.353 31.218 -9.539 1.00 37.09 426 THR A C 1
ATOM 3456 O O . THR A 1 426 ? 39.486 31.957 -9.084 1.00 37.09 426 THR A O 1
ATOM 3459 N N . GLY A 1 427 ? 41.344 30.742 -8.776 1.00 34.97 427 GLY A N 1
ATOM 3460 C CA . GLY A 1 427 ? 41.602 31.227 -7.412 1.00 34.97 427 GLY A CA 1
ATOM 3461 C C . GLY A 1 427 ? 40.392 31.176 -6.468 1.00 34.97 427 GLY A C 1
ATOM 3462 O O . GLY A 1 427 ? 40.221 32.072 -5.646 1.00 34.97 427 GLY A O 1
ATOM 3463 N N . ALA A 1 428 ? 39.528 30.167 -6.596 1.00 32.50 428 ALA A N 1
ATOM 3464 C CA . ALA A 1 428 ? 38.437 29.964 -5.652 1.00 32.50 428 ALA A CA 1
ATOM 3465 C C . ALA A 1 428 ? 38.987 29.209 -4.435 1.00 32.50 428 ALA A C 1
ATOM 3467 O O . ALA A 1 428 ? 39.270 28.014 -4.513 1.00 32.50 428 ALA A O 1
ATOM 3468 N N . CYS A 1 429 ? 39.180 29.930 -3.329 1.00 30.42 429 CYS A N 1
ATOM 3469 C CA . CYS A 1 429 ? 39.525 29.352 -2.036 1.00 30.42 429 CYS A CA 1
ATOM 3470 C C . CYS A 1 429 ? 38.478 28.298 -1.650 1.00 30.42 429 CYS A C 1
ATOM 3472 O O . CYS A 1 429 ? 37.312 28.628 -1.427 1.00 30.42 429 CYS A O 1
ATOM 3474 N N . LEU A 1 430 ? 38.897 27.037 -1.558 1.00 35.50 430 LEU A N 1
ATOM 3475 C CA . LEU A 1 430 ? 38.184 26.053 -0.755 1.00 35.50 430 LEU A CA 1
ATOM 3476 C C . LEU A 1 430 ? 38.318 26.503 0.701 1.00 35.50 430 LEU A C 1
ATOM 3478 O O . LEU A 1 430 ? 39.433 26.708 1.174 1.00 35.50 430 LEU A O 1
ATOM 3482 N N . ASN A 1 431 ? 37.187 26.682 1.387 1.00 31.64 431 ASN A N 1
ATOM 3483 C CA . ASN A 1 431 ? 37.190 26.667 2.844 1.00 31.64 431 ASN A CA 1
ATOM 3484 C C . ASN A 1 431 ? 37.833 25.347 3.281 1.00 31.64 431 ASN A C 1
ATOM 3486 O O . ASN A 1 431 ? 37.443 24.276 2.807 1.00 31.64 431 ASN A O 1
ATOM 3490 N N . ASP A 1 432 ? 38.847 25.472 4.129 1.00 30.25 432 ASP A N 1
ATOM 3491 C CA . ASP A 1 432 ? 39.591 24.388 4.751 1.00 30.25 432 ASP A CA 1
ATOM 3492 C C . ASP A 1 432 ? 38.624 23.425 5.447 1.00 30.25 432 ASP A C 1
ATOM 3494 O O . ASP A 1 432 ? 38.147 23.754 6.522 1.00 30.25 432 ASP A O 1
ATOM 3498 N N . ASP A 1 433 ? 38.291 22.289 4.823 1.00 29.31 433 ASP A N 1
ATOM 3499 C CA . ASP A 1 433 ? 37.804 21.073 5.508 1.00 29.31 433 ASP A CA 1
ATOM 3500 C C . ASP A 1 433 ? 37.675 19.852 4.565 1.00 29.31 433 ASP A C 1
ATOM 3502 O O . ASP A 1 433 ? 36.809 18.992 4.726 1.00 29.31 433 ASP A O 1
ATOM 3506 N N . VAL A 1 434 ? 38.571 19.705 3.579 1.00 30.75 434 VAL A N 1
ATOM 3507 C CA . VAL A 1 434 ? 38.749 18.413 2.889 1.00 30.75 434 VAL A CA 1
ATOM 3508 C C . VAL A 1 434 ? 40.215 18.008 2.942 1.00 30.75 434 VAL A C 1
ATOM 3510 O O . VAL A 1 434 ? 41.063 18.476 2.187 1.00 30.75 434 VAL A O 1
ATOM 3513 N N . VAL A 1 435 ? 40.493 17.122 3.894 1.00 29.17 435 VAL A N 1
ATOM 3514 C CA . VAL A 1 435 ? 41.773 16.454 4.114 1.00 29.17 435 VAL A CA 1
ATOM 3515 C C . VAL A 1 435 ? 42.198 15.720 2.840 1.00 29.17 435 VAL A C 1
ATOM 3517 O O . VAL A 1 435 ? 41.597 14.723 2.441 1.00 29.17 435 VAL A O 1
ATOM 3520 N N . VAL A 1 436 ? 43.274 16.199 2.217 1.00 29.73 436 VAL A N 1
ATOM 3521 C CA . VAL A 1 436 ? 43.986 15.496 1.146 1.00 29.73 436 VAL A CA 1
ATOM 3522 C C . VAL A 1 436 ? 44.711 14.298 1.766 1.00 29.73 436 VAL A C 1
ATOM 3524 O O . VAL A 1 436 ? 45.763 14.447 2.387 1.00 29.73 436 VAL A O 1
ATOM 3527 N N . ALA A 1 437 ? 44.149 13.097 1.619 1.00 28.61 437 ALA A N 1
ATOM 3528 C CA . ALA A 1 437 ? 44.861 11.862 1.934 1.00 28.61 437 ALA A CA 1
ATOM 3529 C C . ALA A 1 437 ? 45.966 11.632 0.887 1.00 28.61 437 ALA A C 1
ATOM 3531 O O . ALA A 1 437 ? 45.715 11.562 -0.317 1.00 28.61 437 ALA A O 1
ATOM 3532 N N . GLY A 1 438 ? 47.205 11.589 1.376 1.00 28.20 438 GLY A N 1
ATOM 3533 C CA . GLY A 1 438 ? 48.429 11.752 0.603 1.00 28.20 438 GLY A CA 1
ATOM 3534 C C . GLY A 1 438 ? 48.738 10.651 -0.411 1.00 28.20 438 GLY A C 1
ATOM 3535 O O . GLY A 1 438 ? 48.625 9.455 -0.148 1.00 28.20 438 GLY A O 1
ATOM 3536 N N . TRP A 1 439 ? 49.245 11.092 -1.559 1.00 25.81 439 TRP A N 1
ATOM 3537 C CA . TRP A 1 439 ? 50.054 10.288 -2.463 1.00 25.81 439 TRP A CA 1
ATOM 3538 C C . TRP A 1 439 ? 51.490 10.267 -1.928 1.00 25.81 439 TRP A C 1
ATOM 3540 O O . TRP A 1 439 ? 52.209 11.259 -2.029 1.00 25.81 439 TRP A O 1
ATOM 3550 N N . ASN A 1 440 ? 51.924 9.143 -1.354 1.00 28.06 440 ASN A N 1
ATOM 3551 C CA . ASN A 1 440 ? 53.336 8.931 -1.045 1.00 28.06 440 ASN A CA 1
ATOM 3552 C C . ASN A 1 440 ? 54.085 8.583 -2.336 1.00 28.06 440 ASN A C 1
ATOM 3554 O O . ASN A 1 440 ? 54.115 7.436 -2.780 1.00 28.06 440 ASN A O 1
ATOM 3558 N N . THR A 1 441 ? 54.711 9.592 -2.932 1.00 31.27 441 THR A N 1
ATOM 3559 C CA . THR A 1 441 ? 55.749 9.421 -3.945 1.00 31.27 441 THR A CA 1
ATOM 3560 C C . THR A 1 441 ? 57.009 8.869 -3.286 1.00 31.27 441 THR A C 1
ATOM 3562 O O . THR A 1 441 ? 57.656 9.548 -2.487 1.00 31.27 441 THR A O 1
ATOM 3565 N N . ALA A 1 442 ? 57.369 7.637 -3.636 1.00 30.95 442 ALA A N 1
ATOM 3566 C CA . ALA A 1 442 ? 58.677 7.075 -3.342 1.00 30.95 442 ALA A CA 1
ATOM 3567 C C . ALA A 1 442 ? 59.761 7.892 -4.068 1.00 30.95 442 ALA A C 1
ATOM 3569 O O . ALA A 1 442 ? 59.823 7.912 -5.296 1.00 30.95 442 ALA A O 1
ATOM 3570 N N . GLY A 1 443 ? 60.605 8.570 -3.292 1.00 28.62 443 GLY A N 1
ATOM 3571 C CA . GLY A 1 443 ? 61.784 9.292 -3.754 1.00 28.62 443 GLY A CA 1
ATOM 3572 C C . GLY A 1 443 ? 63.030 8.735 -3.077 1.00 28.62 443 GLY A C 1
ATOM 3573 O O . GLY A 1 443 ? 63.210 8.857 -1.871 1.00 28.62 443 GLY A O 1
ATOM 3574 N N . SER A 1 444 ? 63.872 8.098 -3.880 1.00 32.06 444 SER A N 1
ATOM 3575 C CA . SER A 1 444 ? 65.181 7.538 -3.557 1.00 32.06 444 SER A CA 1
ATOM 3576 C C . SER A 1 444 ? 66.144 8.511 -2.869 1.00 32.06 444 SER A C 1
ATOM 3578 O O . SER A 1 444 ? 66.281 9.646 -3.325 1.00 32.06 444 SER A O 1
ATOM 3580 N N . THR A 1 445 ? 66.964 8.021 -1.930 1.00 29.89 445 THR A N 1
ATOM 3581 C CA . THR A 1 445 ? 68.409 8.338 -1.894 1.00 29.89 445 THR A CA 1
ATOM 3582 C C . THR A 1 445 ? 69.212 7.353 -1.020 1.00 29.89 445 THR A C 1
ATOM 3584 O O . THR A 1 445 ? 68.947 7.173 0.159 1.00 29.89 445 THR A O 1
ATOM 3587 N N . THR A 1 446 ? 70.191 6.706 -1.667 1.00 32.59 446 THR A N 1
ATOM 3588 C CA . THR A 1 446 ? 71.512 6.200 -1.208 1.00 32.59 446 THR A CA 1
ATOM 3589 C C . THR A 1 446 ? 71.971 6.610 0.211 1.00 32.59 446 THR A C 1
ATOM 3591 O O . THR A 1 446 ? 71.810 7.771 0.559 1.00 32.59 446 THR A O 1
ATOM 3594 N N . ARG A 1 447 ? 72.705 5.818 1.021 1.00 26.48 447 ARG A N 1
ATOM 3595 C CA . ARG A 1 447 ? 73.993 5.137 0.737 1.00 26.48 447 ARG A CA 1
ATOM 3596 C C . ARG A 1 447 ? 74.531 4.408 2.004 1.00 26.48 447 ARG A C 1
ATOM 3598 O O . ARG A 1 447 ? 74.342 4.904 3.108 1.00 26.48 447 ARG A O 1
ATOM 3605 N N . THR A 1 448 ? 75.368 3.389 1.764 1.00 31.25 448 THR A N 1
ATOM 3606 C CA . THR A 1 448 ? 76.541 2.888 2.540 1.00 31.25 448 THR A CA 1
ATOM 3607 C C . THR A 1 448 ? 76.413 1.954 3.759 1.00 31.25 448 THR A C 1
ATOM 3609 O O . THR A 1 448 ? 75.854 2.320 4.784 1.00 31.25 448 THR A O 1
ATOM 3612 N N . THR A 1 449 ? 77.144 0.833 3.583 1.00 36.97 449 THR A N 1
ATOM 3613 C CA . THR A 1 449 ? 77.630 -0.251 4.471 1.00 36.97 449 THR A CA 1
ATOM 3614 C C . THR A 1 449 ? 76.622 -1.196 5.088 1.00 36.97 449 THR A C 1
ATOM 3616 O O . THR A 1 449 ? 75.848 -0.750 5.956 1.00 36.97 449 THR A O 1
#

Solvent-accessible surface area (backbone atoms only — not comparable to full-atom values): 26356 Å² total; per-residue (Å²): 134,85,79,78,77,75,82,71,78,72,78,75,99,75,72,54,62,61,57,53,40,48,50,50,43,71,75,42,18,36,62,30,44,79,67,72,51,62,64,65,60,56,49,38,49,51,50,18,63,77,62,78,45,65,56,66,62,45,48,51,53,52,46,50,52,62,45,53,51,77,81,75,77,73,68,98,73,75,40,62,72,62,60,85,56,63,60,69,55,57,48,45,49,33,26,52,40,34,75,58,66,73,86,54,67,64,55,55,55,51,32,40,51,55,41,66,50,84,62,78,47,96,78,44,43,41,54,29,22,28,52,27,40,54,41,51,49,52,53,24,62,76,69,70,46,68,62,75,80,65,53,66,76,88,67,78,64,55,70,67,58,52,38,53,50,26,53,55,43,32,54,27,50,73,71,73,55,74,72,53,62,74,59,56,72,74,45,61,62,67,61,50,43,52,53,48,46,78,76,37,62,86,39,69,72,50,45,51,51,43,53,50,50,33,62,77,66,65,56,86,45,50,74,58,50,49,52,52,54,54,45,35,57,74,69,66,37,45,43,62,49,46,67,45,48,61,58,39,61,75,75,40,79,82,47,82,50,76,91,50,48,63,63,36,65,44,42,56,78,74,64,67,70,91,87,63,59,68,69,43,52,50,55,52,50,52,47,50,38,50,50,51,68,64,39,95,58,48,94,76,52,68,54,64,63,51,28,50,52,28,46,61,47,23,79,81,38,67,72,32,43,44,51,20,43,58,37,41,69,49,45,83,52,61,72,62,29,51,53,51,54,49,50,47,28,75,76,38,42,71,46,44,44,44,48,47,52,54,47,71,68,41,81,75,61,56,63,76,72,52,47,60,54,52,58,48,38,62,74,31,67,66,36,40,50,50,32,50,74,39,97,52,16,65,63,48,49,57,54,50,70,71,53,86,85,54,79,51,44,61,53,49,52,50,45,54,54,48,54,53,47,46,54,70,71,66,70,71,80,74,79,93,81,75,85,80,80,78,83,83,77,89,76,90,78,88,85,87,134

Mean predicted aligned error: 11.22 Å

Sequence (449 aa):
MSQEFDGAALPEPQDSPKKLIELVYFKYGQQAWTTQTSVVHDTALKIATLNDADLATIQHEIRWKWLSARHTKPPTKQTVWNYLTDDDEDARLGRLLYISWTGDPNVLHELVKYACDPVPRAGLTYRVKYRALQIVQQIADTFQLETETLIPDSMAVPLSELKQSCRLLVMFEELQHPHSLASFVKSDKESLVRGLWREHYHDPAVVILISELMVSYAIANDSLWHRVLQQMVSLAMFPTLFHLLRPLIRQFPSVDLKPFFEQTIRWPLQHMDKDIVPANVECILEEIVFLIQQCPFIQSLNVVDIVQLLHTMSTQFEMFSQYAVQSAFGIPQVAARTALLCHLCDTNHAYVVPIFEYLANLSPLDVVDADFFASYIVSHPQAQQTLVQSVYGQRYCEWIARRPDTSAMDHALAFLYVFFKGFILTGACLNDDVVVAGWNTAGSTTRTT

Foldseek 3Di:
DDDPPPDPDDPDPPDDLLNVLLVLLLPCQLVCLVVVHCVSVVVNVVSCVVRVHDSVVSLVVSLLCLLLDDDDPPPPDDDLLNPPDPVVVSSSLSSSLRSLPPPDVVSLLVLLCLLQPQDDDVSSALSSNLSSLSSNVVSCVVVVHDQQVSHDCVSVDGSVVSNLLSVLQVLCVVVVNHDGSVCSVPDDLVVVLVVLCVPPLQPVSSLLSSLSSCLSVLVQDQVVVVVSLVSCVVVVVLSSVLVSLVSCLVRHVPHPCPVPLQCSLCVCLVDPDPPGDVVSVVVSLVSSLVSLLSPPPNVPHPLLVVLVSLLVCCVVPVVSLLSSLSSLVSRPDLVSSLVSLLVSCVVPLLSLQSNVVVQVPPVPRPVSSVVSSLVSCLVPVVSLVNNLPDPCNVVVLVVQCPDPDDPSVVVSVVVVVVVVVCCVPPPDDDDPDDDDPDDDDDDDDDDDD

Secondary structure (DSSP, 8-state):
-------PPPPPTTS-HHHHHHHHHHHHHHHHHHTT-SHHHHHHHHHHHHTT--HHHHHHHHHHHHHSPPPPPPPSS--GGG-S--HHHHHHHHHHHHHH-SS-HHHHHHHHHHHT-SS-BTTB-HHHHHHHHHHHHHHHHHTT--HHHHS-GGG-S-HHHHHHHHHHHHHHHHTT----HHHHHHS-HHHHHHHHHHHHTT-HHHHHHHHHHHHHTT---HHHHHHHHHHHHHTT-HHHHHHHHHHHHHH-TTS--HHHHHHHHHHHHHS--TT--HHHHHHHHHHHHHHHHT-TTGGGS-HHHHHHHHHHHHTT-TTHHHHHHHHHTT-S-HHHHHHHHHHHHHH-GGGHHHHHHHHHHSSS--HHHHHHHHHHHHH-HHHHHHHHHSTTHHHHHHHHHTSSS-HHHHHHHHHHHHHHHHHHHH-----S-----------------

InterPro domains:
  IPR019527 RZZ complex, subunit KNTC1/ROD, C-terminal [PF10493] (17-313)
  IPR052802 Kinetochore-associated protein 1 [PTHR15688] (16-343)